Protein AF-A0A7D5S154-F1 (afdb_monomer)

Structure (mmCIF, N/CA/C/O backbone):
data_AF-A0A7D5S154-F1
#
_entry.id   AF-A0A7D5S154-F1
#
loop_
_atom_site.group_PDB
_atom_site.id
_atom_site.type_symbol
_atom_site.label_atom_id
_atom_site.label_alt_id
_atom_site.label_comp_id
_atom_site.label_asym_id
_atom_site.label_entity_id
_atom_site.label_seq_id
_atom_site.pdbx_PDB_ins_code
_atom_site.Cartn_x
_atom_site.Cartn_y
_atom_site.Cartn_z
_atom_site.occupancy
_atom_site.B_iso_or_equiv
_atom_site.auth_seq_id
_atom_site.auth_comp_id
_atom_site.auth_asym_id
_atom_site.auth_atom_id
_atom_site.pdbx_PDB_model_num
ATOM 1 N N . MET A 1 1 ? 27.146 -41.038 -72.096 1.00 38.84 1 MET A N 1
ATOM 2 C CA . MET A 1 1 ? 27.601 -39.694 -71.680 1.00 38.84 1 MET A CA 1
ATOM 3 C C . MET A 1 1 ? 26.809 -39.293 -70.447 1.00 38.84 1 MET A C 1
ATOM 5 O O . MET A 1 1 ? 25.589 -39.287 -70.498 1.00 38.84 1 MET A O 1
ATOM 9 N N . ASN A 1 2 ? 27.521 -39.084 -69.340 1.00 41.16 2 ASN A N 1
ATOM 10 C CA . ASN A 1 2 ? 27.018 -38.772 -68.001 1.00 41.16 2 ASN A CA 1
ATOM 11 C C . ASN A 1 2 ? 26.261 -37.440 -67.942 1.00 41.16 2 ASN A C 1
ATOM 13 O O . ASN A 1 2 ? 26.807 -36.444 -68.403 1.00 41.16 2 ASN A O 1
ATOM 17 N N . GLN A 1 3 ? 25.123 -37.391 -67.245 1.00 36.31 3 GLN A N 1
ATOM 18 C CA . GLN A 1 3 ? 24.668 -36.181 -66.544 1.00 36.31 3 GLN A CA 1
ATOM 19 C C . GLN A 1 3 ? 23.953 -36.580 -65.243 1.00 36.31 3 GLN A C 1
ATOM 21 O O . GLN A 1 3 ? 22.792 -36.986 -65.224 1.00 36.31 3 GLN A O 1
ATOM 26 N N . ILE A 1 4 ? 24.711 -36.494 -64.150 1.00 39.28 4 ILE A N 1
ATOM 27 C CA . ILE A 1 4 ? 24.270 -36.646 -62.763 1.00 39.28 4 ILE A CA 1
ATOM 28 C C . ILE A 1 4 ? 23.526 -35.362 -62.380 1.00 39.28 4 ILE A C 1
ATOM 30 O O . ILE A 1 4 ? 24.135 -34.295 -62.326 1.00 39.28 4 ILE A O 1
ATOM 34 N N . HIS A 1 5 ? 22.228 -35.454 -62.091 1.00 40.12 5 HIS A N 1
ATOM 35 C CA . HIS A 1 5 ? 21.476 -34.346 -61.503 1.00 40.12 5 HIS A CA 1
ATOM 36 C C . HIS A 1 5 ? 21.829 -34.251 -60.014 1.00 40.12 5 HIS A C 1
ATOM 38 O O . HIS A 1 5 ? 21.396 -35.068 -59.203 1.00 40.12 5 HIS A O 1
ATOM 44 N N . LYS A 1 6 ? 22.666 -33.271 -59.660 1.00 38.19 6 LYS A N 1
ATOM 45 C CA . LYS A 1 6 ? 22.972 -32.916 -58.271 1.00 38.19 6 LYS A CA 1
ATOM 46 C C . LYS A 1 6 ? 21.754 -32.229 -57.651 1.00 38.19 6 LYS A C 1
ATOM 48 O O . LYS A 1 6 ? 21.425 -31.105 -58.019 1.00 38.19 6 LYS A O 1
ATOM 53 N N . LEU A 1 7 ? 21.110 -32.903 -56.703 1.00 37.94 7 LEU A N 1
ATOM 54 C CA . LEU A 1 7 ? 20.119 -32.310 -55.810 1.00 37.94 7 LEU A CA 1
ATOM 55 C C . LEU A 1 7 ? 20.863 -31.414 -54.803 1.00 37.94 7 LEU A C 1
ATOM 57 O O . LEU A 1 7 ? 21.623 -31.912 -53.972 1.00 37.94 7 LEU A O 1
ATOM 61 N N . LEU A 1 8 ? 20.694 -30.096 -54.902 1.00 36.53 8 LEU A N 1
ATOM 62 C CA . LEU A 1 8 ? 21.218 -29.140 -53.928 1.00 36.53 8 LEU A CA 1
ATOM 63 C C . LEU A 1 8 ? 20.186 -29.004 -52.795 1.00 36.53 8 LEU A C 1
ATOM 65 O O . LEU A 1 8 ? 19.212 -28.268 -52.929 1.00 36.53 8 LEU A O 1
ATOM 69 N N . LEU A 1 9 ? 20.367 -29.743 -51.695 1.00 37.69 9 LEU A N 1
ATOM 70 C CA . LEU A 1 9 ? 19.634 -29.483 -50.452 1.00 37.69 9 LEU A CA 1
ATOM 71 C C . LEU A 1 9 ? 20.200 -28.208 -49.814 1.00 37.69 9 LEU A C 1
ATOM 73 O O . LEU A 1 9 ? 21.303 -28.214 -49.270 1.00 37.69 9 LEU A O 1
ATOM 77 N N . ILE A 1 10 ? 19.440 -27.117 -49.881 1.00 39.44 10 ILE A N 1
ATOM 78 C CA . ILE A 1 10 ? 19.688 -25.911 -49.090 1.00 39.44 10 ILE A CA 1
ATOM 79 C C . ILE A 1 10 ? 19.157 -26.192 -47.682 1.00 39.44 10 ILE A C 1
ATOM 81 O O . ILE A 1 10 ? 17.950 -26.211 -47.451 1.00 39.44 10 ILE A O 1
ATOM 85 N N . PHE A 1 11 ? 20.067 -26.458 -46.747 1.00 39.25 11 PHE A N 1
ATOM 86 C CA . PHE A 1 11 ? 19.759 -26.548 -45.322 1.00 39.25 11 PHE A CA 1
ATOM 87 C C . PHE A 1 11 ? 19.602 -25.113 -44.797 1.00 39.25 11 PHE A C 1
ATOM 89 O O . PHE A 1 11 ? 20.590 -24.429 -44.532 1.00 39.25 11 PHE A O 1
ATOM 96 N N . LEU A 1 12 ? 18.363 -24.618 -44.723 1.00 36.44 12 LEU A N 1
ATOM 97 C CA . LEU A 1 12 ? 18.061 -23.350 -44.061 1.00 36.44 12 LEU A CA 1
ATOM 98 C C . LEU A 1 12 ? 18.214 -23.582 -42.547 1.00 36.44 12 LEU A C 1
ATOM 100 O O . LEU A 1 12 ? 17.319 -24.116 -41.896 1.00 36.44 12 LEU A O 1
ATOM 104 N N . LEU A 1 13 ? 19.382 -23.245 -41.999 1.00 39.50 13 LEU A N 1
ATOM 105 C CA . LEU A 1 13 ? 19.582 -23.123 -40.556 1.00 39.50 13 LEU A CA 1
ATOM 106 C C . LEU A 1 13 ? 18.714 -21.956 -40.065 1.00 39.50 13 LEU A C 1
ATOM 108 O O . LEU A 1 13 ? 19.106 -20.795 -40.169 1.00 39.50 13 LEU A O 1
ATOM 112 N N . LEU A 1 14 ? 17.515 -22.273 -39.574 1.00 39.66 14 LEU A N 1
ATOM 113 C CA . LEU A 1 14 ? 16.733 -21.382 -38.722 1.00 39.66 14 LEU A CA 1
ATOM 114 C C . LEU A 1 14 ? 17.535 -21.189 -37.431 1.00 39.66 14 LEU A C 1
ATOM 116 O O . LEU A 1 14 ? 17.506 -22.027 -36.535 1.00 39.66 14 LEU A O 1
ATOM 120 N N . PHE A 1 15 ? 18.313 -20.111 -37.367 1.00 37.56 15 PHE A N 1
ATOM 121 C CA . PHE A 1 15 ? 18.752 -19.578 -36.088 1.00 37.56 15 PHE A CA 1
ATOM 122 C C . PHE A 1 15 ? 17.507 -19.013 -35.404 1.00 37.56 15 PHE A C 1
ATOM 124 O O . PHE A 1 15 ? 17.042 -17.931 -35.763 1.00 37.56 15 PHE A O 1
ATOM 131 N N . ASP A 1 16 ? 16.955 -19.756 -34.446 1.00 32.47 16 ASP A N 1
ATOM 132 C CA . ASP A 1 16 ? 16.049 -19.198 -33.446 1.00 32.47 16 ASP A CA 1
ATOM 133 C C . ASP A 1 16 ? 16.852 -18.168 -32.645 1.00 32.47 16 ASP A C 1
ATOM 135 O O . ASP A 1 16 ? 17.566 -18.502 -31.701 1.00 32.47 16 ASP A O 1
ATOM 139 N N . VAL A 1 17 ? 16.800 -16.905 -33.067 1.00 36.59 17 VAL A N 1
ATOM 140 C CA . VAL A 1 17 ? 17.209 -15.791 -32.214 1.00 36.59 17 VAL A CA 1
ATOM 141 C C . VAL A 1 17 ? 16.107 -15.670 -31.163 1.00 36.59 17 VAL A C 1
ATOM 143 O O . VAL A 1 17 ? 14.976 -15.342 -31.533 1.00 36.59 17 VAL A O 1
ATOM 146 N N . PRO A 1 18 ? 16.362 -15.962 -29.876 1.00 39.59 18 PRO A N 1
ATOM 147 C CA . PRO A 1 18 ? 15.352 -15.752 -28.854 1.00 39.59 18 PRO A CA 1
ATOM 148 C C . PRO A 1 18 ? 15.030 -14.257 -28.809 1.00 39.59 18 PRO A C 1
ATOM 150 O O . PRO A 1 18 ? 15.875 -13.441 -28.450 1.00 39.59 18 PRO A O 1
ATOM 153 N N . ALA A 1 19 ? 13.810 -13.890 -29.201 1.00 41.16 19 ALA A N 1
ATOM 154 C CA . ALA A 1 19 ? 13.292 -12.554 -28.962 1.00 41.16 19 ALA A CA 1
ATOM 155 C C . ALA A 1 19 ? 13.093 -12.399 -27.448 1.00 41.16 19 ALA A C 1
ATOM 157 O O . ALA A 1 19 ? 12.138 -12.925 -26.876 1.00 41.16 19 ALA A O 1
ATOM 158 N N . THR A 1 20 ? 14.033 -11.734 -26.781 1.00 56.16 20 THR A N 1
ATOM 159 C CA . THR A 1 20 ? 13.916 -11.368 -25.369 1.00 56.16 20 THR A CA 1
ATOM 160 C C . THR A 1 20 ? 12.888 -10.250 -25.240 1.00 56.16 20 THR A C 1
ATOM 162 O O . THR A 1 20 ? 13.021 -9.214 -25.891 1.00 56.16 20 THR A O 1
ATOM 165 N N . ALA A 1 21 ? 11.851 -10.459 -24.430 1.00 65.69 21 ALA A N 1
ATOM 166 C CA . ALA A 1 21 ? 10.878 -9.414 -24.133 1.00 65.69 21 ALA A CA 1
ATOM 167 C C . ALA A 1 21 ? 11.573 -8.247 -23.409 1.00 65.69 21 ALA A C 1
ATOM 169 O O . ALA A 1 21 ? 12.303 -8.481 -22.451 1.00 65.69 21 ALA A O 1
ATOM 170 N N . GLN A 1 22 ? 11.351 -7.015 -23.869 1.00 82.56 22 GLN A N 1
ATOM 171 C CA . GLN A 1 22 ? 11.859 -5.789 -23.242 1.00 82.56 22 GLN A CA 1
ATOM 172 C C . GLN A 1 22 ? 10.899 -5.301 -22.149 1.00 82.56 22 GLN A C 1
ATOM 174 O O . GLN A 1 22 ? 9.697 -5.579 -22.214 1.00 82.56 22 GLN A O 1
ATOM 179 N N . ARG A 1 23 ? 11.418 -4.577 -21.146 1.00 92.56 23 ARG A N 1
ATOM 180 C CA . ARG A 1 23 ? 10.573 -3.912 -20.148 1.00 92.56 23 ARG A CA 1
ATOM 181 C C . ARG A 1 23 ? 9.793 -2.799 -20.833 1.00 92.56 23 ARG A C 1
ATOM 183 O O . ARG A 1 23 ? 10.358 -2.012 -21.575 1.00 92.56 23 ARG A O 1
ATOM 190 N N . ILE A 1 24 ? 8.496 -2.733 -20.567 1.00 92.62 24 ILE A N 1
ATOM 191 C CA . ILE A 1 24 ? 7.642 -1.635 -21.017 1.00 92.62 24 ILE A CA 1
ATOM 192 C C . ILE A 1 24 ? 6.850 -1.172 -19.796 1.00 92.62 24 ILE A C 1
ATOM 194 O O . ILE A 1 24 ? 6.032 -1.937 -19.274 1.00 92.62 24 ILE A O 1
ATOM 198 N N . CYS A 1 25 ? 7.112 0.052 -19.340 1.00 93.69 25 CYS A N 1
ATOM 199 C CA . CYS A 1 25 ? 6.357 0.749 -18.300 1.00 93.69 25 CYS A CA 1
ATOM 200 C C . CYS A 1 25 ? 5.614 1.936 -18.932 1.00 93.69 25 CYS A C 1
ATOM 202 O O . CYS A 1 25 ? 6.129 2.611 -19.820 1.00 93.69 25 CYS A O 1
ATOM 204 N N . GLY A 1 26 ? 4.372 2.154 -18.499 1.00 94.12 26 GLY A N 1
ATOM 205 C CA . GLY A 1 26 ? 3.492 3.202 -19.027 1.00 94.12 26 GLY A CA 1
ATOM 206 C C . GLY A 1 26 ? 3.435 4.462 -18.163 1.00 94.12 26 GLY A C 1
ATOM 207 O O . GLY A 1 26 ? 2.586 5.314 -18.403 1.00 94.12 26 GLY A O 1
ATOM 208 N N . SER A 1 27 ? 4.262 4.570 -17.119 1.00 95.94 27 SER A N 1
ATOM 209 C CA . SER A 1 27 ? 4.147 5.620 -16.095 1.00 95.94 27 SER A CA 1
ATOM 210 C C . SER A 1 27 ? 4.512 7.016 -16.599 1.00 95.94 27 SER A C 1
ATOM 212 O O . SER A 1 27 ? 3.830 7.973 -16.237 1.00 95.94 27 SER A O 1
ATOM 214 N N . ALA A 1 28 ? 5.533 7.144 -17.452 1.00 94.25 28 ALA A N 1
ATOM 215 C CA . ALA A 1 28 ? 5.925 8.429 -18.039 1.00 94.25 28 ALA A CA 1
ATOM 216 C C . ALA A 1 28 ? 4.851 8.963 -19.003 1.00 94.25 28 ALA A C 1
ATOM 218 O O . ALA A 1 28 ? 4.420 10.110 -18.892 1.00 94.25 28 ALA A O 1
ATOM 219 N N . GLU A 1 29 ? 4.345 8.101 -19.889 1.00 93.62 29 GLU A N 1
ATOM 220 C CA . GLU A 1 29 ? 3.235 8.418 -20.797 1.00 93.62 29 GLU A CA 1
ATOM 221 C C . GLU A 1 29 ? 1.969 8.780 -20.011 1.00 93.62 29 GLU A C 1
ATOM 223 O O . GLU A 1 29 ? 1.330 9.793 -20.281 1.00 93.62 29 GLU A O 1
ATOM 228 N N . HIS A 1 30 ? 1.642 7.995 -18.978 1.00 94.81 30 HIS A N 1
ATOM 229 C CA . HIS A 1 30 ? 0.481 8.249 -18.133 1.00 94.81 30 HIS A CA 1
ATOM 230 C C . HIS A 1 30 ? 0.583 9.582 -17.385 1.00 94.81 30 HIS A C 1
ATOM 232 O O . HIS A 1 30 ? -0.399 10.321 -17.319 1.00 94.81 30 HIS A O 1
ATOM 238 N N . LEU A 1 31 ? 1.762 9.904 -16.841 1.00 96.06 31 LEU A N 1
ATOM 239 C CA . LEU A 1 31 ? 2.035 11.196 -16.217 1.00 96.06 31 LEU A CA 1
ATOM 240 C C . LEU A 1 31 ? 1.810 12.336 -17.214 1.00 96.06 31 LEU A C 1
ATOM 242 O O . LEU A 1 31 ? 1.055 13.258 -16.911 1.00 96.06 31 LEU A O 1
ATOM 246 N N . HIS A 1 32 ? 2.421 12.247 -18.397 1.00 95.00 32 HIS A N 1
ATOM 247 C CA . HIS A 1 32 ? 2.318 13.273 -19.430 1.00 95.00 32 HIS A CA 1
ATOM 248 C C . HIS A 1 32 ? 0.866 13.503 -19.874 1.00 95.00 32 HIS A C 1
ATOM 250 O O . HIS A 1 32 ? 0.391 14.640 -19.893 1.00 95.00 32 HIS A O 1
ATOM 256 N N . ASP A 1 33 ? 0.127 12.426 -20.152 1.00 94.69 33 ASP A N 1
ATOM 257 C CA . ASP A 1 33 ? -1.285 12.491 -20.536 1.00 94.69 33 ASP A CA 1
ATOM 258 C C . ASP A 1 33 ? -2.143 13.146 -19.443 1.00 94.69 33 ASP A C 1
ATOM 260 O O . ASP A 1 33 ? -3.037 13.948 -19.735 1.00 94.69 33 ASP A O 1
ATOM 264 N N . MET A 1 34 ? -1.878 12.835 -18.171 1.00 95.88 34 MET A N 1
ATOM 265 C CA . MET A 1 34 ? -2.589 13.443 -17.046 1.00 95.88 34 MET A CA 1
ATOM 266 C C . MET A 1 34 ? -2.246 14.927 -16.877 1.00 95.88 34 MET A C 1
ATOM 268 O O . MET A 1 34 ? -3.150 15.725 -16.645 1.00 95.88 34 MET A O 1
ATOM 272 N N . GLU A 1 35 ? -0.980 15.326 -17.012 1.00 95.25 35 GLU A N 1
ATOM 273 C CA . GLU A 1 35 ? -0.576 16.738 -16.914 1.00 95.25 35 GLU A CA 1
ATOM 274 C C . GLU A 1 35 ? -1.180 17.592 -18.036 1.00 95.25 35 GLU A C 1
ATOM 276 O O . GLU A 1 35 ? -1.548 18.745 -17.805 1.00 95.25 35 GLU A O 1
ATOM 281 N N . LEU A 1 36 ? -1.339 17.024 -19.237 1.00 95.12 36 LEU A N 1
ATOM 282 C CA . LEU A 1 36 ? -1.998 17.696 -20.358 1.00 95.12 36 LEU A CA 1
ATOM 283 C C . LEU A 1 36 ? -3.521 17.786 -20.201 1.00 95.12 36 LEU A C 1
ATOM 285 O O . LEU A 1 36 ? -4.129 18.753 -20.664 1.00 95.12 36 LEU A O 1
ATOM 289 N N . SER A 1 37 ? -4.148 16.775 -19.597 1.00 94.31 37 SER A N 1
ATOM 290 C CA . SER A 1 37 ? -5.611 16.672 -19.517 1.00 94.31 37 SER A CA 1
ATOM 291 C C . SER A 1 37 ? -6.221 17.233 -18.228 1.00 94.31 37 SER A C 1
ATOM 293 O O . SER A 1 37 ? -7.403 17.580 -18.232 1.00 94.31 37 SER A O 1
ATOM 295 N N . ASP A 1 38 ? -5.443 17.377 -17.151 1.00 95.06 38 ASP A N 1
ATOM 296 C CA . ASP A 1 38 ? -5.901 17.878 -15.852 1.00 95.06 38 ASP A CA 1
ATOM 297 C C . ASP A 1 38 ? -4.946 18.943 -15.278 1.00 95.06 38 ASP A C 1
ATOM 299 O O . ASP A 1 38 ? -3.902 18.659 -14.687 1.00 95.06 38 ASP A O 1
ATOM 303 N N . ALA A 1 39 ? -5.355 20.211 -15.388 1.00 96.56 39 ALA A N 1
ATOM 304 C CA . ALA A 1 39 ? -4.595 21.346 -14.867 1.00 96.56 39 ALA A CA 1
ATOM 305 C C . ALA A 1 39 ? -4.437 21.329 -13.333 1.00 96.56 39 ALA A C 1
ATOM 307 O O . ALA A 1 39 ? -3.452 21.862 -12.817 1.00 96.56 39 ALA A O 1
ATOM 308 N N . ASN A 1 40 ? -5.376 20.726 -12.592 1.00 96.62 40 ASN A N 1
ATOM 309 C CA . ASN A 1 40 ? -5.249 20.603 -11.138 1.00 96.62 40 ASN A CA 1
ATOM 310 C C . ASN A 1 40 ? -4.174 19.579 -10.782 1.00 96.62 40 ASN A C 1
ATOM 312 O O . ASN A 1 40 ? -3.391 19.814 -9.862 1.00 96.62 40 ASN A O 1
ATOM 316 N N . PHE A 1 41 ? -4.107 18.475 -11.528 1.00 96.81 41 PHE A N 1
ATOM 317 C CA . PHE A 1 41 ? -3.036 17.499 -11.375 1.00 96.81 41 PHE A CA 1
ATOM 318 C C . PHE A 1 41 ? -1.672 18.117 -11.693 1.00 96.81 41 PHE A C 1
ATOM 320 O O . PHE A 1 41 ? -0.761 18.011 -10.873 1.00 96.81 41 PHE A O 1
ATOM 327 N N . ALA A 1 42 ? -1.545 18.842 -12.809 1.00 97.12 42 ALA A N 1
ATOM 328 C CA . ALA A 1 42 ? -0.306 19.539 -13.157 1.00 97.12 42 ALA A CA 1
ATOM 329 C C . ALA A 1 42 ? 0.138 20.526 -12.056 1.00 97.12 42 ALA A C 1
ATOM 331 O O . ALA A 1 42 ? 1.304 20.546 -11.657 1.00 97.12 42 ALA A O 1
ATOM 332 N N . ALA A 1 43 ? -0.794 21.304 -11.490 1.00 97.56 43 ALA A N 1
ATOM 333 C CA . ALA A 1 43 ? -0.503 22.198 -10.368 1.00 97.56 43 ALA A CA 1
ATOM 334 C C . ALA A 1 43 ? -0.092 21.433 -9.092 1.00 97.56 43 ALA A C 1
ATOM 336 O O . ALA A 1 43 ? 0.836 21.845 -8.391 1.00 97.56 43 ALA A O 1
ATOM 337 N N . ALA A 1 44 ? -0.739 20.301 -8.797 1.00 97.44 44 ALA A N 1
ATOM 338 C CA . ALA A 1 44 ? -0.384 19.449 -7.664 1.00 97.44 44 ALA A CA 1
ATOM 339 C C . ALA A 1 44 ? 1.022 18.846 -7.821 1.00 97.44 44 ALA A C 1
ATOM 341 O O . ALA A 1 44 ? 1.796 18.856 -6.863 1.00 97.44 44 ALA A O 1
ATOM 342 N N . ARG A 1 45 ? 1.387 18.388 -9.028 1.00 97.56 45 ARG A N 1
ATOM 343 C CA . ARG A 1 45 ? 2.740 17.910 -9.361 1.00 97.56 45 ARG A CA 1
ATOM 344 C C . ARG A 1 45 ? 3.795 18.979 -9.106 1.00 97.56 45 ARG A C 1
ATOM 346 O O . ARG A 1 45 ? 4.777 18.708 -8.417 1.00 97.56 45 ARG A O 1
ATOM 353 N N . GLN A 1 46 ? 3.560 20.206 -9.572 1.00 96.94 46 GLN A N 1
ATOM 354 C CA . GLN A 1 46 ? 4.466 21.330 -9.324 1.00 96.94 46 GLN A CA 1
ATOM 355 C C . GLN A 1 46 ? 4.642 21.611 -7.827 1.00 96.94 46 GLN A C 1
ATOM 357 O O . GLN A 1 46 ? 5.768 21.815 -7.373 1.00 96.94 46 GLN A O 1
ATOM 362 N N . LEU A 1 47 ? 3.558 21.585 -7.045 1.00 97.06 47 LEU A N 1
ATOM 363 C CA . LEU A 1 47 ? 3.632 21.783 -5.596 1.00 97.06 47 LEU A CA 1
ATOM 364 C C . LEU A 1 47 ? 4.433 20.668 -4.907 1.00 97.06 47 LEU A C 1
ATOM 366 O O . LEU A 1 47 ? 5.272 20.956 -4.054 1.00 97.06 47 LEU A O 1
ATOM 370 N N . ILE A 1 48 ? 4.209 19.409 -5.291 1.00 98.06 48 ILE A N 1
ATOM 371 C CA . ILE A 1 48 ? 4.932 18.254 -4.743 1.00 98.06 48 ILE A CA 1
ATOM 372 C C . ILE A 1 48 ? 6.426 18.355 -5.061 1.00 98.06 48 ILE A C 1
ATOM 374 O O . ILE A 1 48 ? 7.253 18.136 -4.174 1.00 98.06 48 ILE A O 1
ATOM 378 N N . GLU A 1 49 ? 6.801 18.740 -6.282 1.00 97.69 49 GLU A N 1
ATOM 379 C CA . GLU A 1 49 ? 8.211 18.939 -6.632 1.00 97.69 49 GLU A CA 1
ATOM 380 C C . GLU A 1 49 ? 8.831 20.125 -5.884 1.00 97.69 49 GLU A C 1
ATOM 382 O O . GLU A 1 49 ? 9.941 20.001 -5.374 1.00 97.69 49 GLU A O 1
ATOM 387 N N . GLN A 1 50 ? 8.117 21.242 -5.710 1.00 97.12 50 GLN A N 1
ATOM 388 C CA . GLN A 1 50 ? 8.601 22.367 -4.897 1.00 97.12 50 GLN A CA 1
ATOM 389 C C . GLN A 1 50 ? 8.841 21.959 -3.437 1.00 97.12 50 GLN A C 1
ATOM 391 O O . GLN A 1 50 ? 9.883 22.287 -2.867 1.00 97.12 50 GLN A O 1
ATOM 396 N N . GLN A 1 51 ? 7.911 21.211 -2.835 1.00 96.31 51 GLN A N 1
ATOM 397 C CA . GLN A 1 51 ? 8.066 20.662 -1.485 1.00 96.31 51 GLN A CA 1
ATOM 398 C C . GLN A 1 51 ? 9.252 19.696 -1.405 1.00 96.31 51 GLN A C 1
ATOM 400 O O . GLN A 1 51 ? 10.041 19.763 -0.461 1.00 96.31 51 GLN A O 1
ATOM 405 N N . THR A 1 52 ? 9.408 18.836 -2.413 1.00 97.25 52 THR A N 1
ATOM 406 C CA . THR A 1 52 ? 10.518 17.882 -2.509 1.00 97.25 52 THR A CA 1
ATOM 407 C C . THR A 1 52 ? 11.853 18.617 -2.577 1.00 97.25 52 THR A C 1
ATOM 409 O O . THR A 1 52 ? 12.746 18.333 -1.783 1.00 97.25 52 THR A O 1
ATOM 412 N N . GLN A 1 53 ? 11.986 19.627 -3.438 1.00 96.00 53 GLN A N 1
ATOM 413 C CA . GLN A 1 53 ? 13.220 20.408 -3.552 1.00 96.00 53 GLN A CA 1
ATOM 414 C C . GLN A 1 53 ? 13.524 21.214 -2.283 1.00 96.00 53 GLN A C 1
ATOM 416 O O . GLN A 1 53 ? 14.666 21.240 -1.815 1.00 96.00 53 GLN A O 1
ATOM 421 N N . ALA A 1 54 ? 12.506 21.813 -1.659 1.00 95.31 54 ALA A N 1
ATOM 422 C CA . ALA A 1 54 ? 12.663 22.485 -0.372 1.00 95.31 54 ALA A CA 1
ATOM 423 C C . ALA A 1 54 ? 13.164 21.515 0.715 1.00 95.31 54 ALA A C 1
ATOM 425 O O . ALA A 1 54 ? 14.076 21.851 1.469 1.00 95.31 54 ALA A O 1
ATOM 426 N N . TYR A 1 55 ? 12.633 20.290 0.759 1.00 95.00 55 TYR A N 1
ATOM 427 C CA . TYR A 1 55 ? 13.090 19.249 1.679 1.00 95.00 55 TYR A CA 1
ATOM 428 C C . TYR A 1 55 ? 14.535 18.819 1.395 1.00 95.00 55 TYR A C 1
ATOM 430 O O . TYR A 1 55 ? 15.357 18.794 2.311 1.00 95.00 55 TYR A O 1
ATOM 438 N N . LEU A 1 56 ? 14.871 18.529 0.134 1.00 94.25 56 LEU A N 1
ATOM 439 C CA . LEU A 1 56 ? 16.209 18.087 -0.270 1.00 94.25 56 LEU A CA 1
ATOM 440 C C . LEU A 1 56 ? 17.289 19.137 0.033 1.00 94.25 56 LEU A C 1
ATOM 442 O O . LEU A 1 56 ? 18.361 18.776 0.529 1.00 94.25 56 LEU A O 1
ATOM 446 N N . SER A 1 57 ? 16.982 20.419 -0.194 1.00 94.38 57 SER A N 1
ATOM 447 C CA . SER A 1 57 ? 17.878 21.555 0.072 1.00 94.38 57 SER A CA 1
ATOM 448 C C . SER A 1 57 ? 18.057 21.886 1.560 1.00 94.38 57 SER A C 1
ATOM 450 O O . SER A 1 57 ? 18.988 22.608 1.921 1.00 94.38 57 SER A O 1
ATOM 452 N N . ASN A 1 58 ? 17.211 21.347 2.445 1.00 93.69 58 ASN A N 1
ATOM 453 C CA . ASN A 1 58 ? 17.314 21.580 3.880 1.00 93.69 58 ASN A CA 1
ATOM 454 C C . ASN A 1 58 ? 18.426 20.699 4.501 1.00 93.69 58 ASN A C 1
ATOM 456 O O . ASN A 1 58 ? 18.315 19.465 4.504 1.00 93.69 58 ASN A O 1
ATOM 460 N N . PRO A 1 59 ? 19.488 21.293 5.086 1.00 90.31 59 PRO A N 1
ATOM 461 C CA . PRO A 1 59 ? 20.556 20.532 5.737 1.00 90.31 59 PRO A CA 1
ATOM 462 C C . PRO A 1 59 ? 20.093 19.841 7.029 1.00 90.31 59 PRO A C 1
ATOM 464 O O . PRO A 1 59 ? 20.652 18.816 7.404 1.00 90.31 59 PRO A O 1
ATOM 467 N N . ASN A 1 60 ? 19.043 20.360 7.672 1.00 91.44 60 ASN A N 1
ATOM 468 C CA . ASN A 1 60 ? 18.436 19.824 8.892 1.00 91.44 60 ASN A CA 1
ATOM 469 C C . ASN A 1 60 ? 17.113 19.104 8.592 1.00 91.44 60 ASN A C 1
ATOM 471 O O . ASN A 1 60 ? 16.188 19.121 9.408 1.00 91.44 60 ASN A O 1
ATOM 475 N N . LYS A 1 61 ? 16.979 18.536 7.388 1.00 88.19 61 LYS A N 1
ATOM 476 C CA . LYS A 1 61 ? 15.760 17.839 6.979 1.00 88.19 61 LYS A CA 1
ATOM 477 C C . LYS A 1 61 ? 15.429 16.695 7.952 1.00 88.19 61 LYS A C 1
ATOM 479 O O . LYS A 1 61 ? 16.326 15.935 8.323 1.00 88.19 61 LYS A O 1
ATOM 484 N N . PRO A 1 62 ? 14.164 16.566 8.387 1.00 85.31 62 PRO A N 1
ATOM 485 C CA . PRO A 1 62 ? 13.777 15.517 9.317 1.00 85.31 62 PRO A CA 1
ATOM 486 C C . PRO A 1 62 ? 13.901 14.144 8.659 1.00 85.31 62 PRO A C 1
ATOM 488 O O . PRO A 1 62 ? 13.603 13.971 7.475 1.00 85.31 62 PRO A O 1
ATOM 491 N N . THR A 1 63 ? 14.313 13.161 9.448 1.00 82.38 63 THR A N 1
ATOM 492 C CA . THR A 1 63 ? 14.241 11.746 9.086 1.00 82.38 63 THR A CA 1
ATOM 493 C C . THR A 1 63 ? 12.924 11.159 9.585 1.00 82.38 63 THR A C 1
ATOM 495 O O . THR A 1 63 ? 12.313 11.678 10.523 1.00 82.38 63 THR A O 1
ATOM 498 N N . ARG A 1 64 ? 12.473 10.066 8.966 1.00 89.00 64 ARG A N 1
ATOM 499 C CA . ARG A 1 64 ? 11.289 9.328 9.417 1.00 89.00 64 ARG A CA 1
ATOM 500 C C . ARG A 1 64 ? 11.643 7.924 9.887 1.00 89.00 64 ARG A C 1
ATOM 502 O O . ARG A 1 64 ? 12.640 7.337 9.464 1.00 89.00 64 ARG A O 1
ATOM 509 N N . LEU A 1 65 ? 10.780 7.388 10.745 1.00 88.88 65 LEU A N 1
ATOM 510 C CA . LEU A 1 65 ? 10.773 5.967 11.070 1.00 88.88 65 LEU A CA 1
ATOM 511 C C . LEU A 1 65 ? 10.293 5.141 9.869 1.00 88.88 65 LEU A C 1
ATOM 513 O O . LEU A 1 65 ? 9.852 5.673 8.843 1.00 88.88 65 LEU A O 1
ATOM 517 N N . THR A 1 66 ? 10.395 3.819 10.013 1.00 93.94 66 THR A N 1
ATOM 518 C CA . THR A 1 66 ? 9.845 2.898 9.018 1.00 93.94 66 THR A CA 1
ATOM 519 C C . THR A 1 66 ? 8.342 3.122 8.884 1.00 93.94 66 THR A C 1
ATOM 521 O O . THR A 1 66 ? 7.644 3.218 9.891 1.00 93.94 66 THR A O 1
ATOM 524 N N . VAL A 1 67 ? 7.866 3.230 7.646 1.00 95.12 67 VAL A N 1
ATOM 525 C CA . VAL A 1 67 ? 6.444 3.399 7.332 1.00 95.12 67 VAL A CA 1
ATOM 526 C C . VAL A 1 67 ? 5.891 2.055 6.901 1.00 95.12 67 VAL A C 1
ATOM 528 O O . VAL A 1 67 ? 6.434 1.441 5.988 1.00 95.12 67 VAL A O 1
ATOM 531 N N . GLU A 1 68 ? 4.821 1.611 7.549 1.00 97.25 68 GLU A N 1
ATOM 532 C CA . GLU A 1 68 ? 4.040 0.457 7.112 1.00 97.25 68 GLU A CA 1
ATOM 533 C C . GLU A 1 68 ? 2.899 0.946 6.210 1.00 97.25 68 GLU A C 1
ATOM 535 O O . GLU A 1 68 ? 2.112 1.804 6.604 1.00 97.25 68 GLU A O 1
ATOM 540 N N . ILE A 1 69 ? 2.826 0.421 4.989 1.00 98.56 69 ILE A N 1
ATOM 541 C CA . ILE A 1 69 ? 1.820 0.764 3.986 1.00 98.56 69 ILE A CA 1
ATOM 542 C C . ILE A 1 69 ? 0.854 -0.415 3.843 1.00 98.56 69 ILE A C 1
ATOM 544 O O . ILE A 1 69 ? 1.264 -1.487 3.381 1.00 98.56 69 ILE A O 1
ATOM 548 N N . PRO A 1 70 ? -0.431 -0.238 4.192 1.00 98.69 70 PRO A N 1
ATOM 549 C CA . PRO A 1 70 ? -1.459 -1.225 3.899 1.00 98.69 70 PRO A CA 1
ATOM 550 C C . PRO A 1 70 ? -1.694 -1.325 2.392 1.00 98.69 70 PRO A C 1
ATOM 552 O O . PRO A 1 70 ? -1.909 -0.321 1.717 1.00 98.69 70 PRO A O 1
ATOM 555 N N . VAL A 1 71 ? -1.672 -2.542 1.864 1.00 98.94 71 VAL A N 1
ATOM 556 C CA . VAL A 1 71 ? -1.802 -2.840 0.436 1.00 98.94 71 VAL A CA 1
ATOM 557 C C . VAL A 1 71 ? -3.070 -3.637 0.191 1.00 98.94 71 VAL A C 1
ATOM 559 O O . VAL A 1 71 ? -3.311 -4.645 0.855 1.00 98.94 71 VAL A O 1
ATOM 562 N N . VAL A 1 72 ? -3.851 -3.238 -0.807 1.00 98.94 72 VAL A N 1
ATOM 563 C CA . VAL A 1 72 ? -4.904 -4.084 -1.368 1.00 98.94 72 VAL A CA 1
ATOM 564 C C . VAL A 1 72 ? -4.539 -4.479 -2.794 1.00 98.94 72 VAL A C 1
ATOM 566 O O . VAL A 1 72 ? -4.180 -3.638 -3.617 1.00 98.94 72 VAL A O 1
ATOM 569 N N . VAL A 1 73 ? -4.620 -5.776 -3.085 1.00 99.00 73 VAL A N 1
ATOM 570 C CA . VAL A 1 73 ? -4.347 -6.333 -4.410 1.00 99.00 73 VAL A CA 1
ATOM 571 C C . VAL A 1 73 ? -5.662 -6.711 -5.082 1.00 99.00 73 VAL A C 1
ATOM 573 O O . VAL A 1 73 ? -6.385 -7.608 -4.642 1.00 99.00 73 VAL A O 1
ATOM 576 N N . HIS A 1 74 ? -5.981 -6.024 -6.172 1.00 98.94 74 HIS A N 1
ATOM 577 C CA . HIS A 1 74 ? -7.155 -6.259 -6.997 1.00 98.94 74 HIS A CA 1
ATOM 578 C C . HIS A 1 74 ? -6.795 -7.142 -8.192 1.00 98.94 74 HIS A C 1
ATOM 580 O O . HIS A 1 74 ? -6.331 -6.655 -9.220 1.00 98.94 74 HIS A O 1
ATOM 586 N N . VAL A 1 75 ? -7.030 -8.449 -8.082 1.00 98.94 75 VAL A N 1
ATOM 587 C CA . VAL A 1 75 ? -6.888 -9.374 -9.213 1.00 98.94 75 VAL A CA 1
ATOM 588 C C . VAL A 1 75 ? -8.112 -9.240 -10.114 1.00 98.94 75 VAL A C 1
ATOM 590 O O . VAL A 1 75 ? -9.212 -9.645 -9.738 1.00 98.94 75 VAL A O 1
ATOM 593 N N . VAL A 1 76 ? -7.928 -8.692 -11.312 1.00 98.94 76 VAL A N 1
ATOM 594 C CA . VAL A 1 76 ? -8.973 -8.567 -12.335 1.00 98.94 76 VAL A CA 1
ATOM 595 C C . VAL A 1 76 ? -8.663 -9.553 -13.458 1.00 98.94 76 VAL A C 1
ATOM 597 O O . VAL A 1 76 ? -7.684 -9.389 -14.187 1.00 98.94 76 VAL A O 1
ATOM 600 N N . TYR A 1 77 ? -9.479 -10.600 -13.583 1.00 98.88 77 TYR A N 1
ATOM 601 C CA . TYR A 1 77 ? -9.146 -11.778 -14.387 1.00 98.88 77 TYR A CA 1
ATOM 602 C C . TYR A 1 77 ? -10.277 -12.187 -15.331 1.00 98.88 77 TYR A C 1
ATOM 604 O O . TYR A 1 77 ? -11.454 -12.148 -14.980 1.00 98.88 77 TYR A O 1
ATOM 612 N N . ARG A 1 78 ? -9.926 -12.640 -16.532 1.00 98.62 78 ARG A N 1
ATOM 613 C CA . ARG A 1 78 ? -10.855 -13.259 -17.487 1.00 98.62 78 ARG A CA 1
ATOM 614 C C . ARG A 1 78 ? -10.668 -14.769 -17.554 1.00 98.62 78 ARG A C 1
ATOM 616 O O . ARG A 1 78 ? -11.641 -15.509 -17.686 1.00 98.62 78 ARG A O 1
ATOM 623 N N . THR A 1 79 ? -9.422 -15.233 -17.478 1.00 98.50 79 THR A N 1
ATOM 624 C CA . THR A 1 79 ? -9.064 -16.659 -17.563 1.00 98.50 79 THR A CA 1
ATOM 625 C C . THR A 1 79 ? -8.531 -17.199 -16.234 1.00 98.50 79 THR A C 1
ATOM 627 O O . THR A 1 79 ? -8.129 -16.437 -15.359 1.00 98.50 79 THR A O 1
ATOM 630 N N . ALA A 1 80 ? -8.498 -18.526 -16.073 1.00 98.25 80 ALA A N 1
ATOM 631 C CA . ALA A 1 80 ? -8.003 -19.156 -14.844 1.00 98.25 80 ALA A CA 1
ATOM 632 C C . ALA A 1 80 ? -6.525 -18.833 -14.552 1.00 98.25 80 ALA A C 1
ATOM 634 O O . ALA A 1 80 ? -6.155 -18.686 -13.395 1.00 98.25 80 ALA A O 1
ATOM 635 N N . VAL A 1 81 ? -5.696 -18.675 -15.591 1.00 98.31 81 VAL A N 1
ATOM 636 C CA . VAL A 1 81 ? -4.268 -18.329 -15.453 1.00 98.31 81 VAL A CA 1
ATOM 637 C C . VAL A 1 81 ? -4.074 -16.881 -14.980 1.00 98.31 81 VAL A C 1
ATOM 639 O O . VAL A 1 81 ? -3.112 -16.588 -14.279 1.00 98.31 81 VAL A O 1
ATOM 642 N N . GLU A 1 82 ? -4.994 -15.980 -15.334 1.00 98.69 82 GLU A N 1
ATOM 643 C CA . GLU A 1 82 ? -4.990 -14.585 -14.870 1.00 98.69 82 GLU A CA 1
ATOM 644 C C . GLU A 1 82 ? -5.453 -14.458 -13.407 1.00 98.69 82 GLU A C 1
ATOM 646 O O . GLU A 1 82 ? -5.105 -13.492 -12.732 1.00 98.69 82 GLU A O 1
ATOM 651 N N . ASN A 1 83 ? -6.205 -15.439 -12.892 1.00 98.75 83 ASN A N 1
ATOM 652 C CA . ASN A 1 83 ? -6.639 -15.502 -11.495 1.00 98.75 83 ASN A CA 1
ATOM 653 C C . ASN A 1 83 ? -5.512 -16.040 -10.591 1.00 98.75 83 ASN A C 1
ATOM 655 O O . ASN A 1 83 ? -5.623 -17.120 -10.011 1.00 98.75 83 ASN A O 1
ATOM 659 N N . ILE A 1 84 ? -4.406 -15.296 -10.513 1.00 98.88 84 ILE A N 1
ATOM 660 C CA . ILE A 1 84 ? -3.153 -15.699 -9.849 1.00 98.88 84 ILE A CA 1
ATOM 661 C C . ILE A 1 84 ? -3.350 -16.131 -8.392 1.00 98.88 84 ILE A C 1
ATOM 663 O O . ILE A 1 84 ? -4.218 -15.609 -7.698 1.00 98.88 84 ILE A O 1
ATOM 667 N N . SER A 1 85 ? -2.542 -17.066 -7.896 1.00 98.81 85 SER A N 1
ATOM 668 C CA . SER A 1 85 ? -2.699 -17.601 -6.537 1.00 98.81 85 SER A CA 1
ATOM 669 C C . SER A 1 85 ? -2.358 -16.577 -5.448 1.00 98.81 85 SER A C 1
ATOM 671 O O . SER A 1 85 ? -1.577 -15.651 -5.668 1.00 98.81 85 SER A O 1
ATOM 673 N N . ASP A 1 86 ? -2.889 -16.776 -4.239 1.00 98.62 86 ASP A N 1
ATOM 674 C CA . ASP A 1 86 ? -2.495 -15.971 -3.072 1.00 98.62 86 ASP A CA 1
ATOM 675 C C . ASP A 1 86 ? -0.987 -16.084 -2.809 1.00 98.62 86 ASP A C 1
ATOM 677 O O . ASP A 1 86 ? -0.345 -15.092 -2.490 1.00 98.62 86 ASP A O 1
ATOM 681 N N . ALA A 1 87 ? -0.382 -17.260 -3.025 1.00 98.62 87 ALA A N 1
ATOM 682 C CA . ALA A 1 87 ? 1.063 -17.456 -2.888 1.00 98.62 87 ALA A CA 1
ATOM 683 C C . ALA A 1 87 ? 1.878 -16.558 -3.839 1.00 98.62 87 ALA A C 1
ATOM 685 O O . ALA A 1 87 ? 2.898 -16.002 -3.435 1.00 98.62 87 ALA A O 1
ATOM 686 N N . GLN A 1 88 ? 1.413 -16.370 -5.080 1.00 98.88 88 GLN A N 1
ATOM 687 C CA . GLN A 1 88 ? 2.033 -15.434 -6.019 1.00 98.88 88 GLN A CA 1
ATOM 688 C C . GLN A 1 88 ? 1.923 -13.991 -5.511 1.00 98.88 88 GLN A C 1
ATOM 690 O O . GLN A 1 88 ? 2.915 -13.263 -5.524 1.00 98.88 88 GLN A O 1
ATOM 695 N N . ILE A 1 89 ? 0.766 -13.598 -4.976 1.00 98.94 89 ILE A N 1
ATOM 696 C CA . ILE A 1 89 ? 0.566 -12.263 -4.397 1.00 98.94 89 ILE A CA 1
ATOM 697 C C . ILE A 1 89 ? 1.456 -12.050 -3.166 1.00 98.94 89 ILE A C 1
ATOM 699 O O . ILE A 1 89 ? 2.177 -11.058 -3.096 1.00 98.94 89 ILE A O 1
ATOM 703 N N . HIS A 1 90 ? 1.473 -12.996 -2.226 1.00 98.69 90 HIS A N 1
ATOM 704 C CA . HIS A 1 90 ? 2.329 -12.939 -1.041 1.00 98.69 90 HIS A CA 1
ATOM 705 C C . HIS A 1 90 ? 3.811 -12.834 -1.407 1.00 98.69 90 HIS A C 1
ATOM 707 O O . HIS A 1 90 ? 4.526 -12.049 -0.786 1.00 98.69 90 HIS A O 1
ATOM 713 N N . SER A 1 91 ? 4.258 -13.551 -2.446 1.00 98.88 91 SER A N 1
ATOM 714 C CA . SER A 1 91 ? 5.638 -13.438 -2.924 1.00 98.88 91 SER A CA 1
ATOM 715 C C . SER A 1 91 ? 5.981 -12.015 -3.369 1.00 98.88 91 SER A C 1
ATOM 717 O O . SER A 1 91 ? 7.058 -11.522 -3.050 1.00 98.88 91 SER A O 1
ATOM 719 N N . GLN A 1 92 ? 5.054 -11.307 -4.027 1.00 98.94 92 GLN A N 1
ATOM 720 C CA . GLN A 1 92 ? 5.288 -9.922 -4.432 1.00 98.94 92 GLN A CA 1
ATOM 721 C C . GLN A 1 92 ? 5.388 -8.979 -3.233 1.00 98.94 92 GLN A C 1
ATOM 723 O O . GLN A 1 92 ? 6.242 -8.096 -3.220 1.00 98.94 92 GLN A O 1
ATOM 728 N N . ILE A 1 93 ? 4.535 -9.158 -2.223 1.00 98.88 93 ILE A N 1
ATOM 729 C CA . ILE A 1 93 ? 4.589 -8.343 -1.002 1.00 98.88 93 ILE A CA 1
ATOM 730 C C . ILE A 1 93 ? 5.907 -8.578 -0.259 1.00 98.88 93 ILE A C 1
ATOM 732 O O . ILE A 1 93 ? 6.502 -7.630 0.250 1.00 98.88 93 ILE A O 1
ATOM 736 N N . GLN A 1 94 ? 6.405 -9.816 -0.238 1.00 98.88 94 GLN A N 1
ATOM 737 C CA . GLN A 1 94 ? 7.734 -10.118 0.288 1.00 98.88 94 GLN A CA 1
ATOM 738 C C . GLN A 1 94 ? 8.830 -9.386 -0.503 1.00 98.88 94 GLN A C 1
ATOM 740 O O . GLN A 1 94 ? 9.647 -8.709 0.107 1.00 98.88 94 GLN A O 1
ATOM 745 N N . ILE A 1 95 ? 8.808 -9.452 -1.837 1.00 98.94 95 ILE A N 1
ATOM 746 C CA . ILE A 1 95 ? 9.784 -8.775 -2.706 1.00 98.94 95 ILE A CA 1
ATOM 747 C C . ILE A 1 95 ? 9.796 -7.259 -2.484 1.00 98.94 95 ILE A C 1
ATOM 749 O O . ILE A 1 95 ? 10.863 -6.676 -2.333 1.00 98.94 95 ILE A O 1
ATOM 753 N N . LEU A 1 96 ? 8.624 -6.621 -2.399 1.00 98.94 96 LEU A N 1
ATOM 754 C CA . LEU A 1 96 ? 8.544 -5.190 -2.096 1.00 98.94 96 LEU A CA 1
ATOM 755 C C . LEU A 1 96 ? 9.196 -4.880 -0.740 1.00 98.94 96 LEU A C 1
ATOM 757 O O . LEU A 1 96 ? 9.955 -3.925 -0.620 1.00 98.94 96 LEU A O 1
ATOM 761 N N . ASN A 1 97 ? 8.951 -5.702 0.284 1.00 98.88 97 ASN A N 1
ATOM 762 C CA . ASN A 1 97 ? 9.624 -5.538 1.573 1.00 98.88 97 ASN A CA 1
ATOM 763 C C . ASN A 1 97 ? 11.136 -5.778 1.487 1.00 98.88 97 ASN A C 1
ATOM 765 O O . ASN A 1 97 ? 11.880 -5.121 2.203 1.00 98.88 97 ASN A O 1
ATOM 769 N N . GLU A 1 98 ? 11.603 -6.699 0.648 1.00 98.88 98 GLU A N 1
ATOM 770 C CA . GLU A 1 98 ? 13.032 -6.934 0.443 1.00 98.88 98 GLU A CA 1
ATOM 771 C C . GLU A 1 98 ? 13.701 -5.728 -0.226 1.00 98.88 98 GLU A C 1
ATOM 773 O O . GLU A 1 98 ? 14.668 -5.192 0.310 1.00 98.88 98 GLU A O 1
ATOM 778 N N . ASP A 1 99 ? 13.153 -5.249 -1.339 1.00 98.94 99 ASP A N 1
ATOM 779 C CA . ASP A 1 99 ? 13.743 -4.170 -2.135 1.00 98.94 99 ASP A CA 1
ATOM 780 C C . ASP A 1 99 ? 13.698 -2.820 -1.408 1.00 98.94 99 ASP A C 1
ATOM 782 O O . ASP A 1 99 ? 14.710 -2.128 -1.297 1.00 98.94 99 ASP A O 1
ATOM 786 N N . PHE A 1 100 ? 12.548 -2.456 -0.831 1.00 98.88 100 PHE A N 1
ATOM 787 C CA . PHE A 1 100 ? 12.385 -1.178 -0.127 1.00 98.88 100 PHE A CA 1
ATOM 788 C C . PHE A 1 100 ? 13.040 -1.154 1.260 1.00 98.88 100 PHE A C 1
ATOM 790 O O . PHE A 1 100 ? 13.101 -0.096 1.894 1.00 98.88 100 PHE A O 1
ATOM 797 N N . ARG A 1 101 ? 13.552 -2.295 1.739 1.00 98.62 101 ARG A N 1
ATOM 798 C CA . ARG A 1 101 ? 14.357 -2.388 2.967 1.00 98.62 101 ARG A CA 1
ATOM 799 C C . ARG A 1 101 ? 15.818 -2.750 2.715 1.00 98.62 101 ARG A C 1
ATOM 801 O O . ARG A 1 101 ? 16.560 -2.898 3.685 1.00 98.62 101 ARG A O 1
ATOM 808 N N . LYS A 1 102 ? 16.241 -2.869 1.448 1.00 98.31 102 LYS A N 1
ATOM 809 C CA . LYS A 1 102 ? 17.592 -3.312 1.060 1.00 98.31 102 LYS A CA 1
ATOM 810 C C . LYS A 1 102 ? 17.973 -4.659 1.703 1.00 98.31 102 LYS A C 1
ATOM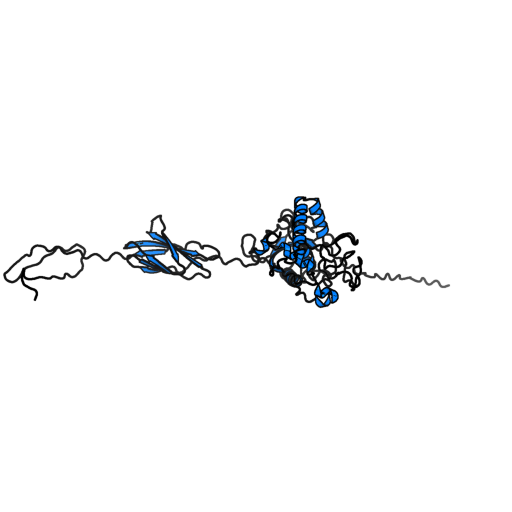 812 O O . LYS A 1 102 ? 19.088 -4.853 2.187 1.00 98.31 102 LYS A O 1
ATOM 817 N N . LEU A 1 103 ? 17.008 -5.573 1.762 1.00 98.56 103 LEU A N 1
ATOM 818 C CA . LEU A 1 103 ? 17.152 -6.949 2.250 1.00 98.56 103 LEU A CA 1
ATOM 819 C C . LEU A 1 103 ? 17.188 -7.967 1.098 1.00 98.56 103 LEU A C 1
ATOM 821 O O . LEU A 1 103 ? 17.304 -9.167 1.346 1.00 98.56 103 LEU A O 1
ATOM 825 N N . ASN A 1 104 ? 17.0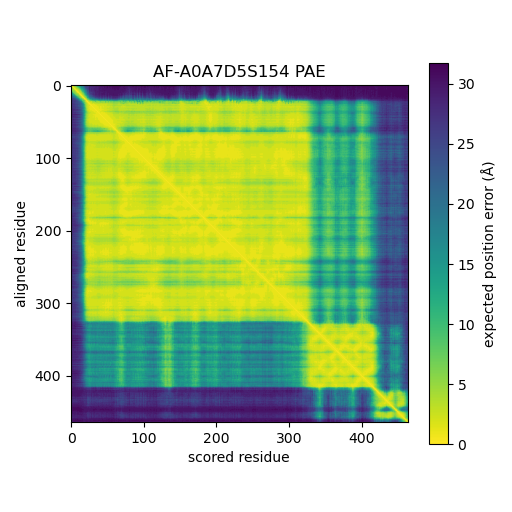84 -7.509 -0.150 1.00 98.62 104 ASN A N 1
ATOM 826 C CA . ASN A 1 104 ? 17.190 -8.342 -1.339 1.00 98.62 104 ASN A CA 1
ATOM 827 C C . ASN A 1 104 ? 18.579 -8.998 -1.435 1.00 98.62 104 ASN A C 1
ATOM 829 O O . ASN A 1 104 ? 19.619 -8.339 -1.408 1.00 98.62 104 ASN A O 1
ATOM 833 N N . ALA A 1 105 ? 18.592 -10.327 -1.539 1.00 98.31 105 ALA A N 1
ATOM 834 C CA . ALA A 1 105 ? 19.815 -11.127 -1.460 1.00 98.31 105 ALA A CA 1
ATOM 835 C C . ALA A 1 105 ? 20.769 -10.933 -2.655 1.00 98.31 105 ALA A C 1
ATOM 837 O O . ALA A 1 105 ? 21.958 -11.235 -2.553 1.00 98.31 105 ALA A O 1
ATOM 838 N N . ASP A 1 106 ? 20.260 -10.443 -3.784 1.00 97.94 106 ASP A N 1
ATOM 839 C CA . ASP A 1 106 ? 21.023 -10.205 -5.010 1.00 97.94 106 ASP A CA 1
ATOM 840 C C . ASP A 1 106 ? 21.836 -8.900 -4.989 1.00 97.94 106 ASP A C 1
ATOM 842 O O . ASP A 1 106 ? 22.773 -8.780 -5.783 1.00 97.94 106 ASP A O 1
ATOM 846 N N . PHE A 1 107 ? 21.566 -7.979 -4.049 1.00 98.25 107 PHE A N 1
ATOM 847 C CA . PHE A 1 107 ? 22.193 -6.654 -3.958 1.00 98.25 107 PHE A CA 1
ATOM 848 C C . PHE A 1 107 ? 23.711 -6.691 -4.155 1.00 98.25 107 PHE A C 1
ATOM 850 O O . PHE A 1 107 ? 24.242 -6.048 -5.056 1.00 98.25 107 PHE A O 1
ATOM 857 N N . SER A 1 108 ? 24.428 -7.482 -3.354 1.00 96.75 108 SER A N 1
ATOM 858 C CA . SER A 1 108 ? 25.894 -7.525 -3.415 1.00 9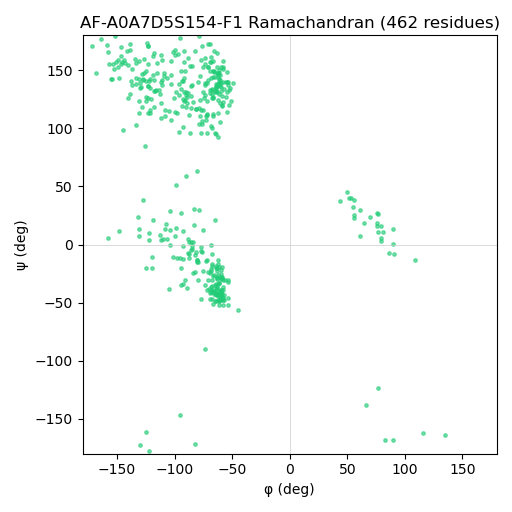6.75 108 SER A CA 1
ATOM 859 C C . SER A 1 108 ? 26.444 -8.146 -4.702 1.00 96.75 108 SER A C 1
ATOM 861 O O . SER A 1 108 ? 27.595 -7.884 -5.043 1.00 96.75 108 SER A O 1
ATOM 863 N N . SER A 1 109 ? 25.656 -8.977 -5.392 1.00 96.94 109 SER A N 1
ATOM 864 C CA . SER A 1 109 ? 26.067 -9.651 -6.631 1.00 96.94 109 SER A CA 1
ATOM 865 C C . SER A 1 109 ? 25.735 -8.858 -7.895 1.00 96.94 109 SER A C 1
ATOM 867 O O . SER A 1 109 ? 26.471 -8.952 -8.874 1.00 96.94 109 SER A O 1
ATOM 869 N N . VAL A 1 110 ? 24.657 -8.071 -7.867 1.00 97.81 110 VAL A N 1
ATOM 870 C CA . VAL A 1 110 ? 24.174 -7.281 -9.005 1.00 97.81 110 VAL A CA 1
ATOM 871 C C . VAL A 1 110 ? 24.724 -5.853 -8.963 1.00 97.81 110 VAL A C 1
ATOM 873 O O . VAL A 1 110 ? 25.045 -5.295 -10.009 1.00 97.81 110 VAL A O 1
ATOM 876 N N . THR A 1 111 ? 24.897 -5.257 -7.776 1.00 98.38 111 THR A N 1
ATOM 877 C CA . THR A 1 111 ? 25.381 -3.877 -7.630 1.00 98.38 111 THR A CA 1
ATOM 878 C C . THR A 1 111 ? 26.916 -3.796 -7.626 1.00 98.38 111 THR A C 1
ATOM 880 O O . THR A 1 111 ? 27.552 -4.281 -6.679 1.00 98.38 111 THR A O 1
ATOM 883 N N . PRO A 1 112 ? 27.541 -3.106 -8.604 1.00 98.19 112 PRO A N 1
ATOM 884 C CA . PRO A 1 112 ? 28.976 -2.832 -8.609 1.00 98.19 112 PRO A CA 1
ATOM 885 C C . PRO A 1 112 ? 29.425 -2.130 -7.327 1.00 98.19 112 PRO A C 1
ATOM 887 O O . PRO A 1 112 ? 28.760 -1.212 -6.845 1.00 98.19 112 PRO A O 1
ATOM 890 N N . SER A 1 113 ? 30.586 -2.516 -6.792 1.00 97.88 113 SER A N 1
ATOM 891 C CA . SER A 1 113 ? 31.082 -2.038 -5.491 1.00 97.88 113 SER A CA 1
ATOM 892 C C . SER A 1 113 ? 31.141 -0.512 -5.371 1.00 97.88 113 SER A C 1
ATOM 894 O O . SER A 1 113 ? 30.928 0.020 -4.284 1.00 97.88 113 SER A O 1
ATOM 896 N N . VAL A 1 114 ? 31.377 0.197 -6.481 1.00 98.06 114 VAL A N 1
ATOM 897 C CA . VAL A 1 114 ? 31.432 1.666 -6.522 1.00 98.06 114 VAL A CA 1
ATOM 898 C C . VAL A 1 114 ? 30.086 2.339 -6.228 1.00 98.06 114 VAL A C 1
ATOM 900 O O . VAL A 1 114 ? 30.068 3.441 -5.689 1.00 98.06 114 VAL A O 1
ATOM 903 N N . PHE A 1 115 ? 28.963 1.670 -6.511 1.00 98.38 115 PHE A N 1
ATOM 904 C CA . PHE A 1 115 ? 27.615 2.195 -6.264 1.00 98.38 115 PHE A CA 1
ATOM 905 C C . PHE A 1 115 ? 26.990 1.683 -4.963 1.00 98.38 115 PHE A C 1
ATOM 907 O O . PHE A 1 115 ? 26.004 2.247 -4.494 1.00 98.38 115 PHE A O 1
ATOM 914 N N . GLN A 1 116 ? 27.569 0.665 -4.316 1.00 98.06 116 GLN A N 1
ATOM 915 C CA . GLN A 1 116 ? 26.972 0.057 -3.119 1.00 98.06 116 GLN A CA 1
ATOM 916 C C . GLN A 1 116 ? 26.783 1.041 -1.952 1.00 98.06 116 GLN A C 1
ATOM 918 O O . GLN A 1 116 ? 25.846 0.884 -1.164 1.00 98.06 116 GLN A O 1
ATOM 923 N N . ALA A 1 117 ? 27.642 2.062 -1.847 1.00 97.81 117 ALA A N 1
ATOM 924 C CA . ALA A 1 117 ? 27.538 3.106 -0.826 1.00 97.81 117 ALA A CA 1
ATOM 925 C C . ALA A 1 117 ? 26.359 4.070 -1.056 1.00 97.81 117 ALA A C 1
ATOM 927 O O . ALA A 1 117 ? 25.878 4.668 -0.096 1.00 97.81 117 ALA A O 1
ATOM 928 N N . ALA A 1 118 ? 25.874 4.198 -2.296 1.00 97.88 118 ALA A N 1
ATOM 929 C CA . ALA A 1 118 ? 24.709 5.018 -2.624 1.00 97.88 118 ALA A CA 1
ATOM 930 C C . ALA A 1 118 ? 23.382 4.305 -2.314 1.00 97.88 118 ALA A C 1
ATOM 932 O O . ALA A 1 118 ? 22.340 4.948 -2.296 1.00 97.88 118 ALA A O 1
ATOM 933 N N . ALA A 1 119 ? 23.396 2.990 -2.068 1.00 98.44 119 ALA A N 1
ATOM 934 C CA . ALA A 1 119 ? 22.181 2.195 -1.925 1.00 98.44 119 ALA A CA 1
ATOM 935 C C . ALA A 1 119 ? 21.456 2.397 -0.588 1.00 98.44 119 ALA A C 1
ATOM 937 O O . ALA A 1 119 ? 22.056 2.253 0.485 1.00 98.44 119 ALA A O 1
ATOM 938 N N . ALA A 1 120 ? 20.144 2.620 -0.657 1.00 98.12 120 ALA A N 1
ATOM 939 C CA . ALA A 1 120 ? 19.301 2.957 0.484 1.00 98.12 120 ALA A CA 1
ATOM 940 C C . ALA A 1 120 ? 18.448 1.789 1.000 1.00 98.12 120 ALA A C 1
ATOM 942 O O . ALA A 1 120 ? 17.804 1.094 0.225 1.00 98.12 120 ALA A O 1
ATOM 943 N N . ASP A 1 121 ? 18.359 1.650 2.328 1.00 98.31 121 ASP A N 1
ATOM 944 C CA . ASP A 1 121 ? 17.153 1.114 2.977 1.00 98.31 121 ASP A CA 1
ATOM 945 C C . ASP A 1 121 ? 16.111 2.241 2.965 1.00 98.31 121 ASP A C 1
ATOM 947 O O . ASP A 1 121 ? 16.250 3.207 3.723 1.00 98.31 121 ASP A O 1
ATOM 951 N N . CYS A 1 122 ? 15.084 2.153 2.114 1.00 98.38 122 CYS A N 1
ATOM 952 C CA . CYS A 1 122 ? 14.034 3.170 2.005 1.00 98.38 122 CYS A CA 1
ATOM 953 C C . CYS A 1 122 ? 13.145 3.249 3.254 1.00 98.38 122 CYS A C 1
ATOM 955 O O . CYS A 1 122 ? 12.369 4.188 3.381 1.00 98.38 122 CYS A O 1
ATOM 957 N N . ALA A 1 123 ? 13.268 2.327 4.212 1.00 97.81 123 ALA A N 1
ATOM 958 C CA . ALA A 1 123 ? 12.471 2.261 5.431 1.00 97.81 123 ALA A CA 1
ATOM 959 C C . ALA A 1 123 ? 10.960 2.213 5.139 1.00 97.81 123 ALA A C 1
ATOM 961 O O . ALA A 1 123 ? 10.167 2.851 5.828 1.00 97.81 123 ALA A O 1
ATOM 962 N N . ILE A 1 124 ? 10.542 1.498 4.095 1.00 98.62 124 ILE A N 1
ATOM 963 C CA . ILE A 1 124 ? 9.126 1.277 3.772 1.00 98.62 124 ILE A CA 1
ATOM 964 C C . ILE A 1 124 ? 8.842 -0.216 3.874 1.00 98.62 124 ILE A C 1
ATOM 966 O O . ILE A 1 124 ? 9.604 -1.035 3.366 1.00 98.62 124 ILE A O 1
ATOM 970 N N . GLN A 1 125 ? 7.763 -0.560 4.562 1.00 98.44 125 GLN A N 1
ATOM 971 C CA . GLN A 1 125 ? 7.243 -1.912 4.668 1.00 98.44 125 GLN A CA 1
ATOM 972 C C . GLN A 1 125 ? 5.837 -1.967 4.088 1.00 98.44 125 GLN A C 1
ATOM 974 O O . GLN A 1 125 ? 5.065 -1.022 4.211 1.00 98.44 125 GLN A O 1
ATOM 979 N N . PHE A 1 126 ? 5.502 -3.091 3.475 1.00 98.88 126 PHE A N 1
ATOM 980 C CA . PHE A 1 126 ? 4.211 -3.334 2.852 1.00 98.88 126 PHE A CA 1
ATOM 981 C C . PHE A 1 126 ? 3.532 -4.502 3.549 1.00 98.88 126 PHE A C 1
ATOM 983 O O . PHE A 1 126 ? 4.130 -5.565 3.730 1.00 98.88 126 PHE A O 1
ATOM 990 N N . VAL A 1 127 ? 2.266 -4.325 3.903 1.00 98.56 127 VAL A N 1
ATOM 991 C CA . VAL A 1 127 ? 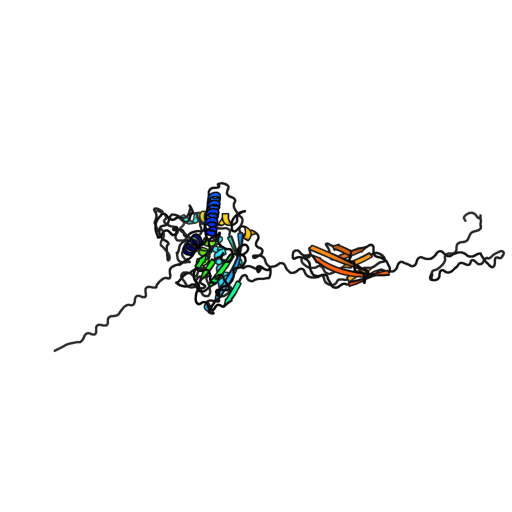1.449 -5.373 4.515 1.00 98.56 127 VAL A CA 1
ATOM 992 C C . VAL A 1 127 ? 0.142 -5.478 3.749 1.00 98.56 127 VAL A C 1
ATOM 994 O O . VAL A 1 127 ? -0.465 -4.462 3.427 1.00 98.56 127 VAL A O 1
ATOM 997 N N . LEU A 1 128 ? -0.315 -6.694 3.443 1.00 98.81 128 LEU A N 1
ATOM 998 C CA . LEU A 1 128 ? -1.668 -6.849 2.909 1.00 98.81 128 LEU A CA 1
ATOM 999 C C . LEU A 1 128 ? -2.679 -6.335 3.932 1.00 98.81 128 LEU A C 1
ATOM 1001 O O . LEU A 1 128 ? -2.563 -6.610 5.128 1.00 98.81 128 LEU A O 1
ATOM 1005 N N . ALA A 1 129 ? -3.661 -5.585 3.448 1.00 98.56 129 ALA A N 1
ATOM 1006 C CA . ALA A 1 129 ? -4.683 -4.985 4.275 1.00 98.56 129 ALA A CA 1
ATOM 1007 C C . ALA A 1 129 ? -5.456 -6.060 5.046 1.00 98.56 129 ALA A C 1
ATOM 1009 O O . ALA A 1 129 ? -5.984 -7.007 4.473 1.00 98.56 129 ALA A O 1
ATOM 1010 N N . LYS A 1 130 ? -5.553 -5.884 6.357 1.00 97.06 130 LYS A N 1
ATOM 1011 C CA . LYS A 1 130 ? -6.258 -6.782 7.275 1.00 97.06 130 LYS A CA 1
ATOM 1012 C C . LYS A 1 130 ? -7.683 -6.314 7.557 1.00 97.06 130 LYS A C 1
ATOM 1014 O O . LYS A 1 130 ? -8.471 -7.077 8.118 1.00 97.06 130 LYS A O 1
ATOM 1019 N N . GLN A 1 131 ? -8.010 -5.084 7.155 1.00 95.19 131 GLN A N 1
ATOM 1020 C CA . GLN A 1 131 ? -9.352 -4.513 7.217 1.00 95.19 131 GLN A CA 1
ATOM 1021 C C . GLN A 1 131 ? -9.772 -3.988 5.849 1.00 95.19 131 GLN A C 1
ATOM 1023 O O . GLN A 1 131 ? -8.941 -3.528 5.068 1.00 95.19 131 GLN A O 1
ATOM 1028 N N . THR A 1 132 ? -11.065 -4.066 5.564 1.00 96.25 132 THR A N 1
ATOM 1029 C CA . THR A 1 132 ? -11.707 -3.354 4.461 1.00 96.25 132 THR A CA 1
ATOM 1030 C C . THR A 1 132 ? -11.899 -1.873 4.820 1.00 96.25 132 THR A C 1
ATOM 1032 O O . THR A 1 132 ? -11.752 -1.493 5.984 1.00 96.25 132 THR A O 1
ATOM 1035 N N . PRO A 1 133 ? -12.298 -1.011 3.866 1.00 96.12 133 PRO A N 1
ATOM 1036 C CA . PRO A 1 133 ? -12.615 0.386 4.164 1.00 96.12 133 PRO A CA 1
ATOM 1037 C C . PRO A 1 133 ? -13.747 0.578 5.188 1.00 96.12 133 PRO A C 1
ATOM 1039 O O . PRO A 1 133 ? -13.811 1.632 5.813 1.00 96.12 133 PRO A O 1
ATOM 1042 N N . SER A 1 134 ? -14.627 -0.416 5.373 1.00 92.31 134 SER A N 1
ATOM 1043 C CA . SER A 1 134 ? -15.680 -0.414 6.400 1.00 92.31 134 SER A CA 1
ATOM 1044 C C . SER A 1 134 ? -15.209 -0.912 7.773 1.00 92.31 134 SER A C 1
ATOM 1046 O O . SER A 1 134 ? -15.984 -0.859 8.723 1.00 92.31 134 SER A O 1
ATOM 1048 N N . GLY A 1 135 ? -13.956 -1.362 7.905 1.00 89.38 135 GLY A N 1
ATOM 1049 C CA . GLY A 1 135 ? -13.394 -1.902 9.150 1.00 89.38 135 GLY A CA 1
ATOM 1050 C C . GLY A 1 135 ? -13.585 -3.413 9.333 1.00 89.38 135 GLY A C 1
ATOM 1051 O O . GLY A 1 135 ? -13.138 -3.971 10.333 1.00 89.38 135 GLY A O 1
ATOM 1052 N N . ASP A 1 136 ? -14.212 -4.097 8.372 1.00 89.81 136 ASP A N 1
ATOM 1053 C CA . ASP A 1 136 ? -14.399 -5.553 8.415 1.00 89.81 136 ASP A CA 1
ATOM 1054 C C . ASP A 1 136 ? -13.092 -6.297 8.124 1.00 89.81 136 ASP A C 1
ATOM 1056 O O . ASP A 1 136 ? -12.235 -5.784 7.410 1.00 89.81 136 ASP A O 1
ATOM 1060 N N . SER A 1 137 ? -12.948 -7.535 8.603 1.00 92.69 137 SER A N 1
ATOM 1061 C CA . SER A 1 137 ? -11.762 -8.359 8.321 1.00 92.69 137 SER A CA 1
ATOM 1062 C C . SER A 1 137 ? -11.546 -8.576 6.818 1.00 92.69 137 SER A C 1
ATOM 1064 O O . SER A 1 137 ? -12.490 -8.810 6.065 1.00 92.69 137 SER A O 1
ATOM 1066 N N . SER A 1 138 ? -10.285 -8.519 6.388 1.00 96.00 138 SER A N 1
ATOM 1067 C CA . SER A 1 138 ? -9.869 -8.714 5.001 1.00 96.00 138 SER A CA 1
ATOM 1068 C C . SER A 1 138 ? -8.572 -9.517 4.910 1.00 96.00 138 SER A C 1
ATOM 1070 O O . SER A 1 138 ? -7.746 -9.495 5.820 1.00 96.00 138 SER A O 1
ATOM 1072 N N . THR A 1 139 ? -8.378 -10.193 3.778 1.00 97.38 139 THR A N 1
ATOM 1073 C CA . THR A 1 139 ? -7.089 -10.777 3.369 1.00 97.38 139 THR A CA 1
ATOM 1074 C C . THR A 1 139 ? -6.210 -9.787 2.598 1.00 97.38 139 THR A C 1
ATOM 1076 O O . THR A 1 139 ? -5.071 -10.103 2.264 1.00 97.38 139 THR A O 1
ATOM 1079 N N . GLY A 1 140 ? -6.755 -8.619 2.249 1.00 98.31 140 GLY A N 1
ATOM 1080 C CA . GLY A 1 140 ? -6.103 -7.610 1.414 1.00 98.31 140 GLY A CA 1
ATOM 1081 C C . GLY A 1 140 ? -6.104 -7.971 -0.068 1.00 98.31 140 GLY A C 1
ATOM 1082 O O . GLY A 1 140 ? -5.423 -7.326 -0.857 1.00 98.31 140 GLY A O 1
ATOM 1083 N N . ILE A 1 141 ? -6.861 -8.995 -0.465 1.00 98.88 141 ILE A N 1
ATOM 1084 C CA . ILE A 1 141 ? -6.940 -9.479 -1.842 1.00 98.88 141 ILE A CA 1
ATOM 1085 C C . ILE A 1 141 ? -8.401 -9.469 -2.279 1.00 98.88 141 ILE A C 1
ATOM 1087 O O . ILE A 1 141 ? -9.263 -10.067 -1.639 1.00 98.88 141 ILE A O 1
ATOM 1091 N N . THR A 1 142 ? -8.681 -8.828 -3.410 1.00 98.88 142 THR A N 1
ATOM 1092 C CA . THR A 1 142 ? -9.985 -8.918 -4.079 1.00 98.88 142 THR A CA 1
ATOM 1093 C C . THR A 1 142 ? -9.820 -9.599 -5.427 1.00 98.88 142 THR A C 1
ATOM 1095 O O . THR A 1 142 ? -8.796 -9.417 -6.085 1.00 98.88 142 THR A O 1
ATOM 1098 N N . ARG A 1 143 ? -10.832 -10.350 -5.862 1.00 98.88 143 ARG A N 1
ATOM 1099 C CA . ARG A 1 143 ? -10.820 -11.067 -7.140 1.00 98.88 143 ARG A CA 1
ATOM 1100 C C . ARG A 1 143 ? -12.077 -10.722 -7.927 1.00 98.88 143 ARG A C 1
ATOM 1102 O O . ARG A 1 143 ? -13.178 -11.024 -7.476 1.00 98.88 143 ARG A O 1
ATOM 1109 N N . THR A 1 144 ? -11.912 -10.125 -9.102 1.00 98.88 144 THR A N 1
ATOM 1110 C CA . THR A 1 144 ? -13.009 -9.671 -9.963 1.00 98.88 144 THR A CA 1
ATOM 1111 C C . THR A 1 144 ? -12.910 -10.346 -11.321 1.00 98.88 144 THR A C 1
ATOM 1113 O O . THR A 1 144 ? -11.948 -10.126 -12.058 1.00 98.88 144 THR A O 1
ATOM 1116 N N . GLN A 1 145 ? -13.905 -11.166 -11.664 1.00 98.75 145 GLN A N 1
ATOM 1117 C CA . GLN A 1 145 ? -13.989 -11.730 -13.006 1.00 98.75 145 GLN A CA 1
ATOM 1118 C C . GLN A 1 145 ? -14.435 -10.646 -13.997 1.00 98.75 145 GLN A C 1
ATOM 1120 O O . GLN A 1 145 ? -15.354 -9.883 -13.706 1.00 98.75 145 GLN A O 1
ATOM 1125 N N . THR A 1 146 ? -13.813 -10.591 -15.172 1.00 98.81 146 THR A N 1
ATOM 1126 C CA . THR A 1 146 ? -14.121 -9.610 -16.220 1.00 98.81 146 THR A CA 1
ATOM 1127 C C . THR A 1 146 ? -14.308 -10.266 -17.584 1.00 98.81 146 THR A C 1
ATOM 1129 O O . THR A 1 146 ? -13.800 -11.357 -17.844 1.00 98.81 146 THR A O 1
ATOM 1132 N N . THR A 1 147 ? -15.017 -9.584 -18.485 1.00 98.44 147 THR A N 1
ATOM 1133 C CA . THR A 1 147 ? -15.095 -9.933 -19.912 1.00 98.44 147 THR A CA 1
ATOM 1134 C C . THR A 1 147 ? -14.048 -9.198 -20.751 1.00 98.44 147 THR A C 1
ATOM 1136 O O . THR A 1 147 ? -13.841 -9.556 -21.912 1.00 98.44 147 THR A O 1
ATOM 1139 N N . VAL A 1 148 ? -13.381 -8.183 -20.188 1.00 98.62 148 VAL A N 1
ATOM 1140 C CA . VAL A 1 148 ? -12.361 -7.382 -20.877 1.00 98.62 148 VAL A CA 1
ATOM 1141 C C . VAL A 1 148 ? -11.167 -8.262 -21.235 1.00 98.62 148 VAL A C 1
ATOM 1143 O O . VAL A 1 148 ? -10.672 -9.043 -20.422 1.00 98.62 148 VAL A O 1
ATOM 1146 N N . THR A 1 149 ? -10.702 -8.174 -22.483 1.00 98.00 149 THR A N 1
ATOM 1147 C CA . THR A 1 149 ? -9.673 -9.095 -22.973 1.00 98.00 149 THR A CA 1
ATOM 1148 C C . THR A 1 149 ? -8.257 -8.738 -22.543 1.00 98.00 149 THR A C 1
ATOM 1150 O O . THR A 1 149 ? -7.413 -9.633 -22.438 1.00 98.00 149 THR A O 1
ATOM 1153 N N . SER A 1 150 ? -8.012 -7.446 -22.362 1.00 98.19 150 SER A N 1
ATOM 1154 C CA . SER A 1 150 ? -6.773 -6.835 -21.891 1.00 98.19 150 SER A CA 1
ATOM 1155 C C . SER A 1 150 ? -7.038 -5.365 -21.569 1.00 98.19 150 SER A C 1
ATOM 1157 O O . SER A 1 150 ? -7.842 -4.736 -22.257 1.00 98.19 150 SER A O 1
ATOM 1159 N N . PHE A 1 151 ? -6.337 -4.824 -20.581 1.00 98.56 151 PHE A N 1
ATOM 1160 C CA . PHE A 1 151 ? -6.383 -3.413 -20.197 1.00 98.56 151 PHE A CA 1
ATOM 1161 C C . PHE A 1 151 ? -5.165 -2.644 -20.739 1.00 98.56 151 PHE A C 1
ATOM 1163 O O . PHE A 1 151 ? -4.181 -3.246 -21.179 1.00 98.56 151 PHE A O 1
ATOM 1170 N N . THR A 1 152 ? -5.244 -1.314 -20.713 1.00 97.19 152 THR A N 1
ATOM 1171 C CA . THR A 1 152 ? -4.173 -0.378 -21.101 1.00 97.19 152 THR A CA 1
ATOM 1172 C C . THR A 1 152 ? -3.971 0.670 -19.996 1.00 97.19 152 THR A C 1
ATOM 1174 O O . THR A 1 152 ? -4.584 0.573 -18.932 1.00 97.19 152 THR A O 1
ATOM 1177 N N . THR A 1 153 ? -3.152 1.695 -20.244 1.00 96.06 153 THR A N 1
ATOM 1178 C CA . THR A 1 153 ? -2.903 2.836 -19.340 1.00 96.06 153 THR A CA 1
ATOM 1179 C C . THR A 1 153 ? -4.105 3.778 -19.157 1.00 96.06 153 THR A C 1
ATOM 1181 O O . THR A 1 153 ? -4.045 4.715 -18.367 1.00 96.06 153 THR A O 1
ATOM 1184 N N . ASN A 1 154 ? -5.245 3.522 -19.810 1.00 95.44 154 ASN A N 1
ATOM 1185 C CA . ASN A 1 154 ? -6.445 4.372 -19.752 1.00 95.44 154 ASN A CA 1
ATOM 1186 C C . ASN A 1 154 ? -7.260 4.274 -18.441 1.00 95.44 154 ASN A C 1
ATOM 1188 O O . ASN A 1 154 ? -8.410 4.710 -18.398 1.00 95.44 154 ASN A O 1
ATOM 1192 N N . ASN A 1 155 ? -6.713 3.649 -17.394 1.00 96.88 155 ASN A N 1
ATOM 1193 C CA . ASN A 1 155 ? -7.343 3.447 -16.084 1.00 96.88 155 ASN A CA 1
ATOM 1194 C C . ASN A 1 155 ? -8.645 2.630 -16.052 1.00 96.88 155 ASN A C 1
ATOM 1196 O O . ASN A 1 155 ? -9.214 2.475 -14.976 1.00 96.88 155 ASN A O 1
ATOM 1200 N N . SER A 1 156 ? -9.094 2.015 -17.150 1.00 98.25 156 SER A N 1
ATOM 1201 C CA . SER A 1 156 ? -10.336 1.215 -17.147 1.00 98.25 156 SER A CA 1
ATOM 1202 C C . SER A 1 156 ? -10.331 0.052 -16.140 1.00 98.25 156 SER A C 1
ATOM 1204 O O . SER A 1 156 ? -11.369 -0.258 -15.560 1.00 98.25 156 SER A O 1
ATOM 1206 N N . VAL A 1 157 ? -9.165 -0.537 -15.835 1.00 98.81 157 VAL A N 1
ATOM 1207 C CA . VAL A 1 157 ? -9.029 -1.576 -14.792 1.00 98.81 157 VAL A CA 1
ATOM 1208 C C . VAL A 1 157 ? -9.362 -1.066 -13.384 1.00 98.81 157 VAL A C 1
ATOM 1210 O O . VAL A 1 157 ? -9.731 -1.857 -12.517 1.00 98.81 157 VAL A O 1
ATOM 1213 N N . LYS A 1 158 ? -9.275 0.248 -13.155 1.00 98.81 158 LYS A N 1
ATOM 1214 C CA . LYS A 1 158 ? -9.493 0.892 -11.853 1.00 98.81 158 LYS A CA 1
ATOM 1215 C C . LYS A 1 158 ? -10.962 1.242 -11.589 1.00 98.81 158 LYS A C 1
ATOM 1217 O O . LYS A 1 158 ? -11.264 1.808 -10.546 1.00 98.81 158 LYS A O 1
ATOM 1222 N N . PHE A 1 159 ? -11.873 0.900 -12.510 1.00 98.81 159 PHE A N 1
ATOM 1223 C CA . PHE A 1 159 ? -13.299 1.214 -12.399 1.00 98.81 159 PHE A CA 1
ATOM 1224 C C . PHE A 1 159 ? -14.173 -0.012 -12.667 1.00 98.81 159 PHE A C 1
ATOM 1226 O O . PHE A 1 159 ? -14.126 -0.606 -13.747 1.00 98.81 159 PHE A O 1
ATOM 1233 N N . SER A 1 160 ? -15.031 -0.371 -11.710 1.00 98.62 160 SER A N 1
ATOM 1234 C CA . SER A 1 160 ? -15.940 -1.522 -11.832 1.00 98.62 160 SER A CA 1
ATOM 1235 C C . SER A 1 160 ? -16.911 -1.361 -13.009 1.00 98.62 160 SER A C 1
ATOM 1237 O O . SER A 1 160 ? -17.238 -2.334 -13.687 1.00 98.62 160 SER A O 1
ATOM 1239 N N . SER A 1 161 ? -17.326 -0.125 -13.306 1.00 98.31 161 SER A N 1
ATOM 1240 C CA . SER A 1 161 ? -18.202 0.212 -14.440 1.00 98.31 161 SER A CA 1
ATOM 1241 C C . SER A 1 161 ? -17.582 -0.078 -15.812 1.00 98.31 161 SER A C 1
ATOM 1243 O O . SER A 1 161 ? -18.312 -0.221 -16.790 1.00 98.31 161 SER A O 1
ATOM 1245 N N . LEU A 1 162 ? -16.254 -0.198 -15.887 1.00 98.50 162 LEU A N 1
ATOM 1246 C CA . LEU A 1 162 ? -15.494 -0.478 -17.109 1.00 98.50 162 LEU A CA 1
ATOM 1247 C C . LEU A 1 162 ? -14.934 -1.912 -17.128 1.00 98.50 162 LEU A C 1
ATOM 1249 O O . LEU A 1 162 ? -14.028 -2.225 -17.898 1.00 98.50 162 LEU A O 1
ATOM 1253 N N . GLY A 1 163 ? -15.474 -2.794 -16.279 1.00 98.38 163 GLY A N 1
ATOM 1254 C CA . GLY A 1 163 ? -15.036 -4.186 -16.153 1.00 98.38 163 GLY A CA 1
ATOM 1255 C C . GLY A 1 163 ? -13.783 -4.372 -15.293 1.00 98.38 163 GLY A C 1
ATOM 1256 O O . GLY A 1 163 ? -13.206 -5.460 -15.307 1.00 98.38 163 GLY A O 1
ATOM 1257 N N . GLY A 1 164 ? -13.355 -3.327 -14.583 1.00 98.75 164 GLY A N 1
ATOM 1258 C CA . GLY A 1 164 ? -12.261 -3.332 -13.621 1.00 98.75 164 GLY A CA 1
ATOM 1259 C C . GLY A 1 164 ? -12.725 -3.537 -12.177 1.00 98.75 164 GLY A C 1
ATOM 1260 O O . GLY A 1 164 ? -13.705 -4.233 -11.906 1.00 98.75 164 GLY A O 1
ATOM 1261 N N . LYS A 1 165 ? -12.014 -2.916 -11.235 1.00 98.81 165 LYS A N 1
ATOM 1262 C CA . LYS A 1 165 ? -12.357 -2.889 -9.812 1.00 98.81 165 LYS A CA 1
ATOM 1263 C C . LYS A 1 165 ? -12.063 -1.512 -9.226 1.00 98.81 165 LYS A C 1
ATOM 1265 O O . LYS A 1 165 ? -10.932 -1.054 -9.325 1.00 98.81 165 LYS A O 1
ATOM 1270 N N . ASP A 1 166 ? -13.060 -0.895 -8.595 1.00 98.88 166 ASP A N 1
ATOM 1271 C CA . ASP A 1 166 ? -12.883 0.401 -7.926 1.00 98.88 166 ASP A CA 1
ATOM 1272 C C . ASP A 1 166 ? -11.838 0.327 -6.807 1.00 98.88 166 ASP A C 1
ATOM 1274 O O . ASP A 1 166 ? -11.785 -0.658 -6.058 1.00 98.88 166 ASP A O 1
ATOM 1278 N N . ALA A 1 167 ? -11.053 1.398 -6.691 1.00 98.88 167 ALA A N 1
ATOM 1279 C CA . ALA A 1 167 ? -10.044 1.574 -5.657 1.00 98.88 167 ALA A CA 1
ATOM 1280 C C . ALA A 1 167 ? -10.649 1.552 -4.247 1.00 98.88 167 ALA A C 1
ATOM 1282 O O . ALA A 1 167 ? -11.737 2.079 -3.993 1.00 98.88 167 ALA A O 1
ATOM 1283 N N . TRP A 1 168 ? -9.898 1.011 -3.293 1.00 98.75 168 TRP A N 1
ATOM 1284 C CA . TRP A 1 168 ? -10.071 1.380 -1.892 1.00 98.75 168 TRP A CA 1
ATOM 1285 C C . TRP A 1 168 ? -9.504 2.789 -1.647 1.00 98.75 168 TRP A C 1
ATOM 1287 O O . TRP A 1 168 ? -8.700 3.271 -2.449 1.00 98.75 168 TRP A O 1
ATOM 1297 N N . PRO A 1 169 ? -9.899 3.482 -0.558 1.00 98.62 169 PRO A N 1
ATOM 1298 C CA . PRO A 1 169 ? -9.468 4.856 -0.313 1.00 98.62 169 PRO A CA 1
ATOM 1299 C C . PRO A 1 169 ? -7.939 4.999 -0.322 1.00 98.62 169 PRO A C 1
ATOM 1301 O O . PRO A 1 169 ? -7.259 4.499 0.572 1.00 98.62 169 PRO A O 1
ATOM 1304 N N . ALA A 1 170 ? -7.399 5.724 -1.305 1.00 98.50 170 ALA A N 1
ATOM 1305 C CA . ALA A 1 170 ? -5.954 5.896 -1.492 1.00 98.50 170 ALA A CA 1
ATOM 1306 C C . ALA A 1 170 ? -5.248 6.610 -0.320 1.00 98.50 170 ALA A C 1
ATOM 1308 O O . ALA A 1 170 ? -4.036 6.523 -0.158 1.00 98.50 170 ALA A O 1
ATOM 1309 N N . SER A 1 171 ? -6.012 7.292 0.538 1.00 97.69 171 SER A N 1
ATOM 1310 C CA . SER A 1 171 ? -5.518 7.867 1.793 1.00 97.69 171 SER A CA 1
ATOM 1311 C C . SER A 1 171 ? -5.215 6.825 2.876 1.00 97.69 171 SER A C 1
ATOM 1313 O O . SER A 1 171 ? -4.596 7.161 3.881 1.00 97.69 171 SER A O 1
ATOM 1315 N N . GLN A 1 172 ? -5.666 5.579 2.704 1.00 98.31 172 GLN A N 1
ATOM 1316 C CA . GLN A 1 172 ? -5.483 4.491 3.666 1.00 98.31 172 GLN A CA 1
ATOM 1317 C C . GLN A 1 172 ? -4.811 3.248 3.074 1.00 98.31 172 GLN A C 1
ATOM 1319 O O . GLN A 1 172 ? -4.268 2.446 3.836 1.00 98.31 172 GLN A O 1
ATOM 1324 N N . TYR A 1 173 ? -4.824 3.086 1.750 1.00 98.88 173 TYR A N 1
ATOM 1325 C CA . TYR A 1 173 ? -4.320 1.891 1.083 1.00 98.88 173 TYR A CA 1
ATOM 1326 C C . TYR A 1 173 ? -3.509 2.247 -0.162 1.00 98.88 173 TYR A C 1
ATOM 1328 O O . TYR A 1 173 ? -3.912 3.100 -0.950 1.00 98.88 173 TYR A O 1
ATOM 1336 N N . LEU A 1 174 ? -2.414 1.524 -0.388 1.00 98.94 174 LEU A N 1
ATOM 1337 C CA . LEU A 1 174 ? -1.849 1.372 -1.723 1.00 98.94 174 LEU A CA 1
ATOM 1338 C C . LEU A 1 174 ? -2.707 0.360 -2.491 1.00 98.94 174 LEU A C 1
ATOM 1340 O O . LEU A 1 174 ? -2.770 -0.817 -2.127 1.00 98.94 174 LEU A O 1
ATOM 1344 N N . ASN A 1 175 ? -3.353 0.819 -3.560 1.00 98.94 175 ASN A N 1
ATOM 1345 C CA . ASN A 1 175 ? -4.083 -0.048 -4.477 1.00 98.94 175 ASN A CA 1
ATOM 1346 C C . ASN A 1 175 ? -3.133 -0.607 -5.542 1.00 98.94 175 ASN A C 1
ATOM 1348 O O . ASN A 1 175 ? -2.438 0.146 -6.229 1.00 98.94 175 ASN A O 1
ATOM 1352 N N . ILE A 1 176 ? -3.132 -1.929 -5.697 1.00 98.94 176 ILE A N 1
ATOM 1353 C CA . ILE A 1 176 ? -2.385 -2.635 -6.736 1.00 98.94 176 ILE A CA 1
ATOM 1354 C C . ILE A 1 176 ? -3.371 -3.437 -7.576 1.00 98.94 176 ILE A C 1
ATOM 1356 O O . ILE A 1 176 ? -3.941 -4.414 -7.096 1.00 98.94 176 ILE A O 1
ATOM 1360 N N . TRP A 1 177 ? -3.556 -3.079 -8.841 1.00 98.94 177 TRP A N 1
ATOM 1361 C CA . TRP A 1 177 ? -4.351 -3.887 -9.765 1.00 98.94 177 TRP A CA 1
ATOM 1362 C C . TRP A 1 177 ? -3.464 -4.876 -10.506 1.00 98.94 177 TRP A C 1
ATOM 1364 O O . TRP A 1 177 ? -2.443 -4.504 -11.077 1.00 98.94 177 TRP A O 1
ATOM 1374 N N . VAL A 1 178 ? -3.880 -6.137 -10.544 1.00 98.94 178 VAL A N 1
ATOM 1375 C CA . VAL A 1 178 ? -3.196 -7.192 -11.289 1.00 98.94 178 VAL A CA 1
ATOM 1376 C C . VAL A 1 178 ? -4.136 -7.723 -12.354 1.00 98.94 178 VAL A C 1
ATOM 1378 O O . VAL A 1 178 ? -5.210 -8.235 -12.043 1.00 98.94 178 VAL A O 1
ATOM 1381 N N . CYS A 1 179 ? -3.753 -7.578 -13.619 1.00 98.88 179 CYS A N 1
ATOM 1382 C CA . CYS A 1 179 ? -4.616 -7.931 -14.743 1.00 98.88 179 CYS A CA 1
ATOM 1383 C C . CYS A 1 179 ? -3.810 -8.336 -15.981 1.00 98.88 179 CYS A C 1
ATOM 1385 O O . CYS A 1 179 ? -2.578 -8.348 -15.980 1.00 98.88 179 CYS A O 1
ATOM 1387 N N . LYS A 1 180 ? -4.503 -8.686 -17.067 1.00 98.62 180 LYS A N 1
ATOM 1388 C CA . LYS A 1 180 ? -3.872 -8.825 -18.381 1.00 98.62 180 LYS A CA 1
ATOM 1389 C C . LYS A 1 180 ? -3.724 -7.453 -19.037 1.00 98.62 180 LYS A C 1
ATOM 1391 O O . LYS A 1 180 ? -4.727 -6.835 -19.384 1.00 98.62 180 LYS A O 1
ATOM 1396 N N . LEU A 1 181 ? -2.486 -7.026 -19.270 1.00 98.38 181 LEU A N 1
ATOM 1397 C CA . LEU A 1 181 ? -2.167 -5.800 -20.001 1.00 98.38 181 LEU A CA 1
ATOM 1398 C C . LEU A 1 181 ? -1.903 -6.082 -21.489 1.00 98.38 181 LEU A C 1
ATOM 1400 O O . LEU A 1 181 ? -1.479 -7.180 -21.866 1.00 98.38 181 LEU A O 1
ATOM 1404 N N . ALA A 1 182 ? -2.229 -5.112 -22.343 1.00 96.75 182 ALA A N 1
ATOM 1405 C CA . ALA A 1 182 ? -2.019 -5.183 -23.787 1.00 96.75 182 ALA A CA 1
ATOM 1406 C C . ALA A 1 182 ? -0.580 -4.806 -24.189 1.00 96.75 182 ALA A C 1
ATOM 1408 O O . ALA A 1 182 ? 0.172 -4.242 -23.401 1.00 96.75 182 ALA A O 1
ATOM 1409 N N . SER A 1 183 ? -0.212 -5.109 -25.437 1.00 93.12 183 SER A N 1
ATOM 1410 C CA . SER A 1 183 ? 1.006 -4.603 -26.099 1.00 93.12 183 SER A CA 1
ATOM 1411 C C . SER A 1 183 ? 2.339 -4.873 -25.385 1.00 93.12 183 SER A C 1
ATOM 1413 O O . SER A 1 183 ? 3.314 -4.178 -25.630 1.00 93.12 183 SER A O 1
ATOM 1415 N N . GLY A 1 184 ? 2.400 -5.886 -24.516 1.00 92.25 184 GLY A N 1
ATOM 1416 C CA . GLY A 1 184 ? 3.618 -6.214 -23.767 1.00 92.25 184 GLY A CA 1
ATOM 1417 C C . GLY A 1 184 ? 3.883 -5.321 -22.551 1.00 92.25 184 GLY A C 1
ATOM 1418 O O . GLY A 1 184 ? 4.883 -5.538 -21.877 1.00 92.25 184 GLY A O 1
ATOM 1419 N N . LEU A 1 185 ? 2.982 -4.382 -22.234 1.00 96.38 185 LEU A N 1
ATOM 1420 C CA . LEU A 1 185 ? 3.069 -3.530 -21.048 1.00 96.38 185 LEU A CA 1
ATOM 1421 C C . LEU A 1 185 ? 3.184 -4.387 -19.778 1.00 96.38 185 LEU A C 1
ATOM 1423 O O . LEU A 1 185 ? 2.363 -5.281 -19.539 1.00 96.38 185 LEU A O 1
ATOM 1427 N N . LEU A 1 186 ? 4.200 -4.112 -18.961 1.00 97.69 186 LEU A N 1
ATOM 1428 C CA . LEU A 1 186 ? 4.427 -4.820 -17.702 1.00 97.69 186 LEU A CA 1
ATOM 1429 C C . LEU A 1 186 ? 3.698 -4.155 -16.541 1.00 97.69 186 LEU A C 1
ATOM 1431 O O . LEU A 1 186 ? 3.155 -4.860 -15.690 1.00 97.69 186 LEU A O 1
ATOM 1435 N N . GLY A 1 187 ? 3.640 -2.828 -16.529 1.00 98.44 187 GLY A N 1
ATOM 1436 C CA . GLY A 1 187 ? 2.981 -2.068 -15.483 1.00 98.44 187 GLY A CA 1
ATOM 1437 C C . GLY A 1 187 ? 2.877 -0.585 -15.807 1.00 98.44 187 GLY A C 1
ATOM 1438 O O . GLY A 1 187 ? 3.391 -0.114 -16.821 1.00 98.44 187 GLY A O 1
ATOM 1439 N N . TYR A 1 188 ? 2.120 0.119 -14.976 1.00 98.81 188 TY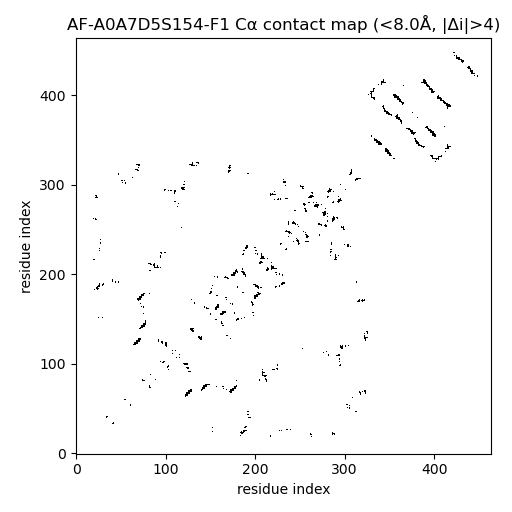R A N 1
ATOM 1440 C CA . TYR A 1 188 ? 2.125 1.574 -14.917 1.00 98.81 188 TYR A CA 1
ATOM 1441 C C . TYR A 1 188 ? 1.630 2.039 -13.544 1.00 98.81 188 TYR A C 1
ATOM 1443 O O . TYR A 1 188 ? 0.846 1.354 -12.875 1.00 98.81 188 TYR A O 1
ATOM 1451 N N . ALA A 1 189 ? 2.026 3.236 -13.146 1.00 98.75 189 ALA A N 1
ATOM 1452 C CA . ALA A 1 189 ? 1.663 3.878 -11.898 1.00 98.75 189 ALA A CA 1
ATOM 1453 C C . ALA A 1 189 ? 1.013 5.235 -12.152 1.00 98.75 189 ALA A C 1
ATOM 1455 O O . ALA A 1 189 ? 1.262 5.893 -13.159 1.00 98.75 189 ALA A O 1
ATOM 1456 N N . GLN A 1 190 ? 0.199 5.678 -11.196 1.00 98.69 190 GLN A N 1
ATOM 1457 C CA . GLN A 1 190 ? -0.155 7.088 -11.088 1.00 98.69 190 GLN A CA 1
ATOM 1458 C C . GLN A 1 190 ? 0.856 7.784 -10.169 1.00 98.69 190 GLN A C 1
ATOM 1460 O O . GLN A 1 190 ? 1.021 7.387 -9.012 1.00 98.69 190 GLN A O 1
ATOM 1465 N N . PHE A 1 191 ? 1.506 8.838 -10.668 1.00 98.69 191 PHE A N 1
ATOM 1466 C CA . PHE A 1 191 ? 2.340 9.711 -9.841 1.00 98.69 191 PHE A CA 1
ATOM 1467 C C . PHE A 1 191 ? 1.502 10.421 -8.759 1.00 98.69 191 PHE A C 1
ATOM 1469 O O . PHE A 1 191 ? 0.305 10.668 -8.951 1.00 98.69 191 PHE A O 1
ATOM 1476 N N . PRO A 1 192 ? 2.108 10.793 -7.616 1.00 98.38 192 PRO A N 1
ATOM 1477 C CA . PRO A 1 192 ? 1.376 11.468 -6.554 1.00 98.38 192 PRO A CA 1
ATOM 1478 C C . PRO A 1 192 ? 0.810 12.819 -7.010 1.00 98.38 192 PRO A C 1
ATOM 1480 O O . 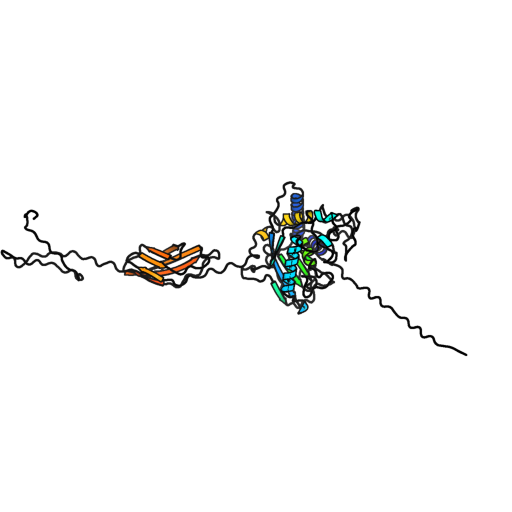PRO A 1 192 ? 1.464 13.550 -7.751 1.00 98.38 192 PRO A O 1
ATOM 1483 N N . GLY A 1 193 ? -0.380 13.161 -6.508 1.00 96.62 193 GLY A N 1
ATOM 1484 C CA . GLY A 1 193 ? -1.110 14.398 -6.823 1.00 96.62 193 GLY A CA 1
ATOM 1485 C C . GLY A 1 193 ? -2.359 14.186 -7.684 1.00 96.62 193 GLY A C 1
ATOM 1486 O O . GLY A 1 193 ? -3.172 15.099 -7.798 1.00 96.62 193 GLY A O 1
ATOM 1487 N N . GLY A 1 194 ? -2.522 12.997 -8.276 1.00 96.06 194 GLY A N 1
ATOM 1488 C CA . GLY A 1 194 ? -3.665 12.657 -9.127 1.00 96.06 194 GLY A CA 1
ATOM 1489 C C . GLY A 1 194 ? -4.942 12.299 -8.359 1.00 96.06 194 GLY A C 1
ATOM 1490 O O . GLY A 1 194 ? -4.952 12.271 -7.124 1.00 96.06 194 GLY A O 1
ATOM 1491 N N . PRO A 1 195 ? -6.037 11.989 -9.075 1.00 97.25 195 PRO A N 1
ATOM 1492 C CA . PRO A 1 195 ? -7.306 11.615 -8.463 1.00 97.25 195 PRO A CA 1
ATOM 1493 C C . PRO A 1 195 ? -7.182 10.361 -7.590 1.00 97.25 195 PRO A C 1
ATOM 1495 O O . PRO A 1 195 ? -6.612 9.350 -8.002 1.00 97.25 195 PRO A O 1
ATOM 1498 N N . ALA A 1 196 ? -7.791 10.392 -6.401 1.00 98.00 196 ALA A N 1
ATOM 1499 C CA . ALA A 1 196 ? -7.748 9.274 -5.454 1.00 98.00 196 ALA A CA 1
ATOM 1500 C C . ALA A 1 196 ? -8.409 7.991 -5.992 1.00 98.00 196 ALA A C 1
ATOM 1502 O O . ALA A 1 196 ? -8.005 6.895 -5.621 1.00 98.00 196 ALA A O 1
ATOM 1503 N N . ALA A 1 197 ? -9.405 8.118 -6.876 1.00 98.12 197 ALA A N 1
ATOM 1504 C CA . ALA A 1 197 ? -10.116 6.977 -7.461 1.00 98.12 197 ALA A CA 1
ATOM 1505 C C . ALA A 1 197 ? -9.241 6.129 -8.403 1.00 98.12 197 ALA A C 1
ATOM 1507 O O . ALA A 1 197 ? -9.579 4.981 -8.677 1.00 98.12 197 ALA A O 1
ATOM 1508 N N . SER A 1 198 ? -8.126 6.683 -8.886 1.00 98.00 198 SER A N 1
ATOM 1509 C CA . SER A 1 198 ? -7.174 6.005 -9.766 1.00 98.00 198 SER A CA 1
ATOM 1510 C C . SER A 1 198 ? -5.750 5.949 -9.199 1.00 98.00 198 SER A C 1
ATOM 1512 O O . SER A 1 198 ? -4.856 5.445 -9.881 1.00 98.00 198 SER A O 1
ATOM 1514 N N . ASP A 1 199 ? -5.517 6.418 -7.968 1.00 98.81 199 ASP A N 1
ATOM 1515 C CA . ASP A 1 199 ? -4.194 6.373 -7.333 1.00 98.81 199 ASP A CA 1
ATOM 1516 C C . ASP A 1 199 ? -3.788 4.935 -6.984 1.00 98.81 199 ASP A C 1
ATOM 1518 O O . ASP A 1 199 ? -4.563 4.158 -6.419 1.00 98.81 199 ASP A O 1
ATOM 1522 N N . GLY A 1 200 ? -2.552 4.592 -7.339 1.00 98.81 200 GLY A N 1
ATOM 1523 C CA . GLY A 1 200 ? -1.975 3.266 -7.157 1.00 98.81 200 GLY A CA 1
ATOM 1524 C C . GLY A 1 200 ? -1.236 2.788 -8.402 1.00 98.81 200 GLY A C 1
ATOM 1525 O O . GLY A 1 200 ? -0.923 3.573 -9.304 1.00 98.81 200 GLY A O 1
ATOM 1526 N N . VAL A 1 201 ? -0.973 1.486 -8.445 1.00 98.94 201 VAL A N 1
ATOM 1527 C CA . VAL A 1 201 ? -0.155 0.841 -9.481 1.00 98.94 201 VAL A CA 1
ATOM 1528 C C . VAL A 1 201 ? -0.915 -0.291 -10.156 1.00 98.94 201 VAL A C 1
ATOM 1530 O O . VAL A 1 201 ? -1.751 -0.956 -9.544 1.00 98.94 201 VAL A O 1
ATOM 1533 N N . VAL A 1 202 ? -0.624 -0.534 -11.425 1.00 98.94 202 VAL A N 1
ATOM 1534 C CA . VAL A 1 202 ? -1.162 -1.658 -12.188 1.00 98.94 202 VAL A CA 1
ATOM 1535 C C . VAL A 1 202 ? -0.004 -2.502 -12.682 1.00 98.94 202 VAL A C 1
ATOM 1537 O O . VAL A 1 202 ? 0.969 -1.976 -13.211 1.00 98.94 202 VAL A O 1
ATOM 1540 N N . CYS A 1 203 ? -0.117 -3.816 -12.542 1.00 98.88 203 CYS A N 1
ATOM 1541 C CA . CYS A 1 203 ? 0.876 -4.765 -13.020 1.00 98.88 203 CYS A CA 1
ATOM 1542 C C . CYS A 1 203 ? 0.223 -5.856 -13.871 1.00 98.88 203 CYS A C 1
ATOM 1544 O O . CYS A 1 203 ? -0.900 -6.310 -13.625 1.00 98.88 203 CYS A O 1
ATOM 1546 N N . SER A 1 204 ? 0.967 -6.324 -14.865 1.00 98.75 204 SER A N 1
ATOM 1547 C CA . SER A 1 204 ? 0.649 -7.533 -15.604 1.00 98.75 204 SER A CA 1
ATOM 1548 C C . SER A 1 204 ? 0.723 -8.736 -14.667 1.00 98.75 204 SER A C 1
ATOM 1550 O O . SER A 1 204 ? 1.703 -8.915 -13.943 1.00 98.75 204 SER A O 1
ATOM 1552 N N . TYR A 1 205 ? -0.265 -9.629 -14.731 1.00 98.69 205 TYR A N 1
ATOM 1553 C CA . TYR A 1 205 ? -0.261 -10.878 -13.955 1.00 98.69 205 TYR A CA 1
ATOM 1554 C C . TYR A 1 205 ? 0.952 -11.784 -14.257 1.00 98.69 205 TYR A C 1
ATOM 1556 O O . TYR A 1 205 ? 1.285 -12.660 -13.458 1.00 98.69 205 TYR A O 1
ATOM 1564 N N . ARG A 1 206 ? 1.621 -11.574 -15.404 1.00 98.44 206 ARG A N 1
ATOM 1565 C CA . ARG A 1 206 ? 2.851 -12.280 -15.808 1.00 98.44 206 ARG A CA 1
ATOM 1566 C C . ARG A 1 206 ? 4.139 -11.656 -15.265 1.00 98.44 206 ARG A C 1
ATOM 1568 O O . ARG A 1 206 ? 5.198 -12.236 -15.475 1.00 98.44 206 ARG A O 1
ATOM 1575 N N . ALA A 1 207 ? 4.052 -10.514 -14.590 1.00 98.56 207 ALA A N 1
ATOM 1576 C CA . ALA A 1 207 ? 5.192 -9.779 -14.046 1.00 98.56 207 ALA A CA 1
ATOM 1577 C C . ALA A 1 207 ? 4.980 -9.368 -12.574 1.00 98.56 207 ALA A C 1
ATOM 1579 O O . ALA A 1 207 ? 5.569 -8.400 -12.100 1.00 98.56 207 ALA A O 1
ATOM 1580 N N . PHE A 1 208 ? 4.113 -10.094 -11.857 1.00 98.88 208 PHE A N 1
ATOM 1581 C CA . PHE A 1 208 ? 3.744 -9.821 -10.467 1.00 98.88 208 PHE A CA 1
ATOM 1582 C C . PHE A 1 208 ? 4.033 -11.037 -9.577 1.00 98.88 208 PHE A C 1
ATOM 1584 O O . PHE A 1 208 ? 3.387 -12.076 -9.720 1.00 98.88 208 PHE A O 1
ATOM 1591 N N . GLY A 1 209 ? 4.985 -10.909 -8.656 1.00 98.75 209 GLY A N 1
ATOM 1592 C CA . GLY A 1 209 ? 5.517 -11.988 -7.820 1.00 98.75 209 GLY A CA 1
ATOM 1593 C C . GLY A 1 209 ? 6.715 -12.709 -8.448 1.00 98.75 209 GLY A C 1
ATOM 1594 O O . GLY A 1 209 ? 7.282 -12.257 -9.441 1.00 98.75 209 GLY A O 1
ATOM 1595 N N . ASN A 1 210 ? 7.110 -13.846 -7.869 1.00 98.50 210 ASN A N 1
ATOM 1596 C CA . ASN A 1 210 ? 8.198 -14.697 -8.387 1.00 98.50 210 ASN A CA 1
ATOM 1597 C C . ASN A 1 210 ? 7.835 -16.189 -8.497 1.00 98.50 210 ASN A C 1
ATOM 1599 O O . ASN A 1 210 ? 8.701 -17.045 -8.676 1.00 98.50 210 ASN A O 1
ATOM 1603 N N . THR A 1 211 ? 6.547 -16.503 -8.386 1.00 98.38 211 THR A N 1
ATOM 1604 C CA . THR A 1 211 ? 5.998 -17.856 -8.486 1.00 98.38 211 THR A CA 1
ATOM 1605 C C . THR A 1 211 ? 4.672 -17.822 -9.243 1.00 98.38 211 THR A C 1
ATOM 1607 O O . THR A 1 211 ? 4.099 -16.756 -9.454 1.00 98.38 211 THR A O 1
ATOM 1610 N N . GLY A 1 212 ? 4.165 -18.979 -9.664 1.00 98.06 212 GLY A N 1
ATOM 1611 C CA . GLY A 1 212 ? 2.893 -19.074 -10.379 1.00 98.06 212 GLY A CA 1
ATOM 1612 C C . GLY A 1 212 ? 2.996 -18.649 -11.845 1.00 98.06 212 GLY A C 1
ATOM 1613 O O . GLY A 1 212 ? 3.756 -19.235 -12.608 1.00 98.06 212 GLY A O 1
ATOM 1614 N N . ALA A 1 213 ? 2.184 -17.673 -12.253 1.00 97.81 213 ALA A N 1
ATOM 1615 C CA . ALA A 1 213 ? 1.963 -17.311 -13.657 1.00 97.81 213 ALA A CA 1
ATOM 1616 C C . ALA A 1 213 ? 3.015 -16.355 -14.254 1.00 97.81 213 ALA A C 1
ATOM 1618 O O . ALA A 1 213 ? 2.872 -15.931 -15.405 1.00 97.81 213 ALA A O 1
ATOM 1619 N N . VAL A 1 214 ? 4.039 -15.986 -13.481 1.00 98.19 214 VAL A N 1
ATOM 1620 C CA . VAL A 1 214 ? 5.097 -15.072 -13.926 1.00 98.19 214 VAL A CA 1
ATOM 1621 C C . VAL A 1 214 ? 5.966 -15.669 -15.031 1.00 98.19 214 VAL A C 1
ATOM 1623 O O . VAL A 1 214 ? 6.180 -16.880 -15.074 1.00 98.19 214 VAL A O 1
ATOM 1626 N N . LEU A 1 215 ? 6.498 -14.823 -15.917 1.00 97.75 215 LEU A N 1
ATOM 1627 C CA . LEU A 1 215 ? 7.390 -15.240 -17.002 1.00 97.75 215 LEU A CA 1
ATOM 1628 C C . LEU A 1 215 ? 8.725 -14.504 -16.951 1.00 97.75 215 LEU A C 1
ATOM 1630 O O . LEU A 1 215 ? 8.773 -13.291 -16.770 1.00 97.75 215 LEU A O 1
ATOM 1634 N N . ALA A 1 216 ? 9.812 -15.251 -17.152 1.00 96.75 216 ALA A N 1
ATOM 1635 C CA . ALA A 1 216 ? 11.127 -14.662 -17.367 1.00 96.75 216 ALA A CA 1
ATOM 1636 C C . ALA A 1 216 ? 11.127 -13.804 -18.655 1.00 96.75 216 ALA A C 1
ATOM 1638 O O . ALA A 1 216 ? 10.426 -14.158 -19.609 1.00 96.75 216 ALA A O 1
ATOM 1639 N N . PRO A 1 217 ? 11.904 -12.707 -18.702 1.00 97.94 217 PRO A N 1
ATOM 1640 C CA . PRO A 1 217 ? 12.872 -12.272 -17.687 1.00 97.94 217 PRO A CA 1
ATOM 1641 C C . PRO A 1 217 ? 12.281 -11.445 -16.527 1.00 97.94 217 PRO A C 1
ATOM 1643 O O . PRO A 1 217 ? 13.005 -11.114 -15.595 1.00 97.94 217 PRO A O 1
ATOM 1646 N N . PHE A 1 218 ? 10.976 -11.161 -16.525 1.00 98.44 218 PHE A N 1
ATOM 1647 C CA . PHE A 1 218 ? 10.301 -10.312 -15.529 1.00 98.44 218 PHE A CA 1
ATOM 1648 C C . PHE A 1 218 ? 9.595 -11.130 -14.438 1.00 98.44 218 PHE A C 1
ATOM 1650 O O . PHE A 1 218 ? 8.403 -10.975 -14.175 1.00 98.44 218 PHE A O 1
ATOM 1657 N N . ASN A 1 219 ? 10.327 -12.069 -13.837 1.00 98.50 219 ASN A N 1
ATOM 1658 C CA . ASN A 1 219 ? 9.800 -13.056 -12.891 1.00 98.50 219 ASN A CA 1
ATOM 1659 C C . ASN A 1 219 ? 10.418 -12.972 -11.493 1.00 98.50 219 ASN A C 1
ATOM 1661 O O . ASN A 1 219 ? 10.386 -13.958 -10.753 1.00 98.50 219 ASN A O 1
ATOM 1665 N N . LYS A 1 220 ? 11.005 -11.831 -11.127 1.00 98.62 220 LYS A N 1
ATOM 1666 C CA . LYS A 1 220 ? 11.414 -11.562 -9.745 1.00 98.62 220 LYS A CA 1
ATOM 1667 C C . LYS A 1 220 ? 10.543 -10.487 -9.107 1.00 98.62 220 LYS A C 1
ATOM 1669 O O . LYS A 1 220 ? 10.810 -10.123 -7.977 1.00 98.62 220 LYS A O 1
ATOM 1674 N N . GLY A 1 221 ? 9.500 -9.999 -9.771 1.00 98.69 221 GLY A N 1
ATOM 1675 C CA . GLY A 1 221 ? 8.559 -9.029 -9.214 1.00 98.69 221 GLY A CA 1
ATOM 1676 C C . GLY A 1 221 ? 9.101 -7.602 -9.156 1.00 98.69 221 GLY A C 1
ATOM 1677 O O . GLY A 1 221 ? 8.551 -6.780 -8.422 1.00 98.69 221 GLY A O 1
ATOM 1678 N N . ARG A 1 222 ? 10.162 -7.288 -9.916 1.00 98.88 222 ARG A N 1
ATOM 1679 C CA . ARG A 1 222 ? 10.762 -5.944 -9.897 1.00 98.88 222 ARG A CA 1
ATOM 1680 C C . ARG A 1 222 ? 10.007 -4.934 -10.748 1.00 98.88 222 ARG A C 1
ATOM 1682 O O . ARG A 1 222 ? 10.127 -3.741 -10.516 1.00 98.88 222 ARG A O 1
ATOM 1689 N N . THR A 1 223 ? 9.101 -5.407 -11.603 1.00 98.88 223 THR A N 1
ATOM 1690 C CA . THR A 1 223 ? 8.049 -4.566 -12.193 1.00 98.88 223 THR A CA 1
ATOM 1691 C C . THR A 1 223 ? 7.252 -3.830 -11.116 1.00 98.88 223 THR A C 1
ATOM 1693 O O . THR A 1 223 ? 7.152 -2.614 -11.169 1.00 98.88 223 THR A O 1
ATOM 1696 N N . ALA A 1 224 ? 6.730 -4.518 -10.094 1.00 98.88 224 ALA A N 1
ATOM 1697 C CA . ALA A 1 224 ? 5.978 -3.830 -9.045 1.00 98.88 224 ALA A CA 1
ATOM 1698 C C . ALA A 1 224 ? 6.874 -2.904 -8.205 1.00 98.88 224 ALA A C 1
ATOM 1700 O O . ALA A 1 224 ? 6.427 -1.830 -7.818 1.00 98.88 224 ALA A O 1
ATOM 1701 N N . THR A 1 225 ? 8.131 -3.283 -7.949 1.00 98.94 225 THR A N 1
ATOM 1702 C CA . THR A 1 225 ? 9.107 -2.413 -7.269 1.00 98.94 225 THR A CA 1
ATOM 1703 C C . THR A 1 225 ? 9.308 -1.099 -8.031 1.00 98.94 225 THR A C 1
ATOM 1705 O O . THR A 1 225 ? 9.229 -0.029 -7.430 1.00 98.94 225 THR A O 1
ATOM 1708 N N . HIS A 1 226 ? 9.475 -1.181 -9.352 1.00 98.94 226 HIS A N 1
ATOM 1709 C CA . HIS A 1 226 ? 9.585 -0.044 -10.263 1.00 98.94 226 HIS A CA 1
ATOM 1710 C C . HIS A 1 226 ? 8.322 0.837 -10.250 1.00 98.94 226 HIS A C 1
ATOM 1712 O O . HIS A 1 226 ? 8.401 2.033 -9.970 1.00 98.94 226 HIS A O 1
ATOM 1718 N N . GLU A 1 227 ? 7.132 0.252 -10.441 1.00 98.94 227 GLU A N 1
ATOM 1719 C CA . GLU A 1 227 ? 5.875 1.021 -10.437 1.00 98.94 227 GLU A CA 1
ATOM 1720 C C . GLU A 1 227 ? 5.593 1.686 -9.081 1.00 98.94 227 GLU A C 1
ATOM 1722 O O . GLU A 1 227 ? 5.108 2.816 -9.009 1.00 98.94 227 GLU A O 1
ATOM 1727 N N . VAL A 1 228 ? 5.913 1.011 -7.973 1.00 98.94 228 VAL A N 1
ATOM 1728 C CA . VAL A 1 228 ? 5.781 1.605 -6.637 1.00 98.94 228 VAL A CA 1
ATOM 1729 C C . VAL A 1 228 ? 6.794 2.739 -6.444 1.00 98.94 228 VAL A C 1
ATOM 1731 O O . VAL A 1 228 ? 6.471 3.716 -5.771 1.00 98.94 228 VAL A O 1
ATOM 1734 N N . GLY A 1 229 ? 7.967 2.682 -7.083 1.00 98.88 229 GLY A N 1
ATOM 1735 C CA . GLY A 1 229 ? 8.901 3.806 -7.173 1.00 98.88 229 GLY A CA 1
ATOM 1736 C C . GLY A 1 229 ? 8.258 5.050 -7.796 1.00 98.88 229 GLY A C 1
ATOM 1737 O O . GLY A 1 229 ? 8.309 6.126 -7.198 1.00 98.88 229 GLY A O 1
ATOM 1738 N N . HIS A 1 230 ? 7.560 4.908 -8.926 1.00 98.94 230 HIS A N 1
ATOM 1739 C CA . HIS A 1 230 ? 6.794 6.006 -9.537 1.00 98.94 230 HIS A CA 1
ATOM 1740 C C . HIS A 1 230 ? 5.663 6.521 -8.645 1.00 98.94 230 HIS A C 1
ATOM 1742 O O . HIS A 1 230 ? 5.510 7.730 -8.446 1.00 98.94 230 HIS A O 1
ATOM 1748 N N . TRP A 1 231 ? 4.899 5.615 -8.027 1.00 98.94 231 TRP A N 1
ATOM 1749 C CA . TRP A 1 231 ? 3.878 5.985 -7.041 1.00 98.94 231 TRP A CA 1
ATOM 1750 C C . TRP A 1 231 ? 4.487 6.752 -5.848 1.00 98.94 231 TRP A C 1
ATOM 1752 O O . TRP A 1 231 ? 3.827 7.615 -5.260 1.00 98.94 231 TRP A O 1
ATOM 1762 N N . LEU A 1 232 ? 5.766 6.513 -5.536 1.00 98.88 232 LEU A N 1
ATOM 1763 C CA . LEU A 1 232 ? 6.581 7.228 -4.548 1.00 98.88 232 LEU A CA 1
ATOM 1764 C C . LEU A 1 232 ? 7.434 8.366 -5.138 1.00 98.88 232 LEU A C 1
ATOM 1766 O O . LEU A 1 232 ? 8.426 8.774 -4.534 1.00 98.88 232 LEU A O 1
ATOM 1770 N N . ASN A 1 233 ? 6.994 8.949 -6.255 1.00 98.69 233 ASN A N 1
ATOM 1771 C CA . ASN A 1 233 ? 7.549 10.168 -6.849 1.00 98.69 233 ASN A CA 1
ATOM 1772 C C . ASN A 1 233 ? 8.954 10.037 -7.468 1.00 98.69 233 ASN A C 1
ATOM 1774 O O . ASN A 1 233 ? 9.684 11.033 -7.574 1.00 98.69 233 ASN A O 1
ATOM 1778 N N . LEU A 1 234 ? 9.345 8.824 -7.862 1.00 98.88 234 LEU A N 1
ATOM 1779 C CA . LEU A 1 234 ? 10.560 8.605 -8.639 1.00 98.88 234 LEU A CA 1
ATOM 1780 C C . LEU A 1 234 ? 10.278 8.635 -10.136 1.00 98.88 234 LEU A C 1
ATOM 1782 O O . LEU A 1 234 ? 9.252 8.145 -10.601 1.00 98.88 234 LEU A O 1
ATOM 1786 N N . PHE A 1 235 ? 11.224 9.181 -10.884 1.00 98.69 235 PHE A N 1
ATOM 1787 C CA . PHE A 1 235 ? 11.231 9.168 -12.339 1.00 98.69 235 PHE A CA 1
ATOM 1788 C C . PHE A 1 235 ? 12.161 8.067 -12.846 1.00 98.69 235 PHE A C 1
ATOM 1790 O O . PHE A 1 235 ? 12.935 7.492 -12.075 1.00 98.69 235 PHE A O 1
ATOM 1797 N N . HIS A 1 236 ? 12.070 7.770 -14.136 1.00 98.75 236 HIS A N 1
ATOM 1798 C CA . HIS A 1 236 ? 13.056 6.939 -14.806 1.00 98.75 236 HIS A CA 1
ATOM 1799 C C . HIS A 1 236 ? 14.440 7.589 -14.763 1.00 98.75 236 HIS A C 1
ATOM 1801 O O . HIS A 1 236 ? 14.556 8.796 -14.972 1.00 98.75 236 HIS A O 1
ATOM 1807 N N . ILE A 1 237 ? 15.494 6.799 -14.526 1.00 98.31 237 ILE A N 1
ATOM 1808 C CA . ILE A 1 237 ? 16.838 7.349 -14.247 1.00 98.31 237 ILE A CA 1
ATOM 1809 C C . ILE A 1 237 ? 17.498 8.059 -15.438 1.00 98.31 237 ILE A C 1
ATOM 1811 O O . ILE A 1 237 ? 18.446 8.811 -15.244 1.00 98.31 237 ILE A O 1
ATOM 1815 N N . TRP A 1 238 ? 17.008 7.829 -16.658 1.00 97.94 238 TRP A N 1
ATOM 1816 C CA . TRP A 1 238 ? 17.480 8.497 -17.877 1.00 97.94 238 TRP A CA 1
ATOM 1817 C C . TRP A 1 238 ? 16.675 9.761 -18.226 1.00 97.94 238 TRP A C 1
ATOM 1819 O O . TRP A 1 238 ? 16.951 10.433 -19.212 1.00 97.94 238 TRP A O 1
ATOM 1829 N N . GLY A 1 239 ? 15.650 10.098 -17.436 1.00 96.94 239 GLY A N 1
ATOM 1830 C CA . GLY A 1 239 ? 14.924 11.360 -17.573 1.00 96.94 239 GLY A CA 1
ATOM 1831 C C . GLY A 1 239 ? 13.943 11.459 -18.747 1.00 96.94 239 GLY A C 1
ATOM 1832 O O . GLY A 1 239 ? 13.534 12.574 -19.063 1.00 96.94 239 GLY A O 1
ATOM 1833 N N . ASP A 1 240 ? 13.557 10.339 -19.374 1.00 95.81 240 ASP A N 1
ATOM 1834 C CA . ASP A 1 240 ? 12.484 10.260 -20.386 1.00 95.81 240 ASP A CA 1
ATOM 1835 C C . ASP A 1 240 ? 12.644 11.223 -21.586 1.00 95.81 240 ASP A C 1
ATOM 1837 O O . ASP A 1 240 ? 11.669 11.690 -22.174 1.00 95.81 240 ASP A O 1
ATOM 1841 N N . ASP A 1 241 ? 13.882 11.517 -21.989 1.00 93.38 241 ASP A N 1
ATOM 1842 C CA . ASP A 1 241 ? 14.195 12.557 -22.981 1.00 93.38 241 ASP A CA 1
ATOM 1843 C C . ASP A 1 241 ? 14.553 12.025 -24.386 1.00 93.38 241 ASP A C 1
ATOM 1845 O O . ASP A 1 241 ? 15.048 12.763 -25.243 1.00 93.38 241 ASP A O 1
ATOM 1849 N N . GLY A 1 242 ? 14.297 10.738 -24.635 1.00 92.62 242 GLY A N 1
ATOM 1850 C CA . GLY A 1 242 ? 14.579 10.082 -25.913 1.00 92.62 242 GLY A CA 1
ATOM 1851 C C . GLY A 1 242 ? 16.054 9.737 -26.140 1.00 92.62 242 GLY A C 1
ATOM 1852 O O . GLY A 1 242 ? 16.484 9.658 -27.293 1.00 92.62 242 GLY A O 1
ATOM 1853 N N . GLY A 1 243 ? 16.832 9.536 -25.073 1.00 92.38 243 GLY A N 1
ATOM 1854 C CA . GLY A 1 243 ? 18.244 9.156 -25.165 1.00 92.38 243 GLY A CA 1
ATOM 1855 C C . GLY A 1 243 ? 19.200 10.347 -25.214 1.00 92.38 243 GLY A C 1
ATOM 1856 O O . GLY A 1 243 ? 20.358 10.196 -25.615 1.00 92.38 243 GLY A O 1
ATOM 1857 N N . SER A 1 244 ? 18.696 11.537 -24.890 1.00 94.19 244 SER A N 1
ATOM 1858 C CA . SER A 1 244 ? 19.465 12.772 -24.834 1.00 94.19 244 SER A CA 1
ATOM 1859 C C . SER A 1 244 ? 20.194 12.855 -23.479 1.00 94.19 244 SER A C 1
ATOM 1861 O O . SER A 1 244 ? 20.283 11.874 -22.759 1.00 94.19 244 SER A O 1
ATOM 1863 N N . CYS A 1 245 ? 20.821 13.985 -23.164 1.00 95.69 245 CYS A N 1
ATOM 1864 C CA . CYS A 1 245 ? 21.453 14.210 -21.856 1.00 95.69 245 CYS A CA 1
ATOM 1865 C C . CYS A 1 245 ? 20.945 15.528 -21.256 1.00 95.69 245 CYS A C 1
ATOM 1867 O O . CYS A 1 245 ? 21.723 16.346 -20.767 1.00 95.69 245 CYS A O 1
ATOM 1869 N N . ASN A 1 246 ? 19.655 15.809 -21.457 1.00 94.88 246 ASN A N 1
ATOM 1870 C CA . ASN A 1 246 ? 19.002 17.039 -20.997 1.00 94.88 246 ASN A CA 1
ATOM 1871 C C . ASN A 1 246 ? 17.850 16.744 -20.030 1.00 94.88 246 ASN A C 1
ATOM 1873 O O . ASN A 1 246 ? 17.418 17.646 -19.309 1.00 94.88 246 ASN A O 1
ATOM 1877 N N . GLY A 1 247 ? 17.334 15.513 -20.051 1.00 94.06 247 GLY A N 1
ATOM 1878 C CA . GLY A 1 247 ? 16.402 14.993 -19.070 1.00 94.06 247 GLY A CA 1
ATOM 1879 C C . GLY A 1 247 ? 17.047 14.870 -17.697 1.00 94.06 247 GLY A C 1
ATOM 1880 O O . GLY A 1 247 ? 18.257 14.990 -17.517 1.00 94.06 247 GLY A O 1
ATOM 1881 N N . THR A 1 248 ? 16.210 14.671 -16.689 1.00 96.19 248 THR A N 1
ATOM 1882 C CA . THR A 1 248 ? 16.673 14.439 -15.325 1.00 96.19 248 THR A CA 1
ATOM 1883 C C . THR A 1 248 ? 15.616 13.670 -14.555 1.00 96.19 248 THR A C 1
ATOM 1885 O O . THR A 1 248 ? 14.422 13.932 -14.689 1.00 96.19 248 THR A O 1
ATOM 1888 N N . ASP A 1 249 ? 16.060 12.753 -13.702 1.00 97.69 249 ASP A N 1
ATOM 1889 C CA . ASP A 1 249 ? 15.210 12.069 -12.728 1.00 97.69 249 ASP A CA 1
ATOM 1890 C C . ASP A 1 249 ? 15.058 12.861 -11.411 1.00 97.69 249 ASP A C 1
ATOM 1892 O O . ASP A 1 249 ? 14.391 12.419 -10.469 1.00 97.69 249 ASP A O 1
ATOM 1896 N N . LEU A 1 250 ? 15.668 14.055 -11.355 1.00 97.38 250 LEU A N 1
ATOM 1897 C CA . LEU A 1 250 ? 15.709 14.967 -10.215 1.00 97.38 250 LEU A CA 1
ATOM 1898 C C . LEU A 1 250 ? 16.374 14.366 -8.966 1.00 97.38 250 LEU A C 1
ATOM 1900 O O . LEU A 1 250 ? 16.030 14.748 -7.837 1.00 97.38 250 LEU A O 1
ATOM 1904 N N . VAL A 1 251 ? 17.326 13.449 -9.155 1.00 98.19 251 VAL A N 1
ATOM 1905 C CA . VAL A 1 251 ? 18.108 12.815 -8.093 1.00 98.19 251 VAL A CA 1
ATOM 1906 C C . VAL A 1 251 ? 19.604 13.047 -8.334 1.00 98.19 251 VAL A C 1
ATOM 1908 O O . VAL A 1 251 ? 20.143 12.785 -9.395 1.00 98.19 251 VAL A O 1
ATOM 1911 N N . GLY A 1 252 ? 20.309 13.582 -7.333 1.00 96.31 252 GLY A N 1
ATOM 1912 C CA . GLY A 1 252 ? 21.719 13.966 -7.498 1.00 96.31 252 GLY A CA 1
ATOM 1913 C C . GLY A 1 252 ? 22.735 12.821 -7.394 1.00 96.31 252 GLY A C 1
ATOM 1914 O O . GLY A 1 252 ? 23.898 13.023 -7.733 1.00 96.31 252 GLY A O 1
ATOM 1915 N N . ASP A 1 253 ? 22.341 11.656 -6.869 1.00 97.56 253 ASP A N 1
ATOM 1916 C CA . ASP A 1 253 ? 23.217 10.486 -6.689 1.00 97.56 253 ASP A CA 1
ATOM 1917 C C . ASP A 1 253 ? 22.939 9.340 -7.679 1.00 97.56 253 ASP A C 1
ATOM 1919 O O . ASP A 1 253 ? 23.583 8.291 -7.604 1.00 97.56 253 ASP A O 1
ATOM 1923 N N . THR A 1 254 ? 22.038 9.556 -8.635 1.00 98.31 254 THR A N 1
ATOM 1924 C CA . THR A 1 254 ? 21.899 8.774 -9.864 1.00 98.31 254 THR A CA 1
ATOM 1925 C C . THR A 1 254 ? 22.721 9.472 -10.959 1.00 98.31 254 THR A C 1
ATOM 1927 O O . THR A 1 254 ? 22.517 10.654 -11.232 1.00 98.31 254 THR A O 1
ATOM 1930 N N . PRO A 1 255 ? 23.739 8.814 -11.545 1.00 98.12 255 PRO A N 1
ATOM 1931 C CA . PRO A 1 255 ? 24.520 9.418 -12.619 1.00 98.12 255 PRO A CA 1
ATOM 1932 C C . PRO A 1 255 ? 23.641 9.730 -13.831 1.00 98.12 255 PRO A C 1
ATOM 1934 O O . PRO A 1 255 ? 22.829 8.891 -14.212 1.00 98.12 255 PRO A O 1
ATOM 1937 N N . ASP A 1 256 ? 23.876 10.881 -14.465 1.00 96.75 256 ASP A N 1
ATOM 1938 C CA . ASP A 1 256 ? 23.184 11.268 -15.698 1.00 96.75 256 ASP A CA 1
ATOM 1939 C C . ASP A 1 256 ? 23.305 10.164 -16.760 1.00 96.75 256 ASP A C 1
ATOM 1941 O O . ASP A 1 256 ? 24.387 9.596 -16.971 1.00 96.75 256 ASP A O 1
ATOM 1945 N N . GLN A 1 257 ? 22.194 9.819 -17.398 1.00 97.19 257 GLN A N 1
ATOM 1946 C CA . GLN A 1 257 ? 22.065 8.649 -18.257 1.00 97.19 257 GLN A CA 1
ATOM 1947 C C . GLN A 1 257 ? 21.365 9.033 -19.554 1.00 97.19 257 GLN A C 1
ATOM 1949 O O . GLN A 1 257 ? 20.395 9.771 -19.533 1.00 97.19 257 GLN A O 1
ATOM 1954 N N . GLY A 1 258 ? 21.867 8.494 -20.671 1.00 95.06 258 GLY A N 1
ATOM 1955 C CA . GLY A 1 258 ? 21.315 8.771 -21.994 1.00 95.06 258 GLY A CA 1
ATOM 1956 C C . GLY A 1 258 ? 19.981 8.072 -22.220 1.00 95.06 258 GLY A C 1
ATOM 1957 O O . GLY A 1 258 ? 18.920 8.616 -21.964 1.00 95.06 258 GLY A O 1
ATOM 1958 N N . ALA A 1 259 ? 20.032 6.849 -22.742 1.00 96.00 259 ALA A N 1
ATOM 1959 C CA . ALA A 1 259 ? 18.842 6.024 -22.934 1.00 96.00 259 ALA A CA 1
ATOM 1960 C C . ALA A 1 259 ? 18.655 5.043 -21.772 1.00 96.00 259 ALA A C 1
ATOM 1962 O O . ALA A 1 259 ? 19.586 4.759 -21.012 1.00 96.00 259 ALA A O 1
ATOM 1963 N N . GLU A 1 260 ? 17.456 4.490 -21.670 1.00 97.25 260 GLU A N 1
ATOM 1964 C CA . GLU A 1 260 ? 17.158 3.334 -20.843 1.00 97.25 260 GLU A CA 1
ATOM 1965 C C . GLU A 1 260 ? 17.988 2.104 -21.250 1.00 97.25 260 GLU A C 1
ATOM 1967 O O . GLU A 1 260 ? 18.382 1.931 -22.409 1.00 97.25 260 GLU A O 1
ATOM 1972 N N . HIS A 1 261 ? 18.242 1.214 -20.295 1.00 97.94 261 HIS A N 1
ATOM 1973 C CA . HIS A 1 261 ? 18.929 -0.047 -20.546 1.00 97.94 261 HIS A CA 1
ATOM 1974 C C . HIS A 1 261 ? 17.960 -1.226 -20.500 1.00 97.94 261 HIS A C 1
ATOM 1976 O O . HIS A 1 261 ? 17.091 -1.292 -19.642 1.00 97.94 261 HIS A O 1
ATOM 1982 N N . TYR A 1 262 ? 18.173 -2.218 -21.365 1.00 97.75 262 TYR A N 1
ATOM 1983 C CA . TYR A 1 262 ? 17.417 -3.475 -21.387 1.00 97.75 262 TYR A CA 1
ATOM 1984 C C . TYR A 1 262 ? 18.327 -4.679 -21.134 1.00 97.75 262 TYR A C 1
ATOM 1986 O O . TYR A 1 262 ? 19.546 -4.605 -21.316 1.00 97.75 262 TYR A O 1
ATOM 1994 N N . GLY A 1 263 ? 17.734 -5.820 -20.774 1.00 97.69 263 GLY A N 1
ATOM 1995 C CA . GLY A 1 263 ? 18.493 -7.037 -20.507 1.00 97.69 263 GLY A CA 1
ATOM 1996 C C . GLY A 1 263 ? 19.382 -6.877 -19.274 1.00 97.69 263 GLY A C 1
ATOM 1997 O O . GLY A 1 263 ? 18.982 -6.285 -18.273 1.00 97.69 263 GLY A O 1
ATOM 1998 N N . CYS A 1 264 ? 20.613 -7.379 -19.370 1.00 97.44 264 CYS A N 1
ATOM 1999 C CA . CYS A 1 264 ? 21.624 -7.308 -18.317 1.00 97.44 264 CYS A CA 1
ATOM 2000 C C . CYS A 1 264 ? 22.920 -6.687 -18.860 1.00 97.44 264 CYS A C 1
ATOM 2002 O O . CYS A 1 264 ? 23.809 -7.426 -19.297 1.00 97.44 264 CYS A O 1
ATOM 2004 N N . PRO A 1 265 ? 23.028 -5.345 -18.891 1.00 97.19 265 PRO A N 1
ATOM 2005 C CA . PRO A 1 265 ? 24.207 -4.655 -19.404 1.00 97.19 265 PRO A CA 1
ATOM 2006 C C . PRO A 1 265 ? 25.491 -5.041 -18.661 1.00 97.19 265 PRO A C 1
ATOM 2008 O O . PRO A 1 265 ? 25.481 -5.352 -17.469 1.00 97.19 265 PRO A O 1
ATOM 2011 N N . ALA A 1 266 ? 26.624 -4.982 -19.363 1.00 97.12 266 ALA A N 1
ATOM 2012 C CA . ALA A 1 266 ? 27.933 -5.135 -18.739 1.00 97.12 266 ALA A CA 1
ATOM 2013 C C . ALA A 1 266 ? 28.358 -3.825 -18.056 1.00 97.12 266 ALA A C 1
ATOM 2015 O O . ALA A 1 266 ? 28.176 -2.738 -18.602 1.00 97.12 266 ALA A O 1
ATOM 2016 N N . PHE A 1 267 ? 28.966 -3.930 -16.875 1.00 97.12 267 PHE A N 1
ATOM 2017 C CA . PHE A 1 267 ? 29.528 -2.782 -16.168 1.00 97.12 267 PHE A CA 1
ATOM 2018 C C . PHE A 1 267 ? 30.971 -2.481 -16.634 1.00 97.12 267 PHE A C 1
ATOM 2020 O O . PHE A 1 267 ? 31.771 -3.420 -16.708 1.00 97.12 267 PHE A O 1
ATOM 2027 N N . PRO A 1 268 ? 31.352 -1.204 -16.862 1.00 97.44 268 PRO A N 1
ATOM 2028 C CA . PRO A 1 268 ? 30.510 -0.001 -16.845 1.00 97.44 268 PRO A CA 1
ATOM 2029 C C . PRO A 1 268 ? 29.799 0.248 -18.188 1.00 97.44 268 PRO A C 1
ATOM 2031 O O . PRO A 1 268 ? 30.320 -0.102 -19.246 1.00 97.44 268 PRO A O 1
ATOM 2034 N N . SER A 1 269 ? 28.654 0.936 -18.148 1.00 96.38 269 SER A N 1
ATOM 2035 C CA . SER A 1 269 ? 27.970 1.478 -19.335 1.00 96.38 269 SER A CA 1
ATOM 2036 C C . SER A 1 269 ? 28.048 3.002 -19.297 1.00 96.38 269 SER A C 1
ATOM 2038 O O . SER A 1 269 ? 27.451 3.612 -18.418 1.00 96.38 269 SER A O 1
ATOM 2040 N N . ILE A 1 270 ? 28.835 3.629 -20.175 1.00 96.88 270 ILE A N 1
ATOM 2041 C CA . ILE A 1 270 ? 29.102 5.077 -20.122 1.00 96.88 270 ILE A CA 1
ATOM 2042 C C . ILE A 1 270 ? 28.216 5.828 -21.122 1.00 96.88 270 ILE A C 1
ATOM 2044 O O . ILE A 1 270 ? 28.192 5.503 -22.307 1.00 96.88 270 ILE A O 1
ATOM 2048 N N . SER A 1 271 ? 27.563 6.887 -20.647 1.00 95.38 271 SER A N 1
ATOM 2049 C CA . SER A 1 271 ? 26.770 7.855 -21.421 1.00 95.38 271 SER A CA 1
ATOM 2050 C C . SER A 1 271 ? 26.885 9.241 -20.779 1.00 95.38 271 SER A C 1
ATOM 2052 O O . SER A 1 271 ? 27.420 9.347 -19.686 1.00 95.38 271 SER A O 1
ATOM 2054 N N . CYS A 1 272 ? 26.418 10.314 -21.423 1.00 95.25 272 CYS A N 1
ATOM 2055 C CA . CYS A 1 272 ? 26.249 11.637 -20.785 1.00 95.25 272 CYS A CA 1
ATOM 2056 C C . CYS A 1 272 ? 27.408 12.114 -19.878 1.00 95.25 272 CYS A C 1
ATOM 2058 O O . CYS A 1 272 ? 27.207 12.719 -18.834 1.00 95.25 272 CYS A O 1
ATOM 2060 N N . ASN A 1 273 ? 28.657 11.829 -20.267 1.00 94.62 273 ASN A N 1
ATOM 2061 C CA . ASN A 1 273 ? 29.868 12.150 -19.498 1.00 94.62 273 ASN A CA 1
ATOM 2062 C C . ASN A 1 273 ? 29.919 11.591 -18.053 1.00 94.62 273 ASN A C 1
ATOM 2064 O O . ASN A 1 273 ? 30.671 12.106 -17.229 1.00 94.62 273 ASN A O 1
ATOM 2068 N N . ASN A 1 274 ? 29.210 10.499 -17.748 1.00 95.81 274 ASN A N 1
ATOM 2069 C CA . ASN A 1 274 ? 29.159 9.855 -16.423 1.00 95.81 274 ASN A CA 1
ATOM 2070 C C . ASN A 1 274 ? 30.328 8.879 -16.125 1.00 95.81 274 ASN A C 1
ATOM 2072 O O . ASN A 1 274 ? 30.263 8.035 -15.224 1.00 95.81 274 ASN A O 1
ATOM 2076 N N . GLY A 1 275 ? 31.420 8.965 -16.888 1.00 95.56 275 GLY A N 1
ATOM 2077 C CA . GLY A 1 275 ? 32.612 8.140 -16.687 1.00 95.56 275 GLY A CA 1
ATOM 2078 C C . GLY A 1 275 ? 33.375 8.485 -15.392 1.00 95.56 275 GLY A C 1
ATOM 2079 O O . GLY A 1 275 ? 33.279 9.604 -14.894 1.00 95.56 275 GLY A O 1
ATOM 2080 N N . PRO A 1 276 ? 34.178 7.553 -14.841 1.00 96.69 276 PRO A N 1
ATOM 2081 C CA . PRO A 1 276 ? 34.502 6.234 -15.393 1.00 96.69 276 PRO A CA 1
ATOM 2082 C C . PRO A 1 276 ? 33.513 5.124 -15.001 1.00 96.69 276 PRO A C 1
ATOM 2084 O O . PRO A 1 276 ? 33.588 4.033 -15.556 1.00 96.69 276 PRO A O 1
ATOM 2087 N N . ASN A 1 277 ? 32.617 5.378 -14.042 1.00 96.69 277 ASN A N 1
ATOM 2088 C CA . ASN A 1 277 ? 31.753 4.342 -13.466 1.00 96.69 277 ASN A CA 1
ATOM 2089 C C . ASN A 1 277 ? 30.513 4.060 -14.319 1.00 96.69 277 ASN A C 1
ATOM 2091 O O . ASN A 1 277 ? 29.979 2.957 -14.255 1.00 96.69 277 ASN A O 1
ATOM 2095 N N . GLY A 1 278 ? 30.084 5.018 -15.141 1.00 97.56 278 GLY A N 1
ATOM 2096 C CA . GLY A 1 278 ? 28.942 4.824 -16.017 1.00 97.56 278 GLY A CA 1
ATOM 2097 C C . GLY A 1 278 ? 27.597 5.057 -15.332 1.00 97.56 278 GLY A C 1
ATOM 2098 O O . GLY A 1 278 ? 27.509 5.573 -14.217 1.00 97.56 278 GLY A O 1
ATOM 2099 N N . ALA A 1 279 ? 26.551 4.644 -16.032 1.00 97.62 279 ALA A N 1
ATOM 2100 C CA . ALA A 1 279 ? 25.168 4.707 -15.616 1.00 97.62 279 ALA A CA 1
ATOM 2101 C C . ALA A 1 279 ? 24.836 3.625 -14.577 1.00 97.62 279 ALA A C 1
ATOM 2103 O O . ALA A 1 279 ? 25.437 2.544 -14.548 1.00 97.62 279 ALA A O 1
ATOM 2104 N N . MET A 1 280 ? 23.838 3.898 -13.739 1.00 98.44 280 MET A N 1
ATOM 2105 C CA . MET A 1 280 ? 23.387 2.982 -12.693 1.00 98.44 280 MET A CA 1
ATOM 2106 C C . MET A 1 280 ? 22.277 2.055 -13.212 1.00 98.44 280 MET A C 1
ATOM 2108 O O . MET A 1 280 ? 21.186 2.017 -12.658 1.00 98.44 280 MET A O 1
ATOM 2112 N N . PHE A 1 281 ? 22.557 1.272 -14.258 1.00 98.38 281 PHE A N 1
ATOM 2113 C CA . PHE A 1 281 ? 21.549 0.435 -14.939 1.00 98.38 281 PHE A CA 1
ATOM 2114 C C . PHE A 1 281 ? 20.906 -0.659 -14.066 1.00 98.38 281 PHE A C 1
ATOM 2116 O O . PHE A 1 281 ? 19.906 -1.267 -14.442 1.00 98.38 281 PHE A O 1
ATOM 2123 N N . MET A 1 282 ? 21.492 -0.937 -12.898 1.00 98.69 282 MET A N 1
ATOM 2124 C CA . MET A 1 282 ? 20.940 -1.841 -11.888 1.00 98.69 282 MET A CA 1
ATOM 2125 C C . MET A 1 282 ? 20.001 -1.151 -10.891 1.00 98.69 282 MET A C 1
ATOM 2127 O O . MET A 1 282 ? 19.569 -1.764 -9.911 1.00 98.69 282 MET A O 1
ATOM 2131 N N . ASN A 1 283 ? 19.712 0.133 -11.086 1.00 98.88 283 ASN A N 1
ATOM 2132 C CA . ASN A 1 283 ? 18.688 0.824 -10.325 1.00 98.88 283 ASN A CA 1
ATOM 2133 C C . ASN A 1 283 ? 17.305 0.272 -10.695 1.00 98.88 283 ASN A C 1
ATOM 2135 O O . ASN A 1 283 ? 17.039 -0.016 -11.861 1.00 98.88 283 ASN A O 1
ATOM 2139 N N . PHE A 1 284 ? 16.401 0.164 -9.720 1.00 98.88 284 PHE A N 1
ATOM 2140 C CA . PHE A 1 284 ? 15.034 -0.295 -9.986 1.00 98.88 284 PHE A CA 1
ATOM 2141 C C . PHE A 1 284 ? 14.256 0.617 -10.943 1.00 98.88 284 PHE A C 1
ATOM 2143 O O . PHE A 1 284 ? 13.280 0.157 -11.522 1.00 98.88 284 PHE A O 1
ATOM 2150 N N . MET A 1 285 ? 14.677 1.874 -11.127 1.00 98.88 285 MET A N 1
ATOM 2151 C CA . MET A 1 285 ? 14.051 2.840 -12.036 1.00 98.88 285 MET A CA 1
ATOM 2152 C C . MET A 1 285 ? 14.672 2.866 -13.452 1.00 98.88 285 MET A C 1
ATOM 2154 O O . MET A 1 285 ? 14.369 3.776 -14.220 1.00 98.88 285 MET A O 1
ATOM 2158 N N . ASP A 1 286 ? 15.522 1.891 -13.809 1.00 98.69 286 ASP A N 1
ATOM 2159 C CA . ASP A 1 286 ? 15.898 1.597 -15.208 1.00 98.69 286 ASP A CA 1
ATOM 2160 C C . ASP A 1 286 ? 15.021 0.459 -15.791 1.00 98.69 286 ASP A C 1
ATOM 2162 O O . ASP A 1 286 ? 14.175 -0.118 -15.100 1.00 98.69 286 ASP A O 1
ATOM 2166 N N . TYR A 1 287 ? 15.213 0.111 -17.066 1.00 98.56 287 TYR A N 1
ATOM 2167 C CA . TYR A 1 287 ? 14.437 -0.891 -17.808 1.00 98.56 287 TYR A CA 1
ATOM 2168 C C . TYR A 1 287 ? 15.074 -2.277 -17.928 1.00 98.56 287 TYR A C 1
ATOM 2170 O O . TYR A 1 287 ? 14.601 -3.133 -18.686 1.00 98.56 287 TYR A O 1
ATOM 2178 N N . THR A 1 288 ? 16.106 -2.545 -17.134 1.00 98.62 288 THR A N 1
ATOM 2179 C CA . THR A 1 288 ? 16.806 -3.828 -17.153 1.00 98.62 288 THR A CA 1
ATOM 2180 C C . THR A 1 288 ? 15.898 -4.992 -16.742 1.00 98.62 288 THR A C 1
ATOM 2182 O O . THR A 1 288 ? 14.784 -4.828 -16.221 1.00 98.62 288 THR A O 1
ATOM 2185 N N . ASP A 1 289 ? 16.355 -6.209 -17.023 1.00 98.69 289 ASP A N 1
ATOM 2186 C CA . ASP A 1 289 ? 15.673 -7.424 -16.587 1.00 98.69 289 ASP A CA 1
ATOM 2187 C C . ASP A 1 289 ? 15.614 -7.479 -15.055 1.00 98.69 289 ASP A C 1
ATOM 2189 O O . ASP A 1 289 ? 16.515 -7.000 -14.366 1.00 98.69 289 ASP A O 1
ATOM 2193 N N . ASP A 1 290 ? 14.579 -8.119 -14.503 1.00 98.75 290 ASP A N 1
ATOM 2194 C CA . ASP A 1 290 ? 14.364 -8.186 -13.050 1.00 98.75 290 ASP A CA 1
ATOM 2195 C C . ASP A 1 290 ? 15.587 -8.725 -12.279 1.00 98.75 290 ASP A C 1
ATOM 2197 O O . ASP A 1 290 ? 15.815 -8.337 -11.140 1.00 98.75 290 ASP A O 1
ATOM 2201 N N . ALA A 1 291 ? 16.368 -9.627 -12.884 1.00 98.31 291 ALA A N 1
ATOM 2202 C CA . ALA A 1 291 ? 17.560 -10.219 -12.271 1.00 98.31 291 ALA A CA 1
ATOM 2203 C C . ALA A 1 291 ? 18.795 -9.295 -12.274 1.00 98.31 291 ALA A C 1
ATOM 2205 O O . ALA A 1 291 ? 19.836 -9.674 -11.740 1.00 98.31 291 ALA A O 1
ATOM 2206 N N . CYS A 1 292 ? 18.696 -8.127 -12.909 1.00 98.50 292 CYS A N 1
ATOM 2207 C CA . CYS A 1 292 ? 19.801 -7.203 -13.157 1.00 98.50 292 CYS A CA 1
ATOM 2208 C C . CYS A 1 292 ? 19.562 -5.809 -12.569 1.00 98.50 292 CYS A C 1
ATOM 2210 O O . CYS A 1 292 ? 20.375 -4.914 -12.785 1.00 98.50 292 CYS A O 1
ATOM 2212 N N . MET A 1 293 ? 18.514 -5.668 -11.754 1.00 98.50 293 MET A N 1
ATOM 2213 C CA . MET A 1 293 ? 18.250 -4.514 -10.901 1.00 98.50 293 MET A CA 1
ATOM 2214 C C . MET A 1 293 ? 18.165 -4.931 -9.435 1.00 98.50 293 MET A C 1
ATOM 2216 O O . MET A 1 293 ? 17.664 -6.008 -9.119 1.00 98.50 293 MET A O 1
ATOM 2220 N N . SER A 1 294 ? 18.671 -4.096 -8.532 1.00 98.62 294 SER A N 1
ATOM 2221 C CA . SER A 1 294 ? 18.837 -4.496 -7.130 1.00 98.62 294 SER A CA 1
ATOM 2222 C C . SER A 1 294 ? 18.909 -3.349 -6.122 1.00 98.62 294 SER A C 1
ATOM 2224 O O . SER A 1 294 ? 19.193 -3.610 -4.949 1.00 98.62 294 SER A O 1
ATOM 2226 N N . MET A 1 295 ? 18.713 -2.088 -6.528 1.00 98.81 295 MET A N 1
ATOM 2227 C CA . MET A 1 295 ? 18.823 -0.966 -5.590 1.00 98.81 295 MET A CA 1
ATOM 2228 C C . MET A 1 295 ? 17.987 0.271 -5.932 1.00 98.81 295 MET A C 1
ATOM 2230 O O . MET A 1 295 ? 17.788 0.612 -7.096 1.00 98.81 295 MET A O 1
ATOM 2234 N N . PHE A 1 296 ? 17.598 0.987 -4.874 1.00 98.94 296 PHE A N 1
ATOM 2235 C CA . PHE A 1 296 ? 17.326 2.426 -4.885 1.00 98.94 296 PHE A CA 1
ATOM 2236 C C . PHE A 1 296 ? 18.502 3.190 -4.258 1.00 98.94 296 PHE A C 1
ATOM 2238 O O . PHE A 1 296 ? 19.248 2.626 -3.450 1.00 98.94 296 PHE A O 1
ATOM 2245 N N . THR A 1 297 ? 18.648 4.477 -4.574 1.00 98.88 297 THR A N 1
ATOM 2246 C CA . THR A 1 297 ? 19.667 5.359 -3.984 1.00 98.88 297 THR A CA 1
ATOM 2247 C C . THR A 1 297 ? 19.181 6.117 -2.741 1.00 98.88 297 THR A C 1
ATOM 2249 O O . THR A 1 297 ? 17.984 6.185 -2.442 1.00 98.88 297 THR A O 1
ATOM 2252 N N . LEU A 1 298 ? 20.111 6.722 -1.995 1.00 98.06 298 LEU A N 1
ATOM 2253 C CA . LEU A 1 298 ? 19.808 7.605 -0.863 1.00 98.06 298 LEU A CA 1
ATOM 2254 C C . LEU A 1 298 ? 19.043 8.860 -1.309 1.00 98.06 298 LEU A C 1
ATOM 2256 O O . LEU A 1 298 ? 18.133 9.298 -0.602 1.00 98.06 298 LEU A O 1
ATOM 2260 N N . GLY A 1 299 ? 19.362 9.412 -2.481 1.00 97.81 299 GLY A N 1
ATOM 2261 C CA . GLY A 1 299 ? 18.632 10.524 -3.083 1.00 97.81 299 GLY A CA 1
ATOM 2262 C C . GLY A 1 299 ? 17.205 10.144 -3.484 1.00 97.81 299 GLY A C 1
ATOM 2263 O O . GLY A 1 299 ? 16.264 10.869 -3.155 1.00 97.81 299 GLY A O 1
ATOM 2264 N N . GLN A 1 300 ? 17.018 8.964 -4.082 1.00 98.81 300 GLN A N 1
ATOM 2265 C CA . GLN A 1 300 ? 15.691 8.409 -4.356 1.00 98.81 300 GLN A CA 1
ATOM 2266 C C . GLN A 1 300 ? 14.887 8.227 -3.060 1.00 98.81 300 GLN A C 1
ATOM 2268 O O . GLN A 1 300 ? 13.758 8.708 -2.971 1.00 98.81 300 GLN A O 1
ATOM 2273 N N . LYS A 1 301 ? 15.476 7.641 -2.005 1.00 98.06 301 LYS A N 1
ATOM 2274 C CA . LYS A 1 301 ? 14.829 7.559 -0.682 1.00 98.06 301 LYS A CA 1
ATOM 2275 C C . LYS A 1 301 ? 14.377 8.932 -0.180 1.00 98.06 301 LYS A C 1
ATOM 2277 O O . LYS A 1 301 ? 13.254 9.058 0.298 1.00 98.06 301 LYS A O 1
ATOM 2282 N N . ALA A 1 302 ? 15.222 9.956 -0.279 1.00 96.94 302 ALA A N 1
ATOM 2283 C CA . ALA A 1 302 ? 14.883 11.289 0.212 1.00 96.94 302 ALA A CA 1
ATOM 2284 C C . ALA A 1 302 ? 13.664 11.893 -0.517 1.00 96.94 302 ALA A C 1
ATOM 2286 O O . ALA A 1 302 ? 12.850 12.568 0.115 1.00 96.94 302 ALA A O 1
ATOM 2287 N N . ARG A 1 303 ? 13.491 11.601 -1.815 1.00 98.12 303 ARG A N 1
ATOM 2288 C CA . ARG A 1 303 ? 12.276 11.953 -2.573 1.00 98.12 303 ARG A CA 1
ATOM 2289 C C . ARG A 1 303 ? 11.045 11.170 -2.115 1.00 98.12 303 ARG A C 1
ATOM 2291 O O . ARG A 1 303 ? 9.964 11.743 -2.062 1.00 98.12 303 ARG A O 1
ATOM 2298 N N . MET A 1 304 ? 11.190 9.898 -1.740 1.00 98.44 304 MET A N 1
ATOM 2299 C CA . MET A 1 304 ? 10.078 9.125 -1.169 1.00 98.44 304 MET A CA 1
ATOM 2300 C C . MET A 1 304 ? 9.679 9.649 0.221 1.00 98.44 304 MET A C 1
ATOM 2302 O O . MET A 1 304 ? 8.495 9.734 0.542 1.00 98.44 304 MET A O 1
ATOM 2306 N N . ASP A 1 305 ? 10.660 10.008 1.056 1.00 96.81 305 ASP A N 1
ATOM 2307 C CA . ASP A 1 305 ? 10.453 10.384 2.458 1.00 96.81 305 ASP A CA 1
ATOM 2308 C C . ASP A 1 305 ? 9.553 11.612 2.616 1.00 96.81 305 ASP A C 1
ATOM 2310 O O . ASP A 1 305 ? 8.672 11.615 3.480 1.00 96.81 305 ASP A O 1
ATOM 2314 N N . VAL A 1 306 ? 9.718 12.623 1.754 1.00 96.19 306 VAL A N 1
ATOM 2315 C CA . VAL A 1 306 ? 8.938 13.869 1.823 1.00 96.19 306 VAL A CA 1
ATOM 2316 C C . VAL A 1 306 ? 7.432 13.637 1.678 1.00 96.19 306 VAL A C 1
ATOM 2318 O O . VAL A 1 306 ? 6.641 14.376 2.261 1.00 96.19 306 VAL A O 1
ATOM 2321 N N . LEU A 1 307 ? 7.018 12.575 0.976 1.00 97.69 307 LEU A N 1
ATOM 2322 C CA . LEU A 1 307 ? 5.604 12.267 0.762 1.00 97.69 307 LEU A CA 1
ATOM 2323 C C . LEU A 1 307 ? 4.881 11.910 2.065 1.00 97.69 307 LEU A C 1
ATOM 2325 O O . LEU A 1 307 ? 3.672 12.111 2.155 1.00 97.69 307 LEU A O 1
ATOM 2329 N N . PHE A 1 308 ? 5.604 11.394 3.062 1.00 97.00 308 PHE A N 1
ATOM 2330 C CA . PHE A 1 308 ? 5.043 10.917 4.329 1.00 97.00 308 PHE A CA 1
ATOM 2331 C C . PHE A 1 308 ? 5.208 11.905 5.485 1.00 97.00 308 PHE A C 1
ATOM 2333 O O . PHE A 1 308 ? 4.613 11.715 6.543 1.00 97.00 308 PHE A O 1
ATOM 2340 N N . LEU A 1 309 ? 6.008 12.957 5.320 1.00 92.44 309 LEU A N 1
ATOM 2341 C CA . LEU A 1 309 ? 6.172 13.980 6.352 1.00 92.44 309 LEU A CA 1
ATOM 2342 C C . LEU A 1 309 ? 4.888 14.807 6.533 1.00 92.44 309 LEU A C 1
ATOM 2344 O O . LEU A 1 309 ? 4.038 14.816 5.643 1.00 92.44 309 LEU A O 1
ATOM 2348 N N . PRO A 1 310 ? 4.716 15.525 7.661 1.00 90.12 310 PRO A N 1
ATOM 2349 C CA . PRO A 1 310 ? 3.554 16.389 7.861 1.00 90.12 310 PRO A CA 1
ATOM 2350 C C . PRO A 1 310 ? 3.327 17.342 6.677 1.00 90.12 310 PRO A C 1
ATOM 2352 O O . PRO A 1 310 ? 4.218 18.100 6.306 1.00 90.12 310 PRO A O 1
ATOM 2355 N N . GLY A 1 311 ? 2.129 17.294 6.086 1.00 89.06 311 GLY A N 1
ATOM 2356 C CA . GLY A 1 311 ? 1.771 18.069 4.888 1.00 89.06 311 GLY A CA 1
ATOM 2357 C C . GLY A 1 311 ? 2.140 17.413 3.548 1.00 89.06 311 GLY A C 1
ATOM 2358 O O . GLY A 1 311 ? 1.723 17.914 2.507 1.00 89.06 311 GLY A O 1
ATOM 2359 N N . GLY A 1 312 ? 2.866 16.294 3.564 1.00 95.12 312 GLY A N 1
ATOM 2360 C CA . GLY A 1 312 ? 3.145 15.474 2.390 1.00 95.12 312 GLY A CA 1
ATOM 2361 C C . GLY A 1 312 ? 1.898 14.750 1.877 1.00 95.12 312 GLY A C 1
ATOM 2362 O O . GLY A 1 312 ? 0.996 14.387 2.636 1.00 95.12 312 GLY A O 1
ATOM 2363 N N . VAL A 1 313 ? 1.849 14.515 0.564 1.00 97.50 313 VAL A N 1
ATOM 2364 C CA . VAL A 1 313 ? 0.663 13.986 -0.140 1.00 97.50 313 VAL A CA 1
ATOM 2365 C C . VAL A 1 313 ? 0.258 12.564 0.284 1.00 97.50 313 VAL A C 1
ATOM 2367 O O . VAL A 1 313 ? -0.885 12.162 0.084 1.00 97.50 313 VAL A O 1
ATOM 2370 N N . ARG A 1 314 ? 1.166 11.807 0.913 1.00 98.00 314 ARG A N 1
ATOM 2371 C CA . ARG A 1 314 ? 0.941 10.442 1.420 1.00 98.00 314 ARG A CA 1
ATOM 2372 C C . ARG A 1 314 ? 0.969 10.347 2.951 1.00 98.00 314 ARG A C 1
ATOM 2374 O O . ARG A 1 314 ? 0.889 9.247 3.491 1.00 98.00 314 ARG A O 1
ATOM 2381 N N . ALA A 1 315 ? 1.020 11.473 3.668 1.00 96.50 315 ALA A N 1
ATOM 2382 C CA . ALA A 1 315 ? 1.082 11.500 5.134 1.00 96.50 315 ALA A CA 1
ATOM 2383 C C . ALA A 1 315 ? -0.126 10.829 5.818 1.00 96.50 315 ALA A C 1
ATOM 2385 O O . ALA A 1 315 ? -0.018 10.339 6.940 1.00 96.50 315 ALA A O 1
ATOM 2386 N N . SER A 1 316 ? -1.278 10.772 5.143 1.00 96.75 316 SER A N 1
ATOM 2387 C CA . SER A 1 316 ? -2.490 10.111 5.644 1.00 96.75 316 SER A CA 1
ATOM 2388 C C . SER A 1 316 ? -2.320 8.602 5.850 1.00 96.75 316 SER A C 1
ATOM 2390 O O . SER A 1 316 ? -2.904 8.063 6.791 1.00 96.75 316 SER A O 1
ATOM 2392 N N . LEU A 1 317 ? -1.452 7.945 5.070 1.00 96.81 317 LEU A N 1
ATOM 2393 C CA . LEU A 1 317 ? -1.175 6.511 5.205 1.00 96.81 317 LEU A CA 1
ATOM 2394 C C . LEU A 1 317 ? -0.563 6.154 6.563 1.00 96.81 317 LEU A C 1
ATOM 2396 O O . LEU A 1 317 ? -0.779 5.046 7.045 1.00 96.81 317 LEU A O 1
ATOM 2400 N N . LEU A 1 318 ? 0.122 7.100 7.218 1.00 93.88 318 LEU A N 1
ATOM 2401 C CA . LEU A 1 318 ? 0.697 6.902 8.554 1.00 93.88 318 LEU A CA 1
ATOM 2402 C C . LEU A 1 318 ? -0.355 6.647 9.639 1.00 93.88 318 LEU A C 1
ATOM 2404 O O . LEU A 1 318 ? -0.027 6.116 10.694 1.00 93.88 318 LEU A O 1
ATOM 2408 N N . ASN A 1 319 ? -1.606 7.035 9.385 1.00 93.81 319 ASN A N 1
ATOM 2409 C CA . ASN A 1 319 ? -2.725 6.861 10.309 1.00 93.81 319 ASN A CA 1
ATOM 2410 C C . ASN A 1 319 ? -3.708 5.784 9.825 1.00 93.81 319 ASN A C 1
ATOM 2412 O O . ASN A 1 319 ? -4.837 5.716 10.310 1.00 93.81 319 ASN A O 1
ATOM 2416 N N . SER A 1 320 ? -3.322 4.977 8.833 1.00 95.50 320 SER A N 1
ATOM 2417 C CA . SER A 1 320 ? -4.193 3.935 8.303 1.00 95.50 320 SER A CA 1
ATOM 2418 C C . SER A 1 320 ? -4.317 2.764 9.275 1.00 95.50 320 SER A C 1
ATOM 2420 O O . SER A 1 320 ? -3.326 2.159 9.679 1.00 95.50 320 SER A O 1
ATOM 2422 N N . ASN A 1 321 ? -5.555 2.371 9.572 1.00 92.31 321 ASN A N 1
ATOM 2423 C CA . ASN A 1 321 ? -5.841 1.145 10.322 1.00 92.31 321 ASN A CA 1
ATOM 2424 C C . ASN A 1 321 ? -5.800 -0.109 9.435 1.00 92.31 321 ASN A C 1
ATOM 2426 O O . ASN A 1 321 ? -5.878 -1.225 9.948 1.00 92.31 321 ASN A O 1
ATOM 2430 N N . GLY A 1 322 ? -5.646 0.053 8.114 1.00 95.38 322 GLY A N 1
ATOM 2431 C CA . GLY A 1 322 ? -5.714 -1.039 7.147 1.00 95.38 322 GLY A CA 1
ATOM 2432 C C . GLY A 1 322 ? -4.689 -2.149 7.388 1.00 95.38 322 GLY A C 1
ATOM 2433 O O . GLY A 1 322 ? -4.960 -3.299 7.062 1.00 95.38 322 GLY A O 1
ATOM 2434 N N . GLY A 1 323 ? -3.532 -1.837 7.983 1.00 93.88 323 GLY A N 1
ATOM 2435 C CA . GLY A 1 323 ? -2.462 -2.800 8.285 1.00 93.88 323 GLY A CA 1
ATOM 2436 C C . GLY A 1 323 ? -2.665 -3.597 9.579 1.00 93.88 323 GLY A C 1
ATOM 2437 O O . GLY A 1 323 ? -1.954 -4.574 9.828 1.00 93.88 323 GLY A O 1
ATOM 2438 N N . SER A 1 324 ? -3.655 -3.233 10.397 1.00 92.25 324 SER A N 1
ATOM 2439 C CA . SER A 1 324 ? -3.962 -3.873 11.683 1.00 92.25 324 SER A CA 1
ATOM 2440 C C . SER A 1 324 ? -5.180 -4.783 11.568 1.00 92.25 324 SER A C 1
ATOM 2442 O O . SER A 1 324 ? -6.106 -4.467 10.838 1.00 92.25 324 SER A O 1
ATOM 2444 N N . TYR A 1 325 ? -5.239 -5.907 12.285 1.00 86.88 325 TYR A N 1
ATOM 2445 C CA . TYR A 1 325 ? -6.479 -6.698 12.322 1.00 86.88 325 TYR A CA 1
ATOM 2446 C C . TYR A 1 325 ? -7.620 -5.885 12.958 1.00 86.88 325 TYR A C 1
ATOM 2448 O O . TYR A 1 325 ? -7.332 -5.073 13.844 1.00 86.88 325 TYR A O 1
ATOM 2456 N N . PRO A 1 326 ? -8.888 -6.080 12.539 1.00 83.56 326 PRO A N 1
ATOM 2457 C CA . PRO A 1 326 ? -10.021 -5.454 13.208 1.00 83.56 326 PRO A CA 1
ATOM 2458 C C . PRO A 1 326 ? -9.987 -5.786 14.695 1.00 83.56 326 PRO A C 1
ATOM 2460 O O . PRO A 1 326 ? -9.686 -6.921 15.079 1.00 83.56 326 PRO A O 1
ATOM 2463 N N . LEU A 1 327 ? -10.303 -4.804 15.537 1.00 77.56 327 LEU A N 1
ATOM 2464 C CA . LEU A 1 327 ? -10.474 -5.075 16.958 1.00 77.56 327 LEU A CA 1
ATOM 2465 C C . LEU A 1 327 ? -11.643 -6.060 17.135 1.00 77.56 327 LEU A C 1
ATOM 2467 O O . LEU A 1 327 ? -12.674 -5.888 16.480 1.00 77.56 327 LEU A O 1
ATOM 2471 N N . PRO A 1 328 ? -11.526 -7.073 18.014 1.00 75.31 328 PRO A N 1
ATOM 2472 C CA . PRO A 1 328 ? -12.644 -7.956 18.311 1.00 75.31 328 PRO A CA 1
ATOM 2473 C C . PRO A 1 328 ? -13.884 -7.148 18.737 1.00 75.31 328 PRO A C 1
ATOM 2475 O O . PRO A 1 328 ? -13.748 -6.169 19.488 1.00 75.31 328 PRO A O 1
ATOM 2478 N N . PRO A 1 329 ? -15.095 -7.528 18.288 1.00 78.88 329 PRO A N 1
ATOM 2479 C CA . PRO A 1 329 ? -16.313 -6.857 18.721 1.00 78.88 329 PRO A CA 1
ATOM 2480 C C . PRO A 1 329 ? -16.469 -6.966 20.243 1.00 78.88 329 PRO A C 1
ATOM 2482 O O . PRO A 1 329 ? -16.204 -8.016 20.836 1.00 78.88 329 PRO A O 1
ATOM 2485 N N . CYS A 1 330 ? -16.902 -5.874 20.880 1.00 87.12 330 CYS A N 1
ATOM 2486 C CA . CYS A 1 330 ? -17.106 -5.849 22.325 1.00 87.12 330 CYS A CA 1
ATOM 2487 C C . CYS A 1 330 ? -18.260 -6.782 22.703 1.00 87.12 330 CYS A C 1
ATOM 2489 O O . CYS A 1 330 ? -19.417 -6.543 22.350 1.00 87.12 330 CYS A O 1
ATOM 2491 N N . SER A 1 331 ? -17.939 -7.870 23.399 1.00 91.12 331 SER A N 1
ATOM 2492 C CA . SER A 1 331 ? -18.921 -8.893 23.753 1.00 91.12 331 SER A CA 1
ATOM 2493 C C . SER A 1 331 ? -19.786 -8.449 24.935 1.00 91.12 331 SER A C 1
ATOM 2495 O O . SER A 1 331 ? -19.320 -7.768 25.854 1.00 91.12 331 SER A O 1
ATOM 2497 N N . MET A 1 332 ? -21.063 -8.840 24.915 1.00 92.19 332 MET A N 1
ATOM 2498 C CA . MET A 1 332 ? -21.933 -8.699 26.084 1.00 92.19 332 MET A CA 1
ATOM 2499 C C . MET A 1 332 ? -21.386 -9.539 27.239 1.00 92.19 332 MET A C 1
ATOM 2501 O O . MET A 1 332 ? -20.805 -10.601 27.021 1.00 92.19 332 MET A O 1
ATOM 2505 N N . THR A 1 333 ? -21.597 -9.061 28.460 1.00 93.94 333 THR A N 1
ATOM 2506 C CA . THR A 1 333 ? -21.292 -9.836 29.663 1.00 93.94 333 THR A CA 1
ATOM 2507 C C . THR A 1 333 ? -22.273 -11.007 29.856 1.00 93.94 333 THR A C 1
ATOM 2509 O O . THR A 1 333 ? -23.420 -10.945 29.402 1.00 93.94 333 THR A O 1
ATOM 2512 N N . SER A 1 334 ? -21.823 -12.073 30.526 1.00 94.00 334 SER A N 1
ATOM 2513 C CA . SER A 1 334 ? -22.571 -13.301 30.836 1.00 94.00 334 SER A CA 1
ATOM 2514 C C . SER A 1 334 ? -22.607 -13.586 32.340 1.00 94.00 334 SER A C 1
ATOM 2516 O O . SER A 1 334 ? -21.936 -12.915 33.122 1.00 94.00 334 SER A O 1
ATOM 2518 N N . ASN A 1 335 ? -23.422 -14.572 32.741 1.00 94.81 335 ASN A N 1
ATOM 2519 C CA . ASN A 1 335 ? -23.571 -15.025 34.133 1.00 94.81 335 ASN A CA 1
ATOM 2520 C C . ASN A 1 335 ? -23.850 -13.886 35.124 1.00 94.81 335 ASN A C 1
ATOM 2522 O O . ASN A 1 335 ? -23.338 -13.859 36.237 1.00 94.81 335 ASN A O 1
ATOM 2526 N N . ILE A 1 336 ? -24.682 -12.935 34.693 1.00 97.06 336 ILE A N 1
ATOM 2527 C CA . ILE A 1 336 ? -25.134 -11.832 35.535 1.00 97.06 336 ILE A CA 1
ATOM 2528 C C . ILE A 1 336 ? -26.007 -12.393 36.651 1.00 97.06 336 ILE A C 1
ATOM 2530 O O . ILE A 1 336 ? -27.001 -13.070 36.380 1.00 97.06 336 ILE A O 1
ATOM 2534 N N . GLN A 1 337 ? -25.676 -12.054 37.888 1.00 95.81 337 GLN A N 1
ATOM 2535 C CA . GLN A 1 337 ? -26.406 -12.513 39.063 1.00 95.81 337 GLN A CA 1
ATOM 2536 C C . GLN A 1 337 ? -26.402 -11.451 40.168 1.00 95.81 337 GLN A C 1
ATOM 2538 O O . GLN A 1 337 ? -25.605 -10.510 40.182 1.00 95.81 337 GLN A O 1
ATOM 2543 N N . THR A 1 338 ? -27.328 -11.605 41.110 1.00 96.88 338 THR A N 1
ATOM 2544 C CA . THR A 1 338 ? -27.355 -10.841 42.359 1.00 96.88 338 THR A CA 1
ATOM 2545 C C . THR A 1 338 ? -26.758 -11.714 43.455 1.00 96.88 338 THR A C 1
ATOM 2547 O O . THR A 1 338 ? -27.323 -12.748 43.799 1.00 96.88 338 THR A O 1
ATOM 2550 N N . VAL A 1 339 ? -25.611 -11.302 43.993 1.00 94.69 339 VAL A N 1
ATOM 2551 C CA . VAL A 1 339 ? -24.837 -12.062 44.987 1.00 94.69 339 VAL A CA 1
ATOM 2552 C C . VAL A 1 339 ? -25.475 -11.958 46.369 1.00 94.69 339 VAL A C 1
ATOM 2554 O O . VAL A 1 339 ? -25.648 -12.958 47.062 1.00 94.69 339 VAL A O 1
ATOM 2557 N N . PHE A 1 340 ? -25.839 -10.742 46.776 1.00 92.25 340 PHE A N 1
ATOM 2558 C CA . PHE A 1 340 ? -26.629 -10.512 47.979 1.00 92.25 340 PHE A CA 1
ATOM 2559 C C . PHE A 1 340 ? -27.552 -9.313 47.798 1.00 92.25 340 PHE A C 1
ATOM 2561 O O . PHE A 1 340 ? -27.268 -8.398 47.023 1.00 92.25 340 PHE A O 1
ATOM 2568 N N . VAL A 1 341 ? -28.635 -9.311 48.569 1.00 96.06 341 VAL A N 1
ATOM 2569 C CA . VAL A 1 341 ? -29.591 -8.211 48.639 1.00 96.06 341 VAL A CA 1
ATOM 2570 C C . VAL A 1 341 ? -29.971 -7.954 50.096 1.00 96.06 341 VAL A C 1
ATOM 2572 O O . VAL A 1 341 ? -30.179 -8.896 50.863 1.00 96.06 341 VAL A O 1
ATOM 2575 N N . ASN A 1 342 ? -30.035 -6.684 50.483 1.00 92.81 342 ASN A N 1
ATOM 2576 C CA . ASN A 1 342 ? -30.572 -6.234 51.764 1.00 92.81 342 ASN A CA 1
ATOM 2577 C C . ASN A 1 342 ? -31.690 -5.192 51.525 1.00 92.81 342 ASN A C 1
ATOM 2579 O O . ASN A 1 342 ? -32.294 -5.162 50.450 1.00 92.81 342 ASN A O 1
ATOM 2583 N N . GLU A 1 343 ? -32.036 -4.394 52.535 1.00 93.38 343 GLU A N 1
ATOM 2584 C CA . GLU A 1 343 ? -33.118 -3.408 52.438 1.00 93.38 343 GLU A CA 1
ATOM 2585 C C . GLU A 1 343 ? -32.788 -2.261 51.469 1.00 93.38 343 GLU A C 1
ATOM 2587 O O . GLU A 1 343 ? -33.657 -1.826 50.714 1.00 93.38 343 GLU A O 1
ATOM 2592 N N . THR A 1 344 ? -31.537 -1.795 51.469 1.00 95.00 344 THR A N 1
ATOM 2593 C CA . THR A 1 344 ? -31.097 -0.584 50.759 1.00 95.00 344 THR A CA 1
ATOM 2594 C C . THR A 1 344 ? -30.027 -0.831 49.707 1.00 95.00 344 THR A C 1
ATOM 2596 O O . THR A 1 344 ? -29.751 0.073 48.918 1.00 95.00 344 THR A O 1
ATOM 2599 N N . ASP A 1 345 ? -29.434 -2.023 49.670 1.00 95.69 345 ASP A N 1
ATOM 2600 C CA . ASP A 1 345 ? -28.323 -2.355 48.790 1.00 95.69 345 ASP A CA 1
ATOM 2601 C C . ASP A 1 345 ? -28.463 -3.736 48.142 1.00 95.69 345 ASP A C 1
ATOM 2603 O O . ASP A 1 345 ? -29.015 -4.679 48.719 1.00 95.69 345 ASP A O 1
ATOM 2607 N N . ALA A 1 346 ? -27.882 -3.871 46.953 1.00 96.38 346 ALA A N 1
ATOM 2608 C CA . ALA A 1 346 ? -27.702 -5.143 46.266 1.00 96.38 346 ALA A CA 1
ATOM 2609 C C . ALA A 1 346 ? -26.313 -5.211 45.623 1.00 96.38 346 ALA A C 1
ATOM 2611 O O . ALA A 1 346 ? -25.929 -4.307 44.880 1.00 96.38 346 ALA A O 1
ATOM 2612 N N . LEU A 1 347 ? -25.572 -6.293 45.873 1.00 97.00 347 LEU A N 1
ATOM 2613 C CA . LEU A 1 347 ? -24.348 -6.598 45.132 1.00 97.00 347 LEU A CA 1
ATOM 2614 C C . LEU A 1 347 ? -24.707 -7.429 43.907 1.00 97.00 347 LEU A C 1
ATOM 2616 O O . LEU A 1 347 ? -25.256 -8.525 44.030 1.00 97.00 347 LEU A O 1
ATOM 2620 N N . ILE A 1 348 ? -24.350 -6.916 42.739 1.00 98.00 348 ILE A N 1
ATOM 2621 C CA . ILE A 1 348 ? -24.447 -7.621 41.465 1.00 98.00 348 ILE A CA 1
ATOM 2622 C C . ILE A 1 348 ? -23.045 -7.927 40.945 1.00 98.00 348 ILE A C 1
ATOM 2624 O O . ILE A 1 348 ? -22.131 -7.109 41.085 1.00 98.00 348 ILE A O 1
ATOM 2628 N N . ASP A 1 349 ? -22.874 -9.098 40.345 1.00 97.38 349 ASP A N 1
ATOM 2629 C CA . ASP A 1 349 ? -21.645 -9.484 39.659 1.00 97.38 349 ASP A CA 1
ATOM 2630 C C . ASP A 1 349 ? -21.946 -10.211 38.342 1.00 97.38 349 ASP A C 1
ATOM 2632 O O . ASP A 1 349 ? -23.101 -10.493 38.000 1.00 97.38 349 ASP A O 1
ATOM 2636 N N . TRP A 1 350 ? -20.900 -10.370 37.538 1.00 97.56 350 TRP A N 1
ATOM 2637 C CA . TRP A 1 350 ? -20.960 -10.957 36.205 1.00 97.56 350 TRP A CA 1
ATOM 2638 C C . TRP A 1 350 ? -19.581 -11.469 35.776 1.00 97.56 350 TRP A C 1
ATOM 2640 O O . TRP A 1 350 ? -18.572 -11.198 36.432 1.00 97.56 350 TRP A O 1
ATOM 2650 N N . ASP A 1 351 ? -19.500 -12.185 34.656 1.00 96.62 351 ASP A N 1
ATOM 2651 C CA . ASP A 1 351 ? -18.217 -12.654 34.125 1.00 96.62 351 ASP A CA 1
ATOM 2652 C C . ASP A 1 351 ? -17.366 -11.511 33.562 1.00 96.62 351 ASP A C 1
ATOM 2654 O O . ASP A 1 351 ? -17.850 -10.624 32.856 1.00 96.62 351 ASP A O 1
ATOM 2658 N N . GLN A 1 352 ? -16.053 -11.565 33.785 1.00 93.00 352 GLN A N 1
ATOM 2659 C CA . GLN A 1 352 ? -15.135 -10.628 33.146 1.00 93.00 352 GLN A CA 1
ATOM 2660 C C . GLN A 1 352 ? -15.080 -10.859 31.625 1.00 93.00 352 GLN A C 1
ATOM 2662 O O . GLN A 1 352 ? -14.753 -11.950 31.159 1.00 93.00 352 GLN A O 1
ATOM 2667 N N . VAL A 1 353 ? -15.318 -9.803 30.845 1.00 92.69 353 VAL A N 1
ATOM 2668 C CA . VAL A 1 353 ? -15.181 -9.829 29.382 1.00 92.69 353 VAL A CA 1
ATOM 2669 C C . VAL A 1 353 ? -13.747 -9.467 28.982 1.00 92.69 353 VAL A C 1
ATOM 2671 O O . VAL A 1 353 ? -13.193 -8.459 29.426 1.00 92.69 353 VAL A O 1
ATOM 2674 N N . SER A 1 354 ? -13.134 -10.283 28.120 1.00 87.44 354 SER A N 1
ATOM 2675 C CA . SER A 1 354 ? -11.793 -10.011 27.585 1.00 87.44 354 SER A CA 1
ATOM 2676 C C . SER A 1 354 ? -11.779 -8.707 26.781 1.00 87.44 354 SER A C 1
ATOM 2678 O O . SER A 1 354 ? -12.618 -8.505 25.905 1.00 87.44 354 SER A O 1
ATOM 2680 N N . GLY A 1 355 ? -10.831 -7.815 27.080 1.00 85.19 355 GLY A N 1
ATOM 2681 C CA . GLY A 1 355 ? -10.733 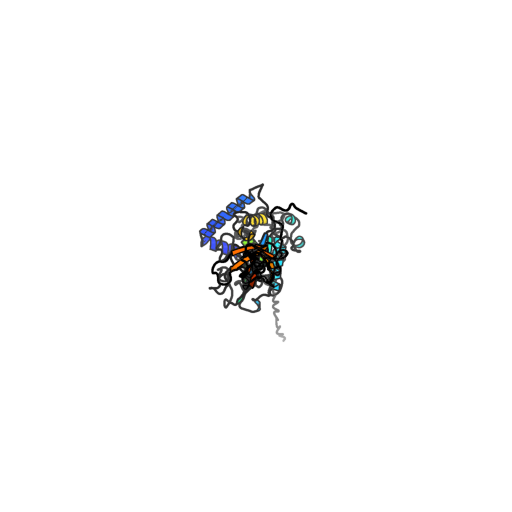-6.498 26.437 1.00 85.19 355 GLY A CA 1
ATOM 2682 C C . GLY A 1 355 ? -11.700 -5.435 26.979 1.00 85.19 355 GLY A C 1
ATOM 2683 O O . GLY A 1 355 ? -11.736 -4.329 26.436 1.00 85.19 355 GLY A O 1
ATOM 2684 N N . ALA A 1 356 ? -12.463 -5.732 28.038 1.00 91.38 356 ALA A N 1
ATOM 2685 C CA . ALA A 1 356 ? -13.293 -4.737 28.709 1.00 91.38 356 ALA A CA 1
ATOM 2686 C C . ALA A 1 356 ? -12.436 -3.711 29.465 1.00 91.38 356 ALA A C 1
ATOM 2688 O O . ALA A 1 356 ? -11.557 -4.066 30.249 1.00 91.38 356 ALA A O 1
ATOM 2689 N N . MET A 1 357 ? -12.732 -2.433 29.244 1.00 94.12 357 MET A N 1
ATOM 2690 C CA . MET A 1 357 ? -12.154 -1.300 29.971 1.00 94.12 357 MET A CA 1
ATOM 2691 C C . MET A 1 357 ? -13.024 -0.896 31.167 1.00 94.12 357 MET A C 1
ATOM 2693 O O . MET A 1 357 ? -12.508 -0.446 32.188 1.00 94.12 357 MET A O 1
ATOM 2697 N N . SER A 1 358 ? -14.344 -1.038 31.032 1.00 96.69 358 SER A N 1
ATOM 2698 C CA . SER A 1 358 ? -15.330 -0.764 32.078 1.00 96.69 358 SER A CA 1
ATOM 2699 C C . SER A 1 358 ? -16.683 -1.398 31.735 1.00 96.69 358 SER A C 1
ATOM 2701 O O . SER A 1 358 ? -16.872 -1.981 30.664 1.00 96.69 358 SER A O 1
ATOM 2703 N N . TYR A 1 359 ? -17.641 -1.266 32.647 1.00 98.12 359 TYR A N 1
ATOM 2704 C CA . TYR A 1 359 ? -19.020 -1.709 32.491 1.00 98.12 359 TYR A CA 1
ATOM 2705 C C . TYR A 1 359 ? -19.964 -0.573 32.865 1.00 98.12 359 TYR A C 1
ATOM 2707 O O . TYR A 1 359 ? -19.771 0.090 33.885 1.00 98.12 359 TYR A O 1
ATOM 2715 N N . HIS A 1 360 ? -20.990 -0.350 32.053 1.00 97.94 360 HIS A N 1
ATOM 2716 C CA . HIS A 1 360 ? -22.103 0.533 32.368 1.00 97.94 360 HIS A CA 1
ATOM 2717 C C . HIS A 1 360 ? -23.231 -0.305 32.963 1.00 97.94 360 HIS A C 1
ATOM 2719 O O . HIS A 1 360 ? -23.580 -1.356 32.431 1.00 97.94 360 HIS A O 1
ATOM 2725 N N . ILE A 1 361 ? -23.809 0.167 34.058 1.00 98.19 361 ILE A N 1
ATOM 2726 C CA . ILE A 1 361 ? -24.917 -0.471 34.758 1.00 98.19 361 ILE A CA 1
ATOM 2727 C C . ILE A 1 361 ? -26.119 0.446 34.617 1.00 98.19 361 ILE A C 1
ATOM 2729 O O . ILE A 1 361 ? -26.002 1.647 34.853 1.00 98.19 361 ILE A O 1
ATOM 2733 N N . ARG A 1 362 ? -27.273 -0.113 34.258 1.00 97.56 362 ARG A N 1
ATOM 2734 C CA . ARG A 1 362 ? -28.561 0.573 34.361 1.00 97.56 362 ARG A CA 1
ATOM 2735 C C . ARG A 1 362 ? -29.471 -0.183 35.314 1.00 97.56 362 ARG A C 1
ATOM 2737 O O . ARG A 1 362 ? -29.483 -1.410 35.277 1.00 97.56 362 ARG A O 1
ATOM 2744 N N . TYR A 1 363 ? -30.250 0.520 36.125 1.00 98.06 363 TYR A N 1
ATOM 2745 C CA . TYR A 1 363 ? -31.253 -0.099 36.995 1.00 98.06 363 TYR A CA 1
ATOM 2746 C C . TYR A 1 363 ? -32.453 0.820 37.237 1.00 98.06 363 TYR A C 1
ATOM 2748 O O . TYR A 1 363 ? -32.341 2.046 37.165 1.00 98.06 363 TYR A O 1
ATOM 2756 N N . ARG A 1 364 ? -33.617 0.231 37.511 1.00 97.75 364 ARG A N 1
ATOM 2757 C CA . ARG A 1 364 ? -34.858 0.950 37.837 1.00 97.75 364 ARG A CA 1
ATOM 2758 C C . ARG A 1 364 ? -35.826 0.067 38.607 1.00 97.75 364 ARG A C 1
ATOM 2760 O O . ARG A 1 364 ? -35.661 -1.150 38.630 1.00 97.75 364 ARG A O 1
ATOM 2767 N N . ILE A 1 365 ? -36.843 0.673 39.211 1.00 97.50 365 ILE A N 1
ATOM 2768 C CA . ILE A 1 365 ? -37.969 -0.078 39.776 1.00 97.50 365 ILE A CA 1
ATOM 2769 C C . ILE A 1 365 ? -38.697 -0.784 38.625 1.00 97.50 365 ILE A C 1
ATOM 2771 O O . ILE A 1 365 ? -38.909 -0.193 37.565 1.00 97.50 365 ILE A O 1
ATOM 2775 N N . LEU A 1 366 ? -39.058 -2.055 38.811 1.00 96.81 366 LEU A N 1
ATOM 2776 C CA . LEU A 1 366 ? -39.708 -2.852 37.774 1.00 96.81 366 LEU A CA 1
ATOM 2777 C C . LEU A 1 366 ? -41.012 -2.180 37.311 1.00 96.81 366 LEU A C 1
ATOM 2779 O O . LEU A 1 366 ? -41.918 -1.948 38.110 1.00 96.81 366 LEU A O 1
ATOM 2783 N N . GLY A 1 367 ? -41.104 -1.895 36.010 1.00 92.94 367 GLY A N 1
ATOM 2784 C CA . GLY A 1 367 ? -42.252 -1.216 35.397 1.00 92.94 367 GLY A CA 1
ATOM 2785 C C . GLY A 1 367 ? -42.153 0.313 35.343 1.00 92.94 367 GLY A C 1
ATOM 2786 O O . GLY A 1 367 ? -42.976 0.935 34.674 1.00 92.94 367 GLY A O 1
ATOM 2787 N N . ASP A 1 368 ? -41.149 0.923 35.978 1.00 95.69 368 ASP A N 1
ATOM 2788 C CA . ASP A 1 368 ? -40.860 2.351 35.820 1.00 95.69 368 ASP A CA 1
ATOM 2789 C C . ASP A 1 368 ? -40.288 2.637 34.418 1.00 95.69 368 ASP A C 1
ATOM 2791 O O . ASP A 1 368 ? -39.661 1.786 33.785 1.00 95.69 368 ASP A O 1
ATOM 2795 N N . SER A 1 369 ? -40.482 3.847 33.899 1.00 93.44 369 SER A N 1
ATOM 2796 C CA . SER A 1 369 ? -39.923 4.269 32.612 1.00 93.44 369 SER A CA 1
ATOM 2797 C C . SER A 1 369 ? -38.484 4.774 32.721 1.00 93.44 369 SER A C 1
ATOM 2799 O O . SER A 1 369 ? -37.746 4.713 31.737 1.00 93.44 369 SER A O 1
ATOM 2801 N N . THR A 1 370 ? -38.068 5.252 33.896 1.00 96.38 370 THR A N 1
ATOM 2802 C CA . THR A 1 370 ? -36.798 5.976 34.070 1.00 96.38 370 THR A CA 1
ATOM 2803 C C . THR A 1 370 ? -35.679 5.054 34.551 1.00 96.38 370 THR A C 1
ATOM 2805 O O . THR A 1 370 ? -35.841 4.355 35.544 1.00 96.38 370 THR A O 1
ATOM 2808 N N . TRP A 1 371 ? -34.529 5.064 33.868 1.00 97.31 371 TRP A N 1
ATOM 2809 C CA . TRP A 1 371 ? -33.331 4.311 34.265 1.00 97.31 371 TRP A CA 1
ATOM 2810 C C . TRP A 1 371 ? -32.347 5.182 35.049 1.00 97.31 371 TRP A C 1
ATOM 2812 O O . TRP A 1 371 ? -32.062 6.310 34.650 1.00 97.31 371 TRP A O 1
ATOM 2822 N N . ASN A 1 372 ? -31.769 4.620 36.107 1.00 97.31 372 ASN A N 1
ATOM 2823 C CA . ASN A 1 372 ? -30.568 5.129 36.765 1.00 97.31 372 ASN A CA 1
ATOM 2824 C C . ASN A 1 372 ? -29.332 4.474 36.141 1.00 97.31 372 ASN A C 1
ATOM 2826 O O . ASN A 1 372 ? -29.419 3.325 35.707 1.00 97.31 372 ASN A O 1
ATOM 2830 N N . TYR A 1 373 ? -28.193 5.175 36.118 1.00 97.50 373 TYR A N 1
ATOM 2831 C CA . TYR A 1 373 ? -26.962 4.707 35.474 1.00 97.50 373 TYR A CA 1
ATOM 2832 C C . TYR A 1 373 ? -25.746 4.815 36.395 1.00 97.50 373 TYR A C 1
ATOM 2834 O O . TYR A 1 373 ? -25.553 5.828 37.064 1.00 97.50 373 TYR A O 1
ATOM 2842 N N . ASN A 1 374 ? -24.889 3.798 36.363 1.00 97.88 374 ASN A N 1
ATOM 2843 C CA . ASN A 1 374 ? -23.599 3.764 37.043 1.00 97.88 374 ASN A CA 1
ATOM 2844 C C . ASN A 1 374 ? -22.526 3.132 36.151 1.00 97.88 374 ASN A C 1
ATOM 2846 O O . ASN A 1 374 ? -22.815 2.589 35.085 1.00 97.88 374 ASN A O 1
ATOM 2850 N N . THR A 1 375 ? -21.276 3.187 36.602 1.00 97.12 375 THR A N 1
ATOM 2851 C CA . THR A 1 375 ? -20.137 2.566 35.924 1.00 97.12 375 THR A CA 1
ATOM 2852 C C . THR A 1 375 ? -19.271 1.800 36.914 1.00 97.12 375 THR A C 1
ATOM 2854 O O . THR A 1 375 ? -19.052 2.280 38.026 1.00 97.12 375 THR A O 1
ATOM 2857 N N . SER A 1 376 ? -18.728 0.660 36.493 1.00 97.19 376 SER A N 1
ATOM 2858 C CA . SER A 1 376 ? -17.736 -0.115 37.245 1.00 97.19 376 SER A CA 1
ATOM 2859 C C . SER A 1 376 ? -16.509 -0.406 36.382 1.00 97.19 376 SER A C 1
ATOM 2861 O O . SER A 1 376 ? -16.637 -0.665 35.187 1.00 97.19 376 SER A O 1
ATOM 2863 N N . SER A 1 377 ? -15.314 -0.362 36.970 1.00 96.25 377 SER A N 1
ATOM 2864 C CA . SER A 1 377 ? -14.063 -0.784 36.318 1.00 96.25 377 SER A CA 1
ATOM 2865 C C . SER A 1 377 ? -13.765 -2.275 36.508 1.00 96.25 377 SER A C 1
ATOM 2867 O O . SER A 1 377 ? -12.836 -2.799 35.900 1.00 96.25 377 SER A O 1
ATOM 2869 N N . ILE A 1 378 ? -14.551 -2.960 37.340 1.00 96.12 378 ILE A N 1
ATOM 2870 C CA . ILE A 1 378 ? -14.451 -4.396 37.611 1.00 96.12 378 ILE A CA 1
ATOM 2871 C C . ILE A 1 378 ? -15.795 -5.072 37.325 1.00 96.12 378 ILE A C 1
ATOM 2873 O O . ILE A 1 378 ? -16.795 -4.412 37.053 1.00 96.12 378 ILE A O 1
ATOM 2877 N N . ASN A 1 379 ? -15.830 -6.399 37.392 1.00 96.75 379 ASN A N 1
ATOM 2878 C CA . ASN A 1 379 ? -16.997 -7.216 37.066 1.00 96.75 379 ASN A CA 1
ATOM 2879 C C . ASN A 1 379 ? -18.014 -7.362 38.220 1.00 96.75 379 ASN A C 1
ATOM 2881 O O . ASN A 1 379 ? -18.671 -8.390 38.356 1.00 96.75 379 ASN A O 1
ATOM 2885 N N . SER A 1 380 ? -18.113 -6.347 39.079 1.00 97.38 380 SER A N 1
ATOM 2886 C CA . SER A 1 380 ? -19.104 -6.273 40.155 1.00 97.38 380 SER A CA 1
ATOM 2887 C C . SER A 1 380 ? -19.461 -4.826 40.488 1.00 97.38 380 SER A C 1
ATOM 2889 O O . SER A 1 380 ? -18.701 -3.895 40.189 1.00 97.38 380 SER A O 1
ATOM 2891 N N . TYR A 1 381 ? -20.638 -4.624 41.082 1.00 98.00 381 TYR A N 1
ATOM 2892 C CA . TYR A 1 381 ? -21.099 -3.316 41.539 1.00 98.00 381 TYR A CA 1
ATOM 2893 C C . TYR A 1 381 ? -22.109 -3.433 42.689 1.00 98.00 381 TYR A C 1
ATOM 2895 O O . TYR A 1 381 ? -22.964 -4.316 42.677 1.00 98.00 381 TYR A O 1
ATOM 2903 N N . ILE A 1 382 ? -22.037 -2.519 43.662 1.00 97.69 382 ILE A N 1
ATOM 2904 C CA . ILE A 1 382 ? -23.035 -2.395 44.733 1.00 97.69 382 ILE A CA 1
ATOM 2905 C C . ILE A 1 382 ? -24.005 -1.279 44.350 1.00 97.69 382 ILE A C 1
ATOM 2907 O O . ILE A 1 382 ? -23.624 -0.111 44.285 1.00 97.69 382 ILE A O 1
ATOM 2911 N N . LEU A 1 383 ? -25.258 -1.643 44.094 1.00 97.31 383 LEU A N 1
ATOM 2912 C CA . LEU A 1 383 ? -26.363 -0.698 43.975 1.00 97.31 383 LEU A CA 1
ATOM 2913 C C . LEU A 1 383 ? -26.781 -0.282 45.385 1.00 97.31 383 LEU A C 1
ATOM 2915 O O . LEU A 1 383 ? -27.100 -1.161 46.178 1.00 97.31 383 LEU A O 1
ATOM 2919 N N . SER A 1 384 ? -26.798 1.019 45.677 1.00 95.94 384 SER A N 1
ATOM 2920 C CA . SER A 1 384 ? -27.110 1.569 47.005 1.00 95.94 384 SER A CA 1
ATOM 2921 C C . SER A 1 384 ? -28.225 2.607 46.961 1.00 95.94 384 SER A C 1
ATOM 2923 O O . SER A 1 384 ? -28.488 3.207 45.920 1.00 95.94 384 SER A O 1
ATOM 2925 N N . GLY A 1 385 ? -28.858 2.853 48.111 1.00 94.38 385 GLY A N 1
ATOM 2926 C CA . GLY A 1 385 ? -29.957 3.820 48.233 1.00 94.38 385 GLY A CA 1
ATOM 2927 C C . GLY A 1 385 ? -31.283 3.305 47.664 1.00 94.38 385 GLY A C 1
ATOM 2928 O O . GLY A 1 385 ? -32.116 4.088 47.208 1.00 94.38 385 GLY A O 1
ATOM 2929 N N . LEU A 1 386 ? -31.464 1.985 47.660 1.00 96.00 386 LEU A N 1
ATOM 2930 C CA . LEU A 1 386 ? -32.670 1.317 47.190 1.00 96.00 386 LEU A CA 1
ATOM 2931 C C . LEU A 1 386 ? -33.797 1.411 48.229 1.00 96.00 386 LEU A C 1
ATOM 2933 O O . LEU A 1 386 ? -33.568 1.626 49.417 1.00 96.00 386 LEU A O 1
ATOM 2937 N N . THR A 1 387 ? -35.037 1.244 47.773 1.00 94.75 387 THR A N 1
ATOM 2938 C CA . THR A 1 387 ? -36.224 1.197 48.637 1.00 94.75 387 THR A CA 1
ATOM 2939 C C . THR A 1 387 ? -36.490 -0.244 49.063 1.00 94.75 387 THR A C 1
ATOM 2941 O O . THR A 1 387 ? -36.536 -1.127 48.208 1.00 94.75 387 THR A O 1
ATOM 2944 N N . GLY A 1 388 ? -36.698 -0.494 50.359 1.00 94.00 388 GLY A N 1
ATOM 2945 C CA . GLY A 1 388 ? -36.999 -1.827 50.897 1.00 94.00 388 GLY A CA 1
ATOM 2946 C C . GLY A 1 388 ? -38.302 -2.427 50.353 1.00 94.00 388 GLY A C 1
ATOM 2947 O O . GLY A 1 388 ? -39.258 -1.710 50.056 1.00 94.00 388 GLY A O 1
ATOM 2948 N N . GLY A 1 389 ? -38.352 -3.755 50.207 1.00 93.31 389 GLY A N 1
ATOM 2949 C CA . GLY A 1 389 ? -39.512 -4.484 49.675 1.00 93.31 389 GLY A CA 1
ATOM 2950 C C . GLY A 1 389 ? -39.859 -4.185 48.209 1.00 93.31 389 GLY A C 1
ATOM 2951 O O . GLY A 1 389 ? -40.985 -4.445 47.787 1.00 93.31 389 GLY A O 1
ATOM 2952 N N . THR A 1 390 ? -38.929 -3.621 47.436 1.00 96.12 390 THR A N 1
ATOM 2953 C CA . THR A 1 390 ? -39.155 -3.157 46.059 1.00 96.12 390 THR A CA 1
ATOM 2954 C C . THR A 1 390 ? -38.409 -4.042 45.066 1.00 96.12 390 THR A 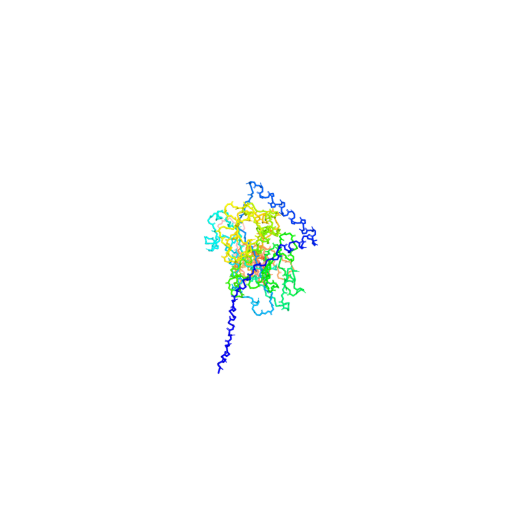C 1
ATOM 2956 O O . THR A 1 390 ? -37.258 -4.418 45.288 1.00 96.12 390 THR A O 1
ATOM 2959 N N . THR A 1 391 ? -39.063 -4.386 43.954 1.00 97.69 391 THR A N 1
ATOM 2960 C CA . THR A 1 391 ? -38.428 -5.148 42.868 1.00 97.69 391 THR A CA 1
ATOM 2961 C C . THR A 1 391 ? -37.787 -4.198 41.868 1.00 97.69 391 THR A C 1
ATOM 2963 O O . THR A 1 391 ? -38.453 -3.305 41.344 1.00 97.69 391 THR A O 1
ATOM 2966 N N . TYR A 1 392 ? -36.508 -4.419 41.588 1.00 98.06 392 TYR A N 1
ATOM 2967 C CA . TYR A 1 392 ? -35.729 -3.685 40.603 1.00 98.06 392 TYR A CA 1
ATOM 2968 C C . TYR A 1 392 ? -35.427 -4.576 39.400 1.00 98.06 392 TYR A C 1
ATOM 2970 O O . TYR A 1 392 ? -35.244 -5.785 39.544 1.00 98.06 392 TYR A O 1
ATOM 2978 N N . GLU A 1 393 ? -35.341 -3.963 38.223 1.00 97.94 393 GLU A N 1
ATOM 2979 C CA . GLU A 1 393 ? -34.690 -4.556 37.059 1.00 97.94 393 GLU A CA 1
ATOM 2980 C C . GLU A 1 393 ? -33.383 -3.824 36.758 1.00 97.94 393 GLU A C 1
ATOM 2982 O O . GLU A 1 393 ? -33.278 -2.607 36.940 1.00 97.94 393 GLU A O 1
ATOM 2987 N N . PHE A 1 394 ? -32.381 -4.562 36.291 1.00 98.06 394 PHE A N 1
ATOM 2988 C CA . PHE A 1 394 ? -31.078 -4.017 35.939 1.00 98.06 394 PHE A CA 1
ATOM 2989 C C . PHE A 1 394 ? -30.493 -4.701 34.706 1.00 98.06 394 PHE A C 1
ATOM 2991 O O . PHE A 1 394 ? -30.837 -5.832 34.380 1.00 98.06 394 PHE A O 1
ATOM 2998 N N . GLY A 1 395 ? -29.597 -4.008 34.012 1.00 97.38 395 GLY A N 1
ATOM 2999 C CA . GLY A 1 395 ? -28.839 -4.551 32.890 1.00 97.38 395 GLY A CA 1
ATOM 3000 C C . GLY A 1 395 ? -27.437 -3.966 32.851 1.00 97.38 395 GLY A C 1
ATOM 3001 O O . GLY A 1 395 ? -27.189 -2.887 33.393 1.00 97.38 395 GLY A O 1
ATOM 3002 N N . ILE A 1 396 ? -26.520 -4.682 32.208 1.00 98.12 396 ILE A N 1
ATOM 3003 C CA . ILE A 1 396 ? -25.107 -4.311 32.128 1.00 98.12 396 ILE A CA 1
ATOM 3004 C C . ILE A 1 396 ? -24.689 -4.237 30.660 1.00 98.12 396 ILE A C 1
ATOM 3006 O O . ILE A 1 396 ? -25.107 -5.051 29.838 1.00 98.12 396 ILE A O 1
ATOM 3010 N N . GLN A 1 397 ? -23.871 -3.248 30.327 1.00 97.31 397 GLN A N 1
ATOM 3011 C CA . GLN A 1 397 ? -23.272 -3.052 29.013 1.00 97.31 397 GLN A CA 1
ATOM 3012 C C . GLN A 1 397 ? -21.753 -2.974 29.178 1.00 97.31 397 GLN A C 1
ATOM 3014 O O . GLN A 1 397 ? -21.239 -2.141 29.920 1.00 97.31 397 GLN A O 1
ATOM 3019 N N . THR A 1 398 ? -21.021 -3.839 28.484 1.00 97.31 398 THR A N 1
ATOM 3020 C CA . THR A 1 398 ? -19.554 -3.819 28.439 1.00 97.31 398 THR A CA 1
ATOM 3021 C C . THR A 1 398 ? -19.060 -2.661 27.574 1.00 97.31 398 THR A C 1
ATOM 3023 O O . THR A 1 398 ? -19.611 -2.431 26.491 1.00 97.31 398 THR A O 1
ATOM 3026 N N . SER A 1 399 ? -18.003 -1.986 28.025 1.00 95.38 399 SER A N 1
ATOM 3027 C CA . SER A 1 399 ? -17.253 -0.979 27.276 1.00 95.38 399 SER A CA 1
ATOM 3028 C C . SER A 1 399 ? -15.850 -1.493 26.957 1.00 95.38 399 SER A C 1
ATOM 3030 O O . SER A 1 399 ? -15.090 -1.840 27.862 1.00 95.38 399 SER A O 1
ATOM 3032 N N . CYS A 1 400 ? -15.507 -1.549 25.672 1.00 91.88 400 CYS A N 1
ATOM 3033 C CA . CYS A 1 400 ? -14.206 -1.979 25.165 1.00 91.88 400 CYS A CA 1
ATOM 3034 C C . CYS A 1 400 ? -13.582 -0.875 24.299 1.00 91.88 400 CYS A C 1
ATOM 3036 O O . CYS A 1 400 ? -14.252 0.072 23.890 1.00 91.88 400 CYS A O 1
ATOM 3038 N N . THR A 1 401 ? -12.312 -1.031 23.916 1.00 86.19 401 THR A N 1
ATOM 3039 C CA . THR A 1 401 ? -11.668 -0.127 22.941 1.00 86.19 401 THR A CA 1
ATOM 3040 C C . THR A 1 401 ? -12.380 -0.123 21.579 1.00 86.19 401 THR A C 1
ATOM 3042 O O . THR A 1 401 ? -12.378 0.893 20.893 1.00 86.19 401 THR A O 1
ATOM 3045 N N . SER A 1 402 ? -13.030 -1.232 21.200 1.00 82.31 402 SER A N 1
ATOM 3046 C CA . SER A 1 402 ? -13.848 -1.351 19.982 1.00 82.31 402 SER A CA 1
ATOM 3047 C C . SER A 1 402 ? -15.237 -0.703 20.084 1.00 82.31 402 SER A C 1
ATOM 3049 O O . SER A 1 402 ? -15.975 -0.698 19.102 1.00 82.31 402 SER A O 1
ATOM 3051 N N . GLY A 1 403 ? -15.600 -0.146 21.242 1.00 87.81 403 GLY A N 1
ATOM 3052 C CA . GLY A 1 403 ? -16.891 0.487 21.496 1.00 87.81 403 GLY A CA 1
ATOM 3053 C C . GLY A 1 403 ? -17.717 -0.235 22.559 1.00 87.81 403 GLY A C 1
ATOM 3054 O O . GLY A 1 403 ? -17.203 -1.017 23.362 1.00 87.81 403 GLY A O 1
ATOM 3055 N N . LEU A 1 404 ? -19.018 0.057 22.577 1.00 92.69 404 LEU A N 1
ATOM 3056 C CA . LEU A 1 404 ? -19.964 -0.509 23.537 1.00 92.69 404 LEU A CA 1
ATOM 3057 C C . LEU A 1 404 ? -20.623 -1.773 22.978 1.00 92.69 404 LEU A C 1
ATOM 3059 O O . LEU A 1 404 ? -21.010 -1.823 21.811 1.00 92.69 404 LEU A O 1
ATOM 3063 N N . SER A 1 405 ? -20.811 -2.770 23.838 1.00 94.56 405 SER A N 1
ATOM 3064 C CA . SER A 1 405 ? -21.690 -3.913 23.550 1.00 94.56 405 SER A CA 1
ATOM 3065 C C . SER A 1 405 ? -23.175 -3.503 23.561 1.00 94.56 405 SER A C 1
ATOM 3067 O O . SER A 1 405 ? -23.526 -2.380 23.930 1.00 94.56 405 SER A O 1
ATOM 3069 N N . ALA A 1 406 ? -24.084 -4.401 23.175 1.00 94.88 406 ALA A N 1
ATOM 3070 C CA . ALA A 1 406 ? -25.501 -4.224 23.496 1.00 94.88 406 ALA A CA 1
ATOM 3071 C C . ALA A 1 406 ? -25.731 -4.340 25.018 1.00 94.88 406 ALA A C 1
ATOM 3073 O O . ALA A 1 406 ? -24.932 -4.938 25.736 1.00 94.88 406 ALA A O 1
ATOM 3074 N N . TRP A 1 407 ? -26.833 -3.778 25.522 1.00 96.31 407 TRP A N 1
ATOM 3075 C CA . TRP A 1 407 ? -27.253 -4.044 26.900 1.00 96.31 407 TRP A CA 1
ATOM 3076 C C . TRP A 1 407 ? -27.601 -5.524 27.063 1.00 96.31 407 TRP A C 1
ATOM 3078 O O . TRP A 1 407 ? -28.286 -6.090 26.208 1.00 96.31 407 TRP A O 1
ATOM 3088 N N . SER A 1 408 ? -27.189 -6.123 28.179 1.00 96.50 408 SER A N 1
ATOM 3089 C CA . SER A 1 408 ? -27.623 -7.466 28.550 1.00 96.50 408 SER A CA 1
ATOM 3090 C C . SER A 1 408 ? -29.153 -7.547 28.656 1.00 96.50 408 SER A C 1
ATOM 3092 O O . SER A 1 408 ? -29.814 -6.530 28.917 1.00 96.50 408 SER A O 1
ATOM 3094 N N . PRO A 1 409 ? -29.738 -8.754 28.548 1.00 95.25 409 PRO A N 1
ATOM 3095 C CA . PRO A 1 409 ? -31.088 -8.991 29.044 1.00 95.25 409 PRO A CA 1
ATOM 3096 C C . PRO A 1 409 ? -31.228 -8.472 30.483 1.00 95.25 409 PRO A C 1
ATOM 3098 O O . PRO A 1 409 ? -30.295 -8.620 31.281 1.00 95.25 409 PRO A O 1
ATOM 3101 N N . SER A 1 410 ? -32.366 -7.842 30.794 1.00 94.56 410 SER A N 1
ATOM 3102 C CA . SER A 1 410 ? -32.646 -7.373 32.154 1.00 94.56 410 SER A CA 1
ATOM 3103 C C . SER A 1 410 ? -32.694 -8.558 33.121 1.00 94.56 410 SER A C 1
ATOM 3105 O O . SER A 1 410 ? -33.278 -9.595 32.807 1.00 94.56 410 SER A O 1
ATOM 3107 N N . GLN A 1 411 ? -32.095 -8.380 34.294 1.00 96.69 411 GLN A N 1
ATOM 3108 C CA . GLN A 1 411 ? -32.207 -9.263 35.452 1.00 96.69 411 GLN A CA 1
ATOM 3109 C C . GLN A 1 411 ? -32.986 -8.554 36.556 1.00 96.69 411 GLN A C 1
ATOM 3111 O O . GLN A 1 411 ? -33.061 -7.323 36.577 1.00 96.69 411 GLN A O 1
ATOM 3116 N N . ASN A 1 412 ? -33.554 -9.325 37.481 1.00 97.38 412 ASN A N 1
ATOM 3117 C CA . ASN A 1 412 ? -34.470 -8.811 38.490 1.00 97.38 412 ASN A CA 1
ATOM 3118 C C . ASN A 1 412 ? -34.001 -9.233 39.883 1.00 97.38 412 ASN A C 1
ATOM 3120 O O . ASN A 1 412 ? -33.591 -10.376 40.075 1.00 97.38 412 ASN A O 1
ATOM 3124 N N . PHE A 1 413 ? -34.148 -8.352 40.868 1.00 96.94 413 PHE A N 1
ATOM 3125 C CA . PHE A 1 413 ? -34.016 -8.700 42.284 1.00 96.94 413 PHE A CA 1
ATOM 3126 C C . PHE A 1 413 ? -35.020 -7.901 43.120 1.00 96.94 413 PHE A C 1
ATOM 3128 O O . PHE A 1 413 ? -35.494 -6.845 42.696 1.00 96.94 413 PHE A O 1
ATOM 3135 N N . THR A 1 414 ? -35.340 -8.391 44.316 1.00 97.19 414 THR A N 1
ATOM 3136 C CA . THR A 1 414 ? -36.259 -7.725 45.249 1.00 97.19 414 THR A CA 1
ATOM 3137 C C . THR A 1 414 ? -35.528 -7.441 46.552 1.00 97.19 414 THR A C 1
ATOM 3139 O O . THR A 1 414 ? -34.967 -8.360 47.150 1.00 97.19 414 THR A O 1
ATOM 3142 N N . THR A 1 415 ? -35.521 -6.180 46.989 1.00 96.31 415 THR A N 1
ATOM 3143 C CA . THR A 1 415 ? -34.939 -5.793 48.281 1.00 96.31 415 THR A CA 1
ATOM 3144 C C . THR A 1 415 ? -35.719 -6.402 49.437 1.00 96.31 415 THR A C 1
ATOM 3146 O O . THR A 1 415 ? -36.937 -6.596 49.361 1.00 96.31 415 THR A O 1
ATOM 3149 N N . THR A 1 416 ? -35.032 -6.708 50.536 1.00 92.44 416 THR A N 1
ATOM 3150 C CA . THR A 1 416 ? -35.716 -7.212 51.730 1.00 92.44 416 THR A CA 1
ATOM 3151 C C . THR A 1 416 ? -36.632 -6.128 52.293 1.00 92.44 416 THR A C 1
ATOM 3153 O O . THR A 1 416 ? -36.317 -4.940 52.226 1.00 92.44 416 THR A O 1
ATOM 3156 N N . SER A 1 417 ? -37.787 -6.513 52.833 1.00 83.75 417 SER A N 1
ATOM 3157 C CA . SER A 1 417 ? -38.668 -5.554 53.503 1.00 83.75 417 SER A CA 1
ATOM 3158 C C . SER A 1 417 ? -38.004 -4.998 54.768 1.00 83.75 417 SER A C 1
ATOM 3160 O O . SER A 1 417 ? -37.261 -5.737 55.422 1.00 83.75 417 SER A O 1
ATOM 3162 N N . PRO A 1 418 ? -38.305 -3.743 55.151 1.00 68.12 418 PRO A N 1
ATOM 3163 C CA . PRO A 1 418 ? -37.882 -3.204 56.435 1.00 68.12 418 PRO A CA 1
ATOM 3164 C C . PRO A 1 418 ? -38.339 -4.134 57.558 1.00 68.12 418 PRO A C 1
ATOM 3166 O O . PRO A 1 418 ? -39.476 -4.624 57.536 1.00 68.12 418 PRO A O 1
ATOM 3169 N N . ALA A 1 419 ? -37.472 -4.382 58.542 1.00 64.75 419 ALA A N 1
ATOM 3170 C CA . ALA A 1 419 ? -37.872 -5.146 59.717 1.00 64.75 419 ALA A CA 1
ATOM 3171 C C . ALA A 1 419 ? -39.112 -4.479 60.349 1.00 64.75 419 ALA A C 1
ATOM 3173 O O . ALA A 1 419 ? -39.111 -3.257 60.533 1.00 64.75 419 ALA A O 1
ATOM 3174 N N . PRO A 1 420 ? -40.182 -5.233 60.672 1.00 63.16 420 PRO A N 1
ATOM 3175 C CA . PRO A 1 420 ? -41.366 -4.647 61.277 1.00 63.16 420 PRO A CA 1
ATOM 3176 C C . PRO A 1 420 ? -40.970 -3.965 62.586 1.00 63.16 420 PRO A C 1
ATOM 3178 O O . PRO A 1 420 ? -40.458 -4.593 63.512 1.00 63.16 420 PRO A O 1
ATOM 3181 N N . ILE A 1 421 ? -41.195 -2.655 62.649 1.00 58.94 421 ILE A N 1
ATOM 3182 C CA . ILE A 1 421 ? -40.979 -1.856 63.853 1.00 58.94 421 ILE A CA 1
ATOM 3183 C C . ILE A 1 421 ? -41.865 -2.426 64.966 1.00 58.94 421 ILE A C 1
ATOM 3185 O O . ILE A 1 421 ? -43.090 -2.452 64.834 1.00 58.94 421 ILE A O 1
ATOM 3189 N N . CYS A 1 422 ? -41.266 -2.876 66.073 1.00 57.34 422 CYS A N 1
ATOM 3190 C CA . CYS A 1 422 ? -42.013 -3.213 67.284 1.00 57.34 422 CYS A CA 1
ATOM 3191 C C . CYS A 1 422 ? -42.742 -1.956 67.769 1.00 57.34 422 CYS A C 1
ATOM 3193 O O . CYS A 1 422 ? -42.121 -1.043 68.312 1.00 57.34 422 CYS A O 1
ATOM 3195 N N . ALA A 1 423 ? -44.057 -1.889 67.565 1.00 64.31 423 ALA A N 1
ATOM 3196 C CA . ALA A 1 423 ? -44.840 -0.765 68.055 1.00 64.31 423 ALA A CA 1
ATOM 3197 C C . ALA A 1 423 ? -44.814 -0.730 69.592 1.00 64.31 423 ALA A C 1
ATOM 3199 O O . ALA A 1 423 ? -44.962 -1.761 70.252 1.00 64.31 423 ALA A O 1
ATOM 3200 N N . ILE A 1 424 ? -44.624 0.470 70.150 1.00 67.44 424 ILE A N 1
ATOM 3201 C CA . ILE A 1 424 ? -44.593 0.705 71.597 1.00 67.44 424 ILE A CA 1
ATOM 3202 C C . ILE A 1 424 ? -45.952 0.285 72.189 1.00 67.44 424 ILE A C 1
ATOM 3204 O O . ILE A 1 424 ? -46.974 0.837 71.771 1.00 67.44 424 ILE A O 1
ATOM 3208 N N . PRO A 1 425 ? -45.997 -0.661 73.149 1.00 70.69 425 PRO A N 1
ATOM 3209 C CA . PRO A 1 425 ? -47.238 -1.027 73.821 1.00 70.69 425 PRO A CA 1
ATOM 3210 C C . PRO A 1 425 ? -47.789 0.161 74.612 1.00 70.69 425 PRO A C 1
ATOM 3212 O O . PRO A 1 425 ? -47.066 0.791 75.386 1.00 70.69 425 PRO A O 1
ATOM 3215 N N . VAL A 1 426 ? -49.078 0.451 74.460 1.00 78.56 426 VAL A N 1
ATOM 3216 C CA . VAL A 1 426 ? -49.775 1.441 75.284 1.00 78.56 426 VAL A CA 1
ATOM 3217 C C . VAL A 1 426 ? -50.298 0.727 76.526 1.00 78.56 426 VAL A C 1
ATOM 3219 O O . VAL A 1 426 ? -51.189 -0.121 76.439 1.00 78.56 426 VAL A O 1
ATOM 3222 N N . VAL A 1 427 ? -49.719 1.054 77.684 1.00 76.25 427 VAL A N 1
ATOM 3223 C CA . VAL A 1 427 ? -50.144 0.514 78.983 1.00 76.25 427 VAL A CA 1
ATOM 3224 C C . VAL A 1 427 ? -51.533 1.055 79.323 1.00 76.25 427 VAL A C 1
ATOM 3226 O O . VAL A 1 427 ? -51.755 2.266 79.323 1.00 76.25 427 VAL A O 1
ATOM 3229 N N . LEU A 1 428 ? -52.468 0.154 79.611 1.00 79.88 428 LEU A N 1
ATOM 3230 C CA . LEU A 1 428 ? -53.809 0.473 80.093 1.00 79.88 428 LEU A CA 1
ATOM 3231 C C . LEU A 1 428 ? -53.806 0.564 81.630 1.00 79.88 428 LEU A C 1
ATOM 3233 O O . LEU A 1 428 ? -52.900 0.027 82.275 1.00 79.88 428 LEU A O 1
ATOM 3237 N N . PRO A 1 429 ? -54.809 1.220 82.247 1.00 83.12 429 PRO A N 1
ATOM 3238 C CA . PRO A 1 429 ? -54.939 1.243 83.701 1.00 83.12 429 PRO A CA 1
ATOM 3239 C C . PRO A 1 429 ? -54.907 -0.172 84.294 1.00 83.12 429 PRO A C 1
ATOM 3241 O O . PRO A 1 429 ? -55.572 -1.075 83.782 1.00 83.12 429 PRO A O 1
ATOM 3244 N N . ALA A 1 430 ? -54.143 -0.356 85.373 1.00 82.31 430 ALA A N 1
ATOM 3245 C CA . ALA A 1 430 ? -54.056 -1.635 86.068 1.00 82.31 430 ALA A CA 1
ATOM 3246 C C . ALA A 1 430 ? -55.429 -2.059 86.617 1.00 82.31 430 ALA A C 1
ATOM 3248 O O . ALA A 1 430 ? -56.216 -1.232 87.080 1.00 82.31 430 ALA A O 1
ATOM 3249 N N . GLN A 1 431 ? -55.711 -3.356 86.562 1.00 86.31 431 GLN A N 1
ATOM 3250 C CA . GLN A 1 431 ? -56.981 -3.962 86.974 1.00 86.31 431 GLN A CA 1
ATOM 3251 C C . GLN A 1 431 ? -56.737 -4.943 88.131 1.00 86.31 431 GLN A C 1
ATOM 3253 O O . GLN A 1 431 ? -55.598 -5.343 88.370 1.00 86.31 431 GLN A O 1
ATOM 3258 N N . ASN A 1 432 ? -57.795 -5.361 88.836 1.00 84.56 432 ASN A N 1
ATOM 3259 C CA . ASN A 1 432 ? -57.730 -6.364 89.915 1.00 84.56 432 ASN A CA 1
ATOM 3260 C C . ASN A 1 432 ? -56.636 -6.085 90.965 1.00 84.56 432 ASN A C 1
ATOM 3262 O O . ASN A 1 432 ? -55.869 -6.973 91.332 1.00 84.56 432 ASN A O 1
ATOM 3266 N N . ILE A 1 433 ? -56.538 -4.833 91.417 1.00 86.94 433 ILE A N 1
ATOM 3267 C CA . ILE A 1 433 ? -55.548 -4.422 92.416 1.00 86.94 433 ILE A CA 1
ATOM 3268 C C . ILE A 1 433 ? -55.976 -4.948 93.792 1.00 86.94 433 ILE A C 1
ATOM 3270 O O . ILE A 1 433 ? -57.086 -4.685 94.252 1.00 86.94 433 ILE A O 1
ATOM 3274 N N . THR A 1 434 ? -55.077 -5.671 94.448 1.00 89.19 434 THR A N 1
ATOM 3275 C CA . THR A 1 434 ? -55.198 -6.157 95.830 1.00 89.19 434 THR A CA 1
ATOM 3276 C C . THR A 1 434 ? -54.021 -5.636 96.658 1.00 89.19 434 THR A C 1
ATOM 3278 O O . THR A 1 434 ? -53.164 -4.922 96.141 1.00 89.19 434 THR A O 1
ATOM 3281 N N . GLU A 1 435 ? -53.942 -6.019 97.935 1.00 84.81 435 GLU A N 1
ATOM 3282 C CA . GLU A 1 435 ? -52.807 -5.677 98.804 1.00 84.81 435 GLU A CA 1
ATOM 3283 C C . GLU A 1 435 ? -51.443 -6.136 98.254 1.00 84.81 435 GLU A C 1
ATOM 3285 O O . GLU A 1 435 ? -50.447 -5.458 98.482 1.00 84.81 435 GLU A O 1
ATOM 3290 N N . ASN A 1 436 ? -51.399 -7.237 97.488 1.00 85.69 436 ASN A N 1
ATOM 3291 C CA . ASN A 1 436 ? -50.150 -7.880 97.056 1.00 85.69 436 ASN A CA 1
ATOM 3292 C C . ASN A 1 436 ? -50.091 -8.195 95.549 1.00 85.69 436 ASN A C 1
ATOM 3294 O O . ASN A 1 436 ? -49.174 -8.880 95.098 1.00 85.69 436 ASN A O 1
ATOM 3298 N N . SER A 1 437 ? -51.060 -7.743 94.747 1.00 86.19 437 SER A N 1
ATOM 3299 C CA . SER A 1 437 ? -51.062 -7.997 93.299 1.00 86.19 437 SER A CA 1
ATOM 3300 C C . SER A 1 437 ? -51.825 -6.938 92.507 1.00 86.19 437 SER A C 1
ATOM 3302 O O . SER A 1 437 ? -52.722 -6.281 93.030 1.00 86.19 437 SER A O 1
ATOM 3304 N N . ALA A 1 438 ? -51.465 -6.783 91.234 1.00 86.44 438 ALA A N 1
ATOM 3305 C CA . ALA A 1 438 ? -52.192 -5.988 90.252 1.00 86.44 438 ALA A CA 1
ATOM 3306 C C . ALA A 1 438 ? -52.020 -6.621 88.864 1.00 86.44 438 ALA A C 1
ATOM 3308 O O . ALA A 1 438 ? -50.931 -7.094 88.531 1.00 86.44 438 ALA A O 1
ATOM 3309 N N . ASN A 1 439 ? -53.065 -6.590 88.038 1.00 86.81 439 ASN A N 1
ATOM 3310 C CA . ASN A 1 439 ? -52.992 -7.024 86.646 1.00 86.81 439 ASN A CA 1
ATOM 3311 C C . ASN A 1 439 ? -52.617 -5.842 85.748 1.00 86.81 439 ASN A C 1
ATOM 3313 O O . ASN A 1 439 ? -53.370 -4.872 85.641 1.00 86.81 439 ASN A O 1
ATOM 3317 N N . ILE A 1 440 ? -51.471 -5.946 85.072 1.00 85.38 440 ILE A N 1
ATOM 3318 C CA . ILE A 1 440 ? -51.027 -4.974 84.069 1.00 85.38 440 ILE A CA 1
ATOM 3319 C C . ILE A 1 440 ? -51.503 -5.436 82.694 1.00 85.38 440 ILE A C 1
ATOM 3321 O O . ILE A 1 440 ? -51.216 -6.558 82.283 1.00 85.38 440 ILE A O 1
ATOM 3325 N N . ILE A 1 441 ? -52.229 -4.568 81.991 1.00 82.00 441 ILE A N 1
ATOM 3326 C CA . ILE A 1 441 ? -52.781 -4.840 80.661 1.00 82.00 441 ILE A CA 1
ATOM 3327 C C . ILE A 1 441 ? -52.235 -3.780 79.701 1.00 82.00 441 ILE A C 1
ATOM 3329 O O . ILE A 1 441 ? -52.122 -2.612 80.063 1.00 82.00 441 ILE A O 1
ATOM 3333 N N . TRP A 1 442 ? -51.892 -4.164 78.477 1.00 82.56 442 TRP A N 1
ATOM 3334 C CA . TRP A 1 442 ? -51.506 -3.253 77.397 1.00 82.56 442 TRP A CA 1
ATOM 3335 C C . TRP A 1 442 ? -52.217 -3.657 76.107 1.00 82.56 442 TRP A C 1
ATOM 3337 O O . TRP A 1 442 ? -52.686 -4.791 75.982 1.00 82.56 442 TRP A O 1
ATOM 3347 N N . ASN A 1 443 ? -52.324 -2.739 75.146 1.00 75.88 443 ASN A N 1
ATOM 3348 C CA . ASN A 1 443 ? -52.831 -3.102 73.826 1.00 75.88 443 ASN A CA 1
ATOM 3349 C C . ASN A 1 443 ? -51.797 -3.943 73.053 1.00 75.88 443 ASN A C 1
ATOM 3351 O O . ASN A 1 443 ? -50.599 -3.663 73.055 1.00 75.88 443 ASN A O 1
ATOM 3355 N N . VAL A 1 444 ? -52.268 -4.977 72.361 1.00 63.97 444 VAL A N 1
ATOM 3356 C CA . VAL A 1 444 ? -51.494 -5.643 71.310 1.00 63.97 444 VAL A CA 1
ATOM 3357 C C . VAL A 1 444 ? -51.647 -4.812 70.043 1.00 63.97 444 VAL A C 1
ATOM 3359 O O . VAL A 1 444 ? -52.754 -4.643 69.536 1.00 63.97 444 VAL A O 1
ATOM 3362 N N . SER A 1 445 ? -50.551 -4.251 69.536 1.00 57.31 445 SER A N 1
ATOM 3363 C CA . SER A 1 445 ? -50.533 -3.782 68.153 1.00 57.31 445 SER A CA 1
ATOM 3364 C C . SER A 1 445 ? -50.618 -5.017 67.251 1.00 57.31 445 SER A C 1
ATOM 3366 O O . SER A 1 445 ? -49.959 -6.025 67.507 1.00 57.31 445 SER A O 1
ATOM 3368 N N . ASN A 1 446 ? -51.476 -4.967 66.231 1.00 52.94 446 ASN A N 1
ATOM 3369 C CA . ASN A 1 446 ? -51.994 -6.130 65.493 1.00 52.94 446 ASN A CA 1
ATOM 3370 C C . ASN A 1 446 ? -50.965 -6.952 64.679 1.00 52.94 446 ASN A C 1
ATOM 3372 O O . ASN A 1 446 ? -51.379 -7.655 63.771 1.00 52.94 446 ASN A O 1
ATOM 3376 N N . ASN A 1 447 ? -49.660 -6.892 64.965 1.00 51.84 447 ASN A N 1
ATOM 3377 C CA . ASN A 1 447 ? -48.626 -7.646 64.244 1.00 51.84 447 ASN A CA 1
ATOM 3378 C C . ASN A 1 447 ? -47.397 -8.061 65.083 1.00 51.84 447 ASN A C 1
ATOM 3380 O O . ASN A 1 447 ? -46.405 -8.507 64.511 1.00 51.84 447 ASN A O 1
ATOM 3384 N N . SER A 1 448 ? -47.399 -7.945 66.418 1.00 53.44 448 SER A N 1
ATOM 3385 C CA . SER A 1 448 ? -46.230 -8.368 67.207 1.00 53.44 448 SER A CA 1
ATOM 3386 C C . SER A 1 448 ? -46.340 -9.823 67.683 1.00 53.44 448 SER A C 1
ATOM 3388 O O . SER A 1 448 ? -46.959 -10.098 68.707 1.00 53.44 448 SER A O 1
ATOM 3390 N N . THR A 1 449 ? -45.661 -10.754 67.012 1.00 54.06 449 THR A N 1
ATOM 3391 C CA . THR A 1 449 ? -45.350 -12.109 67.526 1.00 54.06 449 THR A CA 1
ATOM 3392 C C . THR A 1 449 ? -44.159 -12.103 68.505 1.00 54.06 449 THR A C 1
ATOM 3394 O O . THR A 1 449 ? -43.397 -13.064 68.577 1.00 54.06 449 THR A O 1
ATOM 33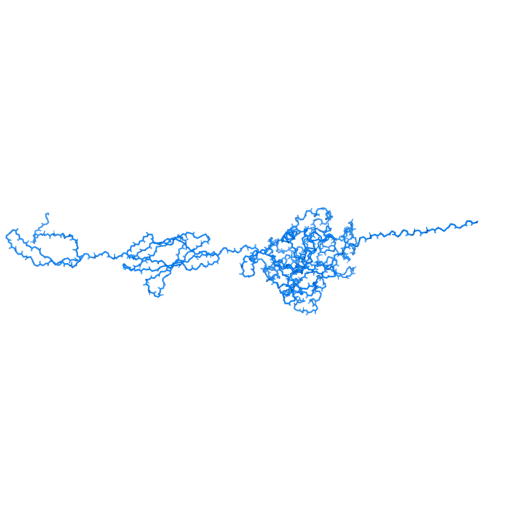97 N N . GLY A 1 450 ? -43.947 -10.997 69.227 1.00 63.12 450 GLY A N 1
ATOM 3398 C CA . GLY A 1 450 ? -42.778 -10.767 70.082 1.00 63.12 450 GLY A CA 1
ATOM 3399 C C . GLY A 1 450 ? -43.032 -11.019 71.572 1.00 63.12 450 GLY A C 1
ATOM 3400 O O . GLY A 1 450 ? -44.169 -11.040 72.036 1.00 63.12 450 GLY A O 1
ATOM 3401 N N . THR A 1 451 ? -41.955 -11.176 72.342 1.00 65.56 451 THR A N 1
ATOM 3402 C CA . THR A 1 451 ? -41.983 -11.223 73.814 1.00 65.56 451 THR A CA 1
ATOM 3403 C C . THR A 1 451 ? -41.953 -9.813 74.409 1.00 65.56 451 THR A C 1
ATOM 3405 O O . THR A 1 451 ? -41.144 -8.987 73.987 1.00 65.56 451 THR A O 1
ATOM 3408 N N . TYR A 1 452 ? -42.770 -9.545 75.431 1.00 73.38 452 TYR A N 1
ATOM 3409 C CA . TYR A 1 452 ? -42.770 -8.267 76.153 1.00 73.38 452 TYR A CA 1
ATOM 3410 C C . TYR A 1 452 ? -41.871 -8.319 77.394 1.00 73.38 452 TYR A C 1
ATOM 3412 O O . TYR A 1 452 ? -41.871 -9.301 78.133 1.00 73.38 452 TYR A O 1
ATOM 3420 N N . LEU A 1 453 ? -41.143 -7.231 77.654 1.00 74.81 453 LEU A N 1
ATOM 3421 C CA . LEU A 1 453 ? -40.370 -7.025 78.880 1.00 74.81 453 LEU A CA 1
ATOM 3422 C C . LEU A 1 453 ? -41.133 -6.063 79.797 1.00 74.81 453 LEU A C 1
ATOM 3424 O O . LEU A 1 453 ? -41.201 -4.864 79.528 1.00 74.81 453 LEU A O 1
ATOM 3428 N N . LEU A 1 454 ? -41.702 -6.587 80.884 1.00 77.88 454 LEU A N 1
ATOM 3429 C CA . LEU A 1 454 ? -42.372 -5.788 81.910 1.00 77.88 454 LEU A CA 1
ATOM 3430 C C . LEU A 1 454 ? -41.364 -5.374 82.991 1.00 77.88 454 LEU A C 1
ATOM 3432 O O . LEU A 1 454 ? -40.666 -6.215 83.552 1.00 77.88 454 LEU A O 1
ATOM 3436 N N . ARG A 1 455 ? -41.312 -4.079 83.316 1.00 79.88 455 ARG A N 1
ATOM 3437 C CA . ARG A 1 455 ? -40.586 -3.548 84.481 1.00 79.88 455 ARG A CA 1
ATOM 3438 C C . ARG A 1 455 ? -41.560 -2.763 85.355 1.00 79.88 455 ARG A C 1
ATOM 3440 O O . ARG A 1 455 ? -42.340 -1.972 84.833 1.00 79.88 455 ARG A O 1
ATOM 3447 N N . TYR A 1 456 ? -41.497 -2.955 86.669 1.00 80.88 456 TYR A N 1
ATOM 3448 C CA . TYR A 1 456 ? -42.293 -2.218 87.654 1.00 80.88 456 TYR A CA 1
ATOM 3449 C C . TYR A 1 456 ? -41.402 -1.752 88.812 1.00 80.88 456 TYR A C 1
ATOM 3451 O O . TYR A 1 456 ? -40.338 -2.316 89.054 1.00 80.88 456 TYR A O 1
ATOM 3459 N N . ARG A 1 457 ? -41.824 -0.694 89.511 1.00 79.38 457 ARG A N 1
ATOM 3460 C CA . ARG A 1 457 ? -41.158 -0.170 90.713 1.00 79.38 457 ARG A CA 1
ATOM 3461 C C . ARG A 1 457 ? -42.182 0.458 91.652 1.00 79.38 457 ARG A C 1
ATOM 3463 O O . ARG A 1 457 ? -43.234 0.900 91.193 1.00 79.38 457 ARG A O 1
ATOM 3470 N N . LEU A 1 458 ? -41.843 0.576 92.934 1.00 77.44 458 LEU A N 1
ATOM 3471 C CA . LEU A 1 458 ? -42.598 1.409 93.869 1.00 77.44 458 LEU A CA 1
ATOM 3472 C C . LEU A 1 458 ? -42.483 2.877 93.454 1.00 77.44 458 LEU A C 1
ATOM 3474 O O . LEU A 1 458 ? -41.388 3.382 93.191 1.00 77.44 458 LEU A O 1
ATOM 3478 N N . GLN A 1 459 ? -43.614 3.573 93.395 1.00 67.12 459 GLN A N 1
ATOM 3479 C CA . GLN A 1 459 ? -43.617 5.005 93.143 1.00 67.12 459 GLN A CA 1
ATOM 3480 C C . GLN A 1 459 ? -42.957 5.694 94.348 1.00 67.12 459 GLN A C 1
ATOM 3482 O O . GLN A 1 459 ? -43.501 5.672 95.446 1.00 67.12 459 GLN A O 1
ATOM 3487 N N . ASN A 1 460 ? -41.762 6.256 94.131 1.00 68.06 460 ASN A N 1
ATOM 3488 C CA . ASN A 1 460 ? -40.875 6.882 95.129 1.00 68.06 460 ASN A CA 1
ATOM 3489 C C . ASN A 1 460 ? -40.025 5.935 96.006 1.00 68.06 460 ASN A C 1
ATOM 3491 O O . ASN A 1 460 ? -39.454 6.381 96.997 1.00 68.06 460 ASN A O 1
ATOM 3495 N N . GLY A 1 461 ? -39.867 4.662 95.627 1.00 54.12 461 GLY A N 1
ATOM 3496 C CA . GLY A 1 461 ? -38.832 3.792 96.202 1.00 54.12 461 GLY A CA 1
ATOM 3497 C C . GLY A 1 461 ? -37.494 3.988 95.483 1.00 54.12 461 GLY A C 1
ATOM 3498 O O . GLY A 1 461 ? -37.434 3.851 94.261 1.00 54.12 461 GLY A O 1
ATOM 3499 N N . GLY A 1 462 ? -36.437 4.347 96.216 1.00 49.22 462 GLY A N 1
ATOM 3500 C CA . GLY A 1 462 ? -35.074 4.459 95.684 1.00 49.22 462 GLY A CA 1
ATOM 3501 C C . GLY A 1 462 ? -34.570 3.146 95.070 1.00 49.22 462 GLY A C 1
ATOM 3502 O O . GLY A 1 462 ? -35.031 2.070 95.441 1.00 49.22 462 GLY A O 1
ATOM 3503 N N . LEU A 1 463 ? -33.648 3.262 94.108 1.00 44.81 463 LEU A N 1
ATOM 3504 C CA . LEU A 1 463 ? -33.015 2.147 93.396 1.00 44.81 463 LEU A CA 1
ATOM 3505 C C . LEU A 1 463 ? -32.419 1.131 94.388 1.00 44.81 463 LEU A C 1
ATOM 3507 O O . LEU A 1 463 ? -31.546 1.498 95.174 1.00 44.81 463 LEU A O 1
ATOM 3511 N N . GLY A 1 464 ? -32.888 -0.115 94.324 1.00 43.97 464 GLY A N 1
ATOM 3512 C CA . GLY A 1 464 ? -32.252 -1.295 94.909 1.00 43.97 464 GLY A CA 1
ATOM 3513 C C . GLY A 1 464 ? -31.810 -2.225 93.798 1.00 43.97 464 GLY A C 1
ATOM 3514 O O . GLY A 1 464 ? -32.636 -2.424 92.875 1.00 43.97 464 GLY A O 1
#

Solvent-accessible surface area (backbone atoms only — not comparable to full-atom values): 25716 Å² total; per-residue (Å²): 135,91,81,85,84,80,82,81,82,80,81,79,79,79,76,80,72,80,82,74,83,66,70,37,70,42,32,68,61,43,46,52,54,42,43,76,73,31,67,67,34,37,52,37,39,54,51,52,51,51,51,39,52,55,46,72,72,38,93,83,53,84,84,78,76,72,44,65,42,15,27,35,38,40,34,36,18,66,50,77,72,43,55,65,52,67,68,18,54,52,42,28,44,49,45,44,34,21,52,32,42,58,61,45,86,54,29,79,80,56,42,56,77,90,52,54,82,46,50,26,60,53,42,41,38,59,36,58,9,20,22,44,100,87,52,46,79,39,79,21,65,47,80,40,81,29,86,62,87,52,42,68,88,82,54,42,56,35,29,50,94,62,52,28,47,61,56,63,62,43,57,34,29,47,31,34,38,29,26,54,47,45,98,69,38,38,31,32,22,35,50,62,56,56,60,53,64,63,43,31,32,39,34,14,41,40,23,43,5,59,41,84,60,32,39,82,64,40,30,58,20,42,54,53,49,27,26,50,36,26,41,40,66,46,49,46,51,25,22,87,51,86,47,39,76,79,44,62,41,86,42,89,77,58,44,52,23,19,55,76,45,57,54,73,75,67,88,61,46,73,35,65,85,27,64,88,66,17,38,64,53,30,26,43,46,40,36,31,30,31,85,32,36,55,37,49,36,51,45,53,33,56,49,37,50,48,31,53,37,94,90,24,94,47,29,53,32,80,73,37,63,22,57,39,71,51,71,70,77,40,57,59,60,46,78,70,46,72,78,47,66,37,41,36,37,35,37,35,37,38,48,79,53,89,70,53,67,32,32,41,37,37,37,31,54,64,88,58,92,66,75,46,78,51,75,29,78,54,53,48,49,75,50,68,86,48,61,49,58,36,50,33,34,30,33,44,23,28,31,24,92,69,36,70,24,60,70,35,78,74,47,75,54,61,26,37,60,71,78,81,76,82,72,82,68,54,74,47,82,70,40,81,72,56,99,88,47,64,44,81,46,58,56,80,65,100,78,70,95,68,87,84,88,86,83,86,76,63,94,91,59,76,95,126

Radius of gyration: 41.02 Å; Cα contacts (8 Å, |Δi|>4): 970; chains: 1; bounding box: 92×62×170 Å

Secondary structure (DSSP, 8-state):
-------------------PPPP-B-HHHHHHHHHHH-HHHHHHHHHHHHHHHHHHH-TTPPP-PPEEEEEEEEEEESSTTTS--HHHHHHHHHHHHHHTTT--TTHHHHS-TTTGGGB----EEEEE-SB-TTS-B--SEEEEE---S-B-SSSGGG-GGGTS-PPP-TTT-EEEEEEPBSTT--EEEPPTTS-TTT-SEEEETTSSSSSSS--TTS-SSHHHHHHHHHHTTPPPTTTTSSS-SS---S-TTSPP-SS---S-PPSP---TT-TTT---TTBTTS---GGG--B-BHHHHHHHHGGGSTT-TTGGGGG-GGGSPPPPP-PPP---EEEEE-SSEEEEE-PPPTTEEEEEEEEEETT-SPPEEEEESSSEEEEESPPTT-EEEEEEEEEETTEEPPPPPPEEEEPPPPPPP-PPP-BPPPBS--SS--B--BPPPTT--PPP------TTPPP-

Foldseek 3Di:
DDDDPDDDDDPPPPPPPPPAQFAAECAVVLLVVCVVPPVQLVVLLVVLVVLLVVQVPDPCRDDDAQFEAAAAEEQQEADPLSQWDVVQQVQLLVLLQCALQVVDPCLVVQFDPVCSVQFDNLSYHYFQFQAALVLHGDPSYHYFHFPDPADESPLLLLDVVSRHHWDGQQLAHAYEYEGHHPDSHAKYAHAFSDDRRRHHIYGYSQQGGQDRNHDPLNRHNLSRVQRVLRSLQFAQQQQPPQQPQPHHRPFPSFFHGGDADEEADDFPDADNNSPDRHGRNLDSSGGYGPSNHRGDGPRSSSSSRSLCPVVHRNVSNSVHCRNPHRDPPFDFWAPWDWPDAAAFKTKIFTDDTPQFQKKKKWKDFPPDPDIDIDIGRDRMDMHGRDHGQTKMWMWMWTQGPNGIDDTDDIDMDTHHHDDPPPDDWAWDDWPPDDPPDIHTDTDDDPDDPDDDDDDDDPDPDDDD

Mean predicted aligned error: 11.15 Å

pLDDT: mean 91.35, std 14.45, range [32.47, 99.0]

Nearest PDB structures (foldseek):
  8cdb-assembly1_A  TM=9.552E-01  e=2.962E-36  Methanosarcina acetivorans C2A
  7od0-assembly1_AAA  TM=9.613E-01  e=2.387E-35  Tannerella forsythia
  6r7w-assembly1_A  TM=9.601E-01  e=2.300E-34  Tannerella forsythia
  7y8h-assembly1_A  TM=8.990E-01  e=7.977E-08  Chelicerata
  7y8h-assembly2_B  TM=9.153E-01  e=1.838E-07  Chelicerata

Sequence (464 aa):
MNQIHKLLLIFLLLFDVPATAQRICGSAEHLHDMELSDANFAAARQLIEQQTQAYLSNPNKPTRLTVEIPVVVHVVYRTAVENISDAQIHSQIQILNEDFRKLNADFSSVTPSVFQAAAADCAIQFVLAKQTPSGDSSTGITRTQTTVTSFTTNNSVKFSSLGGKDAWPASQYLNIWVCKLASGLLGYAQFPGGPAASDGVVCSYRAFGNTGAVLAPFNKGRTATHEVGHWLNLFHIWGDDGGSCNGTDLVGDTPDQGAEHYGCPAFPSISCNNGPNGAMFMNFMDYTDDACMSMFTLGQKARMDVLFLPGGVRASLLNSNGGSYPLPPCSMTSNIQTVFVNETDALIDWDQVSGAMSYHIRYRILGDSTWNYNTSSINSYILSGLTGGTTYEFGIQTSCTSGLSAWSPSQNFTTTSPAPICAIPVVLPAQNITENSANIIWNVSNNSTGTYLLRYRLQNGGLG